Protein 5WQP (pdb70)

Radius of gyration: 23.68 Å; Cα contacts (8 Å, |Δi|>4): 1076; chains: 2; bounding box: 51×55×72 Å

Organism: Pseudomonas aeruginosa (strain ATCC 15692 / DSM 22644 / CIP 104116 / JCM 14847 / LMG 12228 / 1C / PRS 101 / PAO1) (NCBI:txid208964)

Foldseek 3Di:
DQEEAEQAAQLFFLNVLLQVLSVVVPYQYEREHQCNVPRVSLVVVCVVRPRSYHYFHADLLDLCRLVSVCVVCPLAAHQEYEYEDADQFDPVLDPVDDDDVSLCRHLVGLAVSLVSNCVSRVVRHAQQGEYEYEAALLLAPVVVPCVVRVSSNVSRVNNLVVLVVVVVVDPAQRYEYEYEHLAQEPTPVSHDVGPDYSNQSSNLVVVLNVVRGNVSYYFYAYSVRHGRHD/DAAEAEQAAQLDFLNVLLQVLSVVVVHQYEREHQCNVPRVSLVVVCVVNPRSYHYHHADLLDPCRLVRVCVVCPLQAHQEAEYEFADLFDPQLDPVDDDDVSLCCHLCRLAVSLVVNCVSRVVRYQQLGEYEYEAALLCAPVVVPCPRRVSRNVSRVNNVVVLVVVVVVDPAARYEYEYEHLDDCADPDPVCGGVAHSNLSSNLVVVLRVVRRNVRYYFYAYSVRDGDHD

GO terms:
  GO:0004090 carbonyl reductase (NADPH) activity (F, IDA)

Structure (mmCIF, N/CA/C/O backbone):
data_5WQP
#
_entry.id   5WQP
#
_cell.length_a   65.562
_cell.length_b   74.901
_cell.length_c   90.991
_cell.angle_alpha   90.00
_cell.angle_beta   90.00
_cell.angle_gamma   90.00
#
_symmetry.space_group_name_H-M   'P 21 21 21'
#
loop_
_entity.id
_entity.type
_entity.pdbx_description
1 polymer 'Probable dehydrogenase'
2 non-polymer 'NADP NICOTINAMIDE-ADENINE-DINUCLEOTIDE PHOSPHATE'
3 non-polymer NICOTINAMIDE
4 non-polymer 'SODIUM ION'
5 non-polymer 'PHOSPHATE ION'
6 water water
#
loop_
_atom_site.group_PDB
_atom_site.id
_atom_site.type_symbol
_atom_site.label_atom_id
_atom_site.label_alt_id
_atom_site.label_comp_id
_atom_site.label_asym_id
_atom_site.label_entity_id
_atom_site.label_seq_id
_atom_site.pdbx_PDB_ins_code
_atom_site.Cartn_x
_atom_site.Cartn_y
_atom_site.Cartn_z
_atom_site.occupancy
_atom_site.B_iso_or_equiv
_atom_site.auth_seq_id
_atom_site.auth_comp_id
_atom_site.auth_asym_id
_atom_site.auth_atom_id
_atom_site.pdbx_PDB_model_num
ATOM 1 N N . SER A 1 5 ? -0.527 1.422 11.098 1.00 31.65 0 SER A N 1
ATOM 2 C CA . SER A 1 5 ? -0.772 -0.095 11.005 1.00 34.97 0 SER A CA 1
ATOM 3 C C . SER A 1 5 ? -2.255 -0.603 10.838 1.00 39.67 0 SER A C 1
ATOM 4 O O . SER A 1 5 ? -2.470 -1.801 10.598 1.00 35.99 0 SER A O 1
ATOM 7 N N . MET A 1 6 ? -3.270 0.245 10.972 1.00 26.80 1 MET A N 1
ATOM 8 C CA . MET A 1 6 ? -4.617 -0.278 10.858 1.00 27.55 1 MET A CA 1
ATOM 9 C C . MET A 1 6 ? -5.080 -0.562 9.414 1.00 36.87 1 MET A C 1
ATOM 10 O O . MET A 1 6 ? -5.743 0.282 8.798 1.00 63.20 1 MET A O 1
ATOM 15 N N . HIS A 1 7 ? -4.723 -1.702 8.825 1.00 29.46 2 HIS A N 1
ATOM 16 C CA . HIS A 1 7 ? -5.074 -1.932 7.423 1.00 33.63 2 HIS A CA 1
ATOM 17 C C . HIS A 1 7 ? -6.062 -3.077 7.568 1.00 30.14 2 HIS A C 1
ATOM 18 O O . HIS A 1 7 ? -7.236 -2.812 7.400 1.00 27.72 2 HIS A O 1
ATOM 25 N N . ASN A 1 8 ? -5.607 -4.307 7.833 1.00 21.57 3 ASN A N 1
ATOM 26 C CA . ASN A 1 8 ? -6.454 -5.489 7.701 1.00 20.16 3 ASN A CA 1
ATOM 27 C C . ASN A 1 8 ? -7.021 -5.893 9.040 1.00 18.56 3 ASN A C 1
ATOM 28 O O . ASN A 1 8 ? -6.288 -6.256 9.936 1.00 18.55 3 ASN A O 1
ATOM 33 N N . VAL A 1 9 ? -8.354 -5.833 9.140 1.00 17.34 4 VAL A N 1
ATOM 34 C CA . VAL A 1 9 ? -9.099 -6.139 10.350 1.00 17.40 4 VAL A CA 1
ATOM 35 C C . VAL A 1 9 ? -9.983 -7.348 10.098 1.00 17.55 4 VAL A C 1
ATOM 36 O O . VAL A 1 9 ? -10.766 -7.341 9.147 1.00 18.10 4 VAL A O 1
ATOM 40 N N . LEU A 1 10 ? -9.816 -8.351 10.935 1.00 15.40 5 LEU A N 1
ATOM 41 C CA . LEU A 1 10 ? -10.574 -9.617 10.840 1.00 16.51 5 LEU A CA 1
ATOM 42 C C . LEU A 1 10 ? -11.476 -9.710 12.004 1.00 14.51 5 LEU A C 1
ATOM 43 O O . LEU A 1 10 ? -11.038 -9.683 13.150 1.00 15.96 5 LEU A O 1
ATOM 48 N N . ILE A 1 11 ? -12.789 -9.781 11.737 1.00 15.45 6 ILE A N 1
ATOM 49 C CA . ILE A 1 11 ? -13.806 -9.941 12.805 1.00 16.60 6 ILE A CA 1
ATOM 50 C C . ILE A 1 11 ? -14.473 -11.281 12.657 1.00 14.31 6 ILE A C 1
ATOM 51 O O . ILE A 1 11 ? -15.072 -11.572 11.612 1.00 15.10 6 ILE A O 1
ATOM 56 N N . VAL A 1 12 ? -14.290 -12.117 13.677 1.00 13.06 7 VAL A N 1
ATOM 57 C CA . VAL A 1 12 ? -14.850 -13.463 13.660 1.00 13.98 7 VAL A CA 1
ATOM 58 C C . VAL A 1 12 ? -16.201 -13.433 14.401 1.00 12.85 7 VAL A C 1
ATOM 59 O O . VAL A 1 12 ? -16.234 -13.287 15.625 1.00 14.07 7 VAL A O 1
ATOM 63 N N . GLY A 1 13 ? -17.252 -13.495 13.589 1.00 14.85 8 GLY A N 1
ATOM 64 C CA . GLY A 1 13 ? -18.637 -13.462 14.107 1.00 13.36 8 GLY A CA 1
ATOM 65 C C . GLY A 1 13 ? -19.187 -12.077 13.850 1.00 14.37 8 GLY A C 1
ATOM 66 O O . GLY A 1 13 ? -19.258 -11.225 14.769 1.00 18.04 8 GLY A O 1
ATOM 67 N N . ALA A 1 14 ? -19.556 -11.823 12.630 1.00 15.00 9 ALA A N 1
ATOM 68 C CA . ALA A 1 14 ? -19.845 -10.438 12.210 1.00 15.64 9 ALA A CA 1
ATOM 69 C C . ALA A 1 14 ? -21.222 -10.232 11.607 1.00 17.98 9 ALA A C 1
ATOM 70 O O . ALA A 1 14 ? -21.477 -9.182 11.015 1.00 18.10 9 ALA A O 1
ATOM 72 N N . SER A 1 15 ? -22.096 -11.231 11.693 1.00 16.63 10 SER A N 1
ATOM 73 C CA . SER A 1 15 ? -23.399 -11.171 11.024 1.00 17.06 10 SER A CA 1
ATOM 74 C C . SER A 1 15 ? -24.404 -10.200 11.669 1.00 17.25 10 SER A C 1
ATOM 75 O O . SER A 1 15 ? -25.336 -9.788 11.011 1.00 20.37 10 SER A O 1
ATOM 78 N N . ARG A 1 16 ? -24.259 -9.931 12.945 1.00 16.59 11 ARG A N 1
ATOM 79 C CA . ARG A 1 16 ? -25.225 -9.174 13.748 1.00 17.18 11 ARG A CA 1
ATOM 80 C C . ARG A 1 16 ? -24.611 -8.682 15.053 1.00 17.84 11 ARG A C 1
ATOM 81 O O . ARG A 1 16 ? -23.492 -9.084 15.435 1.00 16.20 11 ARG A O 1
ATOM 89 N N . GLY A 1 17 ? -25.317 -7.789 15.746 1.00 15.99 12 GLY A N 1
ATOM 90 C CA . GLY A 1 17 ? -24.879 -7.412 17.047 1.00 14.40 12 GLY A CA 1
ATOM 91 C C . GLY A 1 17 ? -23.576 -6.671 17.097 1.00 14.10 12 GLY A C 1
ATOM 92 O O . GLY A 1 17 ? -23.298 -5.924 16.196 1.00 16.87 12 GLY A O 1
ATOM 93 N N . ILE A 1 18 ? -22.831 -6.887 18.179 1.00 14.65 13 ILE A N 1
ATOM 94 C CA . ILE A 1 18 ? -21.575 -6.143 18.376 1.00 14.28 13 ILE A CA 1
ATOM 95 C C . ILE A 1 18 ? -20.625 -6.416 17.204 1.00 14.97 13 ILE A C 1
ATOM 96 O O . ILE A 1 18 ? -19.929 -5.512 16.724 1.00 14.42 13 ILE A O 1
ATOM 101 N N . GLY A 1 19 ? -20.607 -7.663 16.716 1.00 14.80 14 GLY A N 1
ATOM 102 C CA . GLY A 1 19 ? -19.676 -8.006 15.652 1.00 15.72 14 GLY A CA 1
ATOM 103 C C . GLY A 1 19 ? -19.935 -7.237 14.360 1.00 16.20 14 GLY A C 1
ATOM 104 O O . GLY A 1 19 ? -18.985 -6.749 13.705 1.00 15.87 14 GLY A O 1
ATOM 105 N N . LEU A 1 20 ? -21.217 -7.099 13.996 1.00 14.85 15 LEU A N 1
ATOM 106 C CA . LEU A 1 20 ? -21.583 -6.315 12.881 1.00 15.91 15 LEU A CA 1
ATOM 107 C C . LEU A 1 20 ? -21.244 -4.855 13.149 1.00 16.11 15 LEU A C 1
ATOM 108 O O . LEU A 1 20 ? -20.744 -4.188 12.242 1.00 15.79 15 LEU A O 1
ATOM 113 N N . GLY A 1 21 ? -21.512 -4.375 14.368 1.00 16.06 16 GLY A N 1
ATOM 114 C CA . GLY A 1 21 ? -21.138 -2.988 14.733 1.00 16.63 16 GLY A CA 1
ATOM 115 C C . GLY A 1 21 ? -19.643 -2.702 14.585 1.00 17.02 16 GLY A C 1
ATOM 116 O O . GLY A 1 21 ? -19.258 -1.625 14.170 1.00 17.63 16 GLY A O 1
ATOM 117 N N . LEU A 1 22 ? -18.821 -3.666 14.984 1.00 14.92 17 LEU A N 1
ATOM 118 C CA . LEU A 1 22 ? -17.347 -3.586 14.813 1.00 15.05 17 LEU A CA 1
ATOM 119 C C . LEU A 1 22 ? -16.942 -3.496 13.386 1.00 17.29 17 LEU A C 1
ATOM 120 O O . LEU A 1 22 ? -16.075 -2.653 13.026 1.00 17.49 17 LEU A O 1
ATOM 125 N N . ALA A 1 23 ? -17.550 -4.322 12.521 1.00 16.24 18 ALA A N 1
ATOM 126 C CA . ALA A 1 23 ? -17.246 -4.270 11.104 1.00 16.61 18 ALA A CA 1
ATOM 127 C C . ALA A 1 23 ? -17.570 -2.875 10.553 1.00 18.30 18 ALA A C 1
ATOM 128 O O . ALA A 1 23 ? -16.736 -2.252 9.892 1.00 18.20 18 ALA A O 1
ATOM 130 N N . ASP A 1 24 ? -18.732 -2.349 10.942 1.00 17.31 19 ASP A N 1
ATOM 131 C CA . ASP A 1 24 ? -19.199 -1.036 10.501 1.00 18.80 19 ASP A CA 1
ATOM 132 C C . ASP A 1 24 ? -18.211 0.024 10.966 1.00 19.12 19 ASP A C 1
ATOM 133 O O . ASP A 1 24 ? -17.750 0.849 10.177 1.00 22.21 19 ASP A O 1
ATOM 138 N N . ALA A 1 25 ? -17.875 -0.021 12.237 1.00 18.50 20 ALA A N 1
ATOM 139 C CA . ALA A 1 25 ? -17.014 1.029 12.840 1.00 20.86 20 ALA A CA 1
ATOM 140 C C . ALA A 1 25 ? -15.615 1.003 12.276 1.00 23.86 20 ALA A C 1
ATOM 141 O O . ALA A 1 25 ? -15.033 2.077 12.030 1.00 22.91 20 ALA A O 1
ATOM 143 N N . PHE A 1 26 ? -15.068 -0.194 12.037 1.00 19.26 21 PHE A N 1
ATOM 144 C CA . PHE A 1 26 ? -13.726 -0.252 11.394 1.00 19.83 21 PHE A CA 1
ATOM 145 C C . PHE A 1 26 ? -13.787 0.229 9.964 1.00 21.92 21 PHE A C 1
ATOM 146 O O . PHE A 1 26 ? -12.859 0.895 9.504 1.00 21.66 21 PHE A O 1
ATOM 154 N N . LEU A 1 27 ? -14.869 -0.086 9.239 1.00 21.74 22 LEU A N 1
ATOM 155 C CA . LEU A 1 27 ? -15.009 0.419 7.868 1.00 20.37 22 LEU A CA 1
ATOM 156 C C . LEU A 1 27 ? -15.039 1.930 7.908 1.00 22.64 22 LEU A C 1
ATOM 157 O O . LEU A 1 27 ? -14.409 2.549 7.084 1.00 25.26 22 LEU A O 1
ATOM 162 N N . GLN A 1 28 ? -15.725 2.510 8.878 1.00 26.38 23 GLN A N 1
ATOM 163 C CA . GLN A 1 28 ? -15.862 3.988 8.907 1.00 28.71 23 GLN A CA 1
ATOM 164 C C . GLN A 1 28 ? -14.502 4.637 9.157 1.00 27.65 23 GLN A C 1
ATOM 165 O O . GLN A 1 28 ? -14.344 5.807 8.883 1.00 26.35 23 GLN A O 1
ATOM 171 N N . ARG A 1 29 ? -13.556 3.908 9.731 1.00 24.35 24 ARG A N 1
ATOM 172 C CA . ARG A 1 29 ? -12.218 4.403 9.930 1.00 25.66 24 ARG A CA 1
ATOM 173 C C . ARG A 1 29 ? -11.299 4.151 8.803 1.00 25.74 24 ARG A C 1
ATOM 174 O O . ARG A 1 29 ? -10.103 4.430 8.942 1.00 24.54 24 ARG A O 1
ATOM 182 N N . GLY A 1 30 ? -11.779 3.566 7.718 1.00 24.68 25 GLY A N 1
ATOM 183 C CA . GLY A 1 30 ? -10.957 3.298 6.557 1.00 27.11 25 GLY A CA 1
ATOM 184 C C . GLY A 1 30 ? -10.245 1.952 6.477 1.00 24.96 25 GLY A C 1
ATOM 185 O O . GLY A 1 30 ? -9.460 1.728 5.550 1.00 24.63 25 GLY A O 1
ATOM 186 N N . ALA A 1 31 ? -10.575 1.027 7.377 1.00 25.64 26 ALA A N 1
ATOM 187 C CA . ALA A 1 31 ? -9.957 -0.276 7.355 1.00 23.68 26 ALA A CA 1
ATOM 188 C C . ALA A 1 31 ? -10.477 -1.143 6.245 1.00 22.37 26 ALA A C 1
ATOM 189 O O . ALA A 1 31 ? -11.584 -0.927 5.739 1.00 21.99 26 ALA A O 1
ATOM 191 N N . GLN A 1 32 ? -9.664 -2.160 5.908 1.00 22.98 27 GLN A N 1
ATOM 192 C CA . GLN A 1 32 ? -10.043 -3.274 5.049 1.00 23.13 27 GLN A CA 1
ATOM 193 C C . GLN A 1 32 ? -10.553 -4.327 5.988 1.00 21.44 27 GLN A C 1
ATOM 194 O O . GLN A 1 32 ? -9.801 -4.804 6.851 1.00 20.06 27 GLN A O 1
ATOM 200 N N . VAL A 1 33 ? -11.846 -4.652 5.872 1.00 19.75 28 VAL A N 1
ATOM 201 C CA . VAL A 1 33 ? -12.472 -5.530 6.868 1.00 19.25 28 VAL A CA 1
ATOM 202 C C . VAL A 1 33 ? -12.828 -6.886 6.292 1.00 20.42 28 VAL A C 1
ATOM 203 O O . VAL A 1 33 ? -13.418 -6.949 5.246 1.00 19.03 28 VAL A O 1
ATOM 207 N N . PHE A 1 34 ? -12.358 -7.946 6.974 1.00 17.59 29 PHE A N 1
ATOM 208 C CA . PHE A 1 34 ? -12.717 -9.332 6.654 1.00 18.41 29 PHE A CA 1
ATOM 209 C C . PHE A 1 34 ? -13.685 -9.761 7.693 1.00 16.47 29 PHE A C 1
ATOM 210 O O . PHE A 1 34 ? -13.328 -9.899 8.873 1.00 16.87 29 PHE A O 1
ATOM 218 N N . ALA A 1 35 ? -14.933 -9.974 7.276 1.00 16.20 30 ALA A N 1
ATOM 219 C CA . ALA A 1 35 ? -16.008 -10.160 8.212 1.00 16.24 30 ALA A CA 1
ATOM 220 C C . ALA A 1 35 ? -16.448 -11.608 8.129 1.00 16.65 30 ALA A C 1
ATOM 221 O O . ALA A 1 35 ? -17.065 -11.993 7.119 1.00 20.01 30 ALA A O 1
ATOM 223 N N . VAL A 1 36 ? -16.137 -12.410 9.149 1.00 14.87 31 VAL A N 1
ATOM 224 C CA . VAL A 1 36 ? -16.400 -13.822 9.080 1.00 16.39 31 VAL A CA 1
ATOM 225 C C . VAL A 1 36 ? -17.766 -14.045 9.691 1.00 14.92 31 VAL A C 1
ATOM 226 O O . VAL A 1 36 ? -18.041 -13.590 10.824 1.00 15.49 31 VAL A O 1
ATOM 230 N N . ALA A 1 37 ? -18.633 -14.757 8.984 1.00 16.90 32 ALA A N 1
ATOM 231 C CA . ALA A 1 37 ? -19.913 -15.165 9.550 1.00 17.11 32 ALA A CA 1
ATOM 232 C C . ALA A 1 37 ? -20.238 -16.598 9.088 1.00 17.74 32 ALA A C 1
ATOM 233 O O . ALA A 1 37 ? -19.777 -17.037 8.019 1.00 18.09 32 ALA A O 1
ATOM 235 N N . ARG A 1 38 ? -21.043 -17.279 9.880 1.00 18.97 33 ARG A N 1
ATOM 236 C CA . ARG A 1 38 ? -21.496 -18.657 9.485 1.00 20.37 33 ARG A CA 1
ATOM 237 C C . ARG A 1 38 ? -22.254 -18.700 8.182 1.00 21.62 33 ARG A C 1
ATOM 238 O O . ARG A 1 38 ? -22.048 -19.579 7.346 1.00 21.38 33 ARG A O 1
ATOM 246 N N . ARG A 1 39 ? -23.125 -17.719 8.000 1.00 21.82 34 ARG A N 1
ATOM 247 C CA . ARG A 1 39 ? -23.999 -17.577 6.862 1.00 26.65 34 ARG A CA 1
ATOM 248 C C . ARG A 1 39 ? -24.062 -16.099 6.410 1.00 27.04 34 ARG A C 1
ATOM 249 O O . ARG A 1 39 ? -25.064 -15.416 6.622 1.00 24.16 34 ARG A O 1
ATOM 257 N N . PRO A 1 40 ? -22.989 -15.622 5.761 1.00 26.51 35 PRO A N 1
ATOM 258 C CA . PRO A 1 40 ? -22.929 -14.199 5.442 1.00 29.26 35 PRO A CA 1
ATOM 259 C C . PRO A 1 40 ? -24.076 -13.727 4.583 1.00 31.80 35 PRO A C 1
ATOM 260 O O . PRO A 1 40 ? -24.546 -12.586 4.729 1.00 32.75 35 PRO A O 1
ATOM 264 N N . GLN A 1 41 ? -24.513 -14.588 3.664 1.00 29.06 36 GLN A N 1
ATOM 265 C CA . GLN A 1 41 ? -25.518 -14.223 2.691 1.00 33.56 36 GLN A CA 1
ATOM 266 C C . GLN A 1 41 ? -26.846 -13.972 3.394 1.00 31.57 36 GLN A C 1
ATOM 267 O O . GLN A 1 41 ? -27.689 -13.217 2.894 1.00 35.58 36 GLN A O 1
ATOM 273 N N . GLY A 1 42 ? -27.026 -14.569 4.579 1.00 29.47 37 GLY A N 1
ATOM 274 C CA . GLY A 1 42 ? -28.244 -14.398 5.333 1.00 32.10 37 GLY A CA 1
ATOM 275 C C . GLY A 1 42 ? -28.224 -13.265 6.306 1.00 31.74 37 GLY A C 1
ATOM 276 O O . GLY A 1 42 ? -29.138 -13.183 7.105 1.00 35.71 37 GLY A O 1
ATOM 277 N N . SER A 1 43 ? -27.178 -12.415 6.274 1.00 30.55 38 SER A N 1
ATOM 278 C CA . SER A 1 43 ? -27.085 -11.256 7.173 1.00 26.41 38 SER A CA 1
ATOM 279 C C . SER A 1 43 ? -27.459 -9.971 6.410 1.00 25.76 38 SER A C 1
ATOM 280 O O . SER A 1 43 ? -26.647 -9.478 5.617 1.00 25.41 38 SER A O 1
ATOM 283 N N . PRO A 1 44 ? -28.646 -9.396 6.683 1.00 26.85 39 PRO A N 1
ATOM 284 C CA . PRO A 1 44 ? -28.918 -8.189 5.949 1.00 28.30 39 PRO A CA 1
ATOM 285 C C . PRO A 1 44 ? -27.953 -7.064 6.316 1.00 24.35 39 PRO A C 1
ATOM 286 O O . PRO A 1 44 ? -27.690 -6.226 5.468 1.00 25.74 39 PRO A O 1
ATOM 290 N N . GLY A 1 45 ? -27.449 -7.068 7.551 1.00 23.67 40 GLY A N 1
ATOM 291 C CA . GLY A 1 45 ? -26.492 -6.064 8.019 1.00 24.05 40 GLY A CA 1
ATOM 292 C C . GLY A 1 45 ? -25.207 -6.108 7.256 1.00 23.84 40 GLY A C 1
ATOM 293 O O . GLY A 1 45 ? -24.714 -5.075 6.810 1.00 23.95 40 GLY A O 1
ATOM 294 N N . LEU A 1 46 ? -24.674 -7.304 7.051 1.00 22.51 41 LEU A N 1
ATOM 295 C CA . LEU A 1 46 ? -23.438 -7.431 6.264 1.00 23.48 41 LEU A CA 1
ATOM 296 C C . LEU A 1 46 ? -23.683 -7.125 4.843 1.00 24.71 41 LEU A C 1
ATOM 297 O O . LEU A 1 46 ? -22.842 -6.476 4.196 1.00 25.16 41 LEU A O 1
ATOM 302 N N . GLN A 1 47 ? -24.852 -7.518 4.287 1.00 27.08 42 GLN A N 1
ATOM 303 C CA . GLN A 1 47 ? -25.154 -7.139 2.930 1.00 28.61 42 GLN A CA 1
ATOM 304 C C . GLN A 1 47 ? -25.256 -5.629 2.750 1.00 27.84 42 GLN A C 1
ATOM 305 O O . GLN A 1 47 ? -24.800 -5.085 1.753 1.00 31.16 42 GLN A O 1
ATOM 311 N N . ALA A 1 48 ? -25.819 -4.941 3.731 1.00 27.48 43 ALA A N 1
ATOM 312 C CA . ALA A 1 48 ? -25.856 -3.476 3.690 1.00 30.37 43 ALA A CA 1
ATOM 313 C C . ALA A 1 48 ? -24.440 -2.822 3.779 1.00 29.65 43 ALA A C 1
ATOM 314 O O . ALA A 1 48 ? -24.162 -1.843 3.088 1.00 29.94 43 ALA A O 1
ATOM 316 N N . LEU A 1 49 ? -23.560 -3.395 4.589 1.00 26.03 44 LEU A N 1
ATOM 317 C CA . LEU A 1 49 ? -22.161 -2.925 4.640 1.00 29.06 44 LEU A CA 1
ATOM 318 C C . LEU A 1 49 ? -21.425 -3.188 3.323 1.00 30.30 44 LEU A C 1
ATOM 319 O O . LEU A 1 49 ? -20.654 -2.346 2.872 1.00 32.12 44 LEU A O 1
ATOM 324 N N . ALA A 1 50 ? -21.662 -4.338 2.700 1.00 32.43 45 ALA A N 1
ATOM 325 C CA . ALA A 1 50 ? -21.053 -4.631 1.399 1.00 34.09 45 ALA A CA 1
ATOM 326 C C . ALA A 1 50 ? -21.521 -3.649 0.361 1.00 39.75 45 ALA A C 1
ATOM 327 O O . ALA A 1 50 ? -20.723 -3.204 -0.498 1.00 38.29 45 ALA A O 1
ATOM 329 N N . GLU A 1 51 ? -22.807 -3.284 0.416 1.00 38.48 46 GLU A N 1
ATOM 330 C CA . GLU A 1 51 ? -23.337 -2.290 -0.525 1.00 47.42 46 GLU A CA 1
ATOM 331 C C . GLU A 1 51 ? -22.646 -0.923 -0.333 1.00 42.94 46 GLU A C 1
ATOM 332 O O . GLU A 1 51 ? -22.393 -0.187 -1.292 1.00 46.52 46 GLU A O 1
ATOM 338 N N . ARG A 1 52 ? -22.393 -0.562 0.903 1.00 37.80 47 ARG A N 1
ATOM 339 C CA . ARG A 1 52 ? -21.852 0.732 1.196 1.00 35.27 47 ARG A CA 1
ATOM 340 C C . ARG A 1 52 ? -20.360 0.798 0.913 1.00 36.36 47 ARG A C 1
ATOM 341 O O . ARG A 1 52 ? -19.902 1.756 0.316 1.00 39.06 47 ARG A O 1
ATOM 349 N N . ALA A 1 53 ? -19.623 -0.219 1.339 1.00 30.90 48 ALA A N 1
ATOM 350 C CA . ALA A 1 53 ? -18.148 -0.183 1.354 1.00 31.65 48 ALA A CA 1
ATOM 351 C C . ALA A 1 53 ? -17.505 -0.873 0.166 1.00 36.99 48 ALA A C 1
ATOM 352 O O . ALA A 1 53 ? -16.283 -0.736 -0.059 1.00 42.23 48 ALA A O 1
ATOM 354 N N . GLY A 1 54 ? -18.289 -1.627 -0.601 1.00 36.27 49 GLY A N 1
ATOM 355 C CA . GLY A 1 54 ? -17.776 -2.387 -1.738 1.00 36.00 49 GLY A CA 1
ATOM 356 C C . GLY A 1 54 ? -16.673 -3.338 -1.304 1.00 35.53 49 GLY A C 1
ATOM 357 O O . GLY A 1 54 ? -16.730 -3.965 -0.238 1.00 31.98 49 GLY A O 1
ATOM 358 N N . GLU A 1 55 ? -15.611 -3.364 -2.084 1.00 37.21 50 GLU A N 1
ATOM 359 C CA . GLU A 1 55 ? -14.551 -4.351 -1.855 1.00 46.24 50 GLU A CA 1
ATOM 360 C C . GLU A 1 55 ? -13.769 -4.165 -0.558 1.00 40.13 50 GLU A C 1
ATOM 361 O O . GLU A 1 55 ? -13.124 -5.105 -0.123 1.00 43.08 50 GLU A O 1
ATOM 367 N N . ARG A 1 56 ? -13.856 -3.010 0.100 1.00 33.57 51 ARG A N 1
ATOM 368 C CA . ARG A 1 56 ? -13.268 -2.873 1.423 1.00 35.72 51 ARG A CA 1
ATOM 369 C C . ARG A 1 56 ? -13.892 -3.739 2.506 1.00 28.26 51 ARG A C 1
ATOM 370 O O . ARG A 1 56 ? -13.318 -3.881 3.547 1.00 26.76 51 ARG A O 1
ATOM 378 N N . LEU A 1 57 ? -15.087 -4.302 2.270 1.00 26.64 52 LEU A N 1
ATOM 379 C CA . LEU A 1 57 ? -15.695 -5.278 3.182 1.00 25.18 52 LEU A CA 1
ATOM 380 C C . LEU A 1 57 ? -15.724 -6.573 2.434 1.00 27.91 52 LEU A C 1
ATOM 381 O O . LEU A 1 57 ? -16.356 -6.658 1.371 1.00 27.29 52 LEU A O 1
ATOM 386 N N . GLN A 1 58 ? -15.000 -7.554 2.951 1.00 25.80 53 GLN A N 1
ATOM 387 C CA . GLN A 1 58 ? -14.995 -8.901 2.384 1.00 25.07 53 GLN A CA 1
ATOM 388 C C . GLN A 1 58 ? -15.676 -9.810 3.382 1.00 24.63 53 GLN A C 1
ATOM 389 O O . GLN A 1 58 ? -15.182 -10.018 4.502 1.00 24.83 53 GLN A O 1
ATOM 395 N N . ALA A 1 59 ? -16.824 -10.367 2.981 1.00 23.43 54 ALA A N 1
ATOM 396 C CA . ALA A 1 59 ? -17.549 -11.338 3.817 1.00 24.41 54 ALA A CA 1
ATOM 397 C C . ALA A 1 59 ? -16.886 -12.703 3.576 1.00 27.87 54 ALA A C 1
ATOM 398 O O . ALA A 1 59 ? -16.620 -13.083 2.451 1.00 31.45 54 ALA A O 1
ATOM 400 N N . VAL A 1 60 ? -16.668 -13.444 4.631 1.00 25.53 55 VAL A N 1
ATOM 401 C CA . VAL A 1 60 ? -15.944 -14.731 4.588 1.00 26.07 55 VAL A CA 1
ATOM 402 C C . VAL A 1 60 ? -16.879 -15.710 5.300 1.00 24.33 55 VAL A C 1
ATOM 403 O O . VAL A 1 60 ? -17.345 -15.371 6.377 1.00 18.70 55 VAL A O 1
ATOM 407 N N . THR A 1 61 ? -17.157 -16.889 4.745 1.00 21.90 56 THR A N 1
ATOM 408 C CA . THR A 1 61 ? -17.986 -17.856 5.440 1.00 22.00 56 THR A CA 1
ATOM 409 C C . THR A 1 61 ? -17.054 -18.638 6.392 1.00 21.22 56 THR A C 1
ATOM 410 O O . THR A 1 61 ? -16.025 -19.166 5.959 1.00 23.77 56 THR A O 1
ATOM 414 N N . GLY A 1 62 ? -17.423 -18.733 7.651 1.00 17.66 57 GLY A N 1
ATOM 415 C CA . GLY A 1 62 ? -16.650 -19.478 8.599 1.00 19.31 57 GLY A CA 1
ATOM 416 C C . GLY A 1 62 ? -17.304 -19.621 9.934 1.00 17.90 57 GLY A C 1
ATOM 417 O O . GLY A 1 62 ? -18.183 -18.856 10.300 1.00 18.49 57 GLY A O 1
ATOM 418 N N . ASP A 1 63 ? -16.823 -20.613 10.696 1.00 16.69 58 ASP A N 1
ATOM 419 C CA . ASP A 1 63 ? -17.480 -21.007 11.916 1.00 14.94 58 ASP A CA 1
ATOM 420 C C . ASP A 1 63 ? -16.419 -21.278 12.949 1.00 13.31 58 ASP A C 1
ATOM 421 O O . ASP A 1 63 ? -15.552 -22.120 12.714 1.00 14.34 58 ASP A O 1
ATOM 426 N N . LEU A 1 64 ? -16.496 -20.588 14.097 1.00 12.87 59 LEU A N 1
ATOM 427 C CA . LEU A 1 64 ? -15.528 -20.636 15.106 1.00 14.22 59 LEU A CA 1
ATOM 428 C C . LEU A 1 64 ? -15.320 -22.071 15.658 1.00 13.79 59 LEU A C 1
ATOM 429 O O . LEU A 1 64 ? -14.215 -22.438 16.082 1.00 14.33 59 LEU A O 1
ATOM 434 N N . ASN A 1 65 ? -16.383 -22.875 15.633 1.00 14.52 60 ASN A N 1
ATOM 435 C CA . ASN A 1 65 ? -16.311 -24.238 16.148 1.00 14.87 60 ASN A CA 1
ATOM 436 C C . ASN A 1 65 ? -15.808 -25.240 15.097 1.00 16.23 60 ASN A C 1
ATOM 437 O O . ASN A 1 65 ? -15.612 -26.453 15.417 1.00 17.14 60 ASN A O 1
ATOM 442 N N . GLN A 1 66 ? -15.527 -24.783 13.905 1.00 13.19 61 GLN A N 1
ATOM 443 C CA . GLN A 1 66 ? -15.053 -25.686 12.829 1.00 14.42 61 GLN A CA 1
ATOM 444 C C . GLN A 1 66 ? -13.559 -25.649 12.857 1.00 17.25 61 GLN A C 1
ATOM 445 O O . GLN A 1 66 ? -12.999 -24.544 12.881 1.00 16.28 61 GLN A O 1
ATOM 451 N N . HIS A 1 67 ? -12.891 -26.810 12.858 1.00 16.43 62 HIS A N 1
ATOM 452 C CA . HIS A 1 67 ? -11.419 -26.798 12.961 1.00 19.09 62 HIS A CA 1
ATOM 453 C C . HIS A 1 67 ? -10.747 -26.333 11.685 1.00 20.00 62 HIS A C 1
ATOM 454 O O . HIS A 1 67 ? -9.551 -26.066 11.719 1.00 21.85 62 HIS A O 1
ATOM 461 N N . ASP A 1 68 ? -11.495 -26.226 10.567 1.00 17.81 63 ASP A N 1
ATOM 462 C CA . ASP A 1 68 ? -10.987 -25.618 9.337 1.0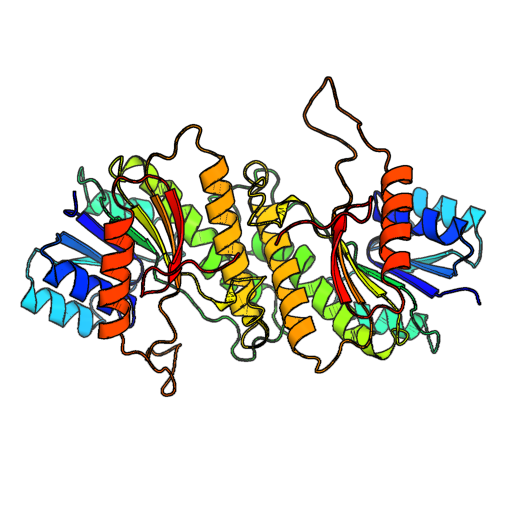0 19.33 63 ASP A CA 1
ATOM 463 C C . ASP A 1 68 ? -11.171 -24.106 9.221 1.00 16.43 63 ASP A C 1
ATOM 464 O O . ASP A 1 68 ? -10.858 -23.523 8.196 1.00 18.09 63 ASP A O 1
ATOM 469 N N . CYS A 1 69 ? -11.638 -23.449 10.289 1.00 16.70 64 CYS A N 1
ATOM 470 C CA . CYS A 1 69 ? -11.921 -22.027 10.231 1.00 17.90 64 CYS A CA 1
ATOM 471 C C . CYS A 1 69 ? -10.651 -21.217 9.886 1.00 17.39 64 CYS A C 1
ATOM 472 O O . CYS A 1 69 ? -10.658 -20.402 8.973 1.00 20.20 64 CYS A O 1
ATOM 475 N N . ALA A 1 70 ? -9.562 -21.490 10.595 1.00 17.38 65 ALA A N 1
ATOM 476 C CA . ALA A 1 70 ? -8.287 -20.728 10.326 1.00 22.47 65 ALA A CA 1
ATOM 477 C C . ALA A 1 70 ? -7.760 -20.960 8.943 1.00 22.13 65 ALA A C 1
ATOM 478 O O . ALA A 1 70 ? -7.299 -20.021 8.274 1.00 18.78 65 ALA A O 1
ATOM 480 N N . GLU A 1 71 ? -7.862 -22.186 8.448 1.00 20.53 66 GLU A N 1
ATOM 481 C CA . GLU A 1 71 ? -7.428 -22.506 7.081 1.00 24.62 66 GLU A CA 1
ATOM 482 C C . GLU A 1 71 ? -8.249 -21.767 6.002 1.00 22.08 66 GLU A C 1
ATOM 483 O O . GLU A 1 71 ? -7.724 -21.246 5.031 1.00 22.32 66 GLU A O 1
ATOM 489 N N . ARG A 1 72 ? -9.567 -21.731 6.161 1.00 23.46 67 ARG A N 1
ATOM 490 C CA . ARG A 1 72 ? -10.440 -20.982 5.273 1.00 24.43 67 ARG A CA 1
ATOM 491 C C . ARG A 1 72 ? -10.120 -19.509 5.270 1.00 25.28 67 ARG A C 1
ATOM 492 O O . ARG A 1 72 ? -10.095 -18.870 4.205 1.00 26.41 67 ARG A O 1
ATOM 500 N N . ILE A 1 73 ? -9.904 -18.962 6.465 1.00 20.36 68 ILE A N 1
ATOM 501 C CA . ILE A 1 73 ? -9.587 -17.570 6.562 1.00 21.69 68 ILE A CA 1
ATOM 502 C C . ILE A 1 73 ? -8.254 -17.339 5.870 1.00 21.14 68 ILE A C 1
ATOM 503 O O . ILE A 1 73 ? -8.085 -16.386 5.093 1.00 21.38 68 ILE A O 1
ATOM 508 N N . GLY A 1 74 ? -7.268 -18.166 6.155 1.00 22.43 69 GLY A N 1
ATOM 509 C CA . GLY A 1 74 ? -5.960 -17.979 5.487 1.00 25.92 69 GLY A CA 1
ATOM 510 C C . GLY A 1 74 ? -5.986 -18.120 3.997 1.00 27.32 69 GLY A C 1
ATOM 511 O O . GLY A 1 74 ? -5.310 -17.378 3.293 1.00 25.59 69 GLY A O 1
ATOM 512 N N . GLU A 1 75 ? -6.763 -19.061 3.481 1.00 29.70 70 GLU A N 1
ATOM 513 C CA . GLU A 1 75 ? -6.874 -19.251 2.024 1.00 33.10 70 GLU A CA 1
ATOM 514 C C . GLU A 1 75 ? -7.435 -17.996 1.397 1.00 28.73 70 GLU A C 1
ATOM 515 O O . GLU A 1 75 ? -6.968 -17.525 0.339 1.00 31.53 70 GLU A O 1
ATOM 521 N N . MET A 1 76 ? -8.401 -17.424 2.079 1.00 28.81 71 MET A N 1
ATOM 522 C CA . MET A 1 76 ? -8.972 -16.197 1.651 1.00 28.95 71 MET A CA 1
ATOM 523 C C . MET A 1 76 ? -7.996 -14.992 1.746 1.00 29.64 71 MET A C 1
ATOM 524 O O . MET A 1 76 ? -7.941 -14.172 0.837 1.00 31.90 71 MET A O 1
ATOM 529 N N . LEU A 1 77 ? -7.248 -14.848 2.829 1.00 27.88 72 LEU A N 1
ATOM 530 C CA . LEU A 1 77 ? -6.295 -13.730 2.960 1.00 25.00 72 LEU A CA 1
ATOM 531 C C . LEU A 1 77 ? -5.146 -13.828 2.003 1.00 28.09 72 LEU A C 1
ATOM 532 O O . LEU A 1 77 ? -4.599 -12.806 1.557 1.00 29.93 72 LEU A O 1
ATOM 537 N N . GLY A 1 78 ? -4.721 -15.030 1.672 1.00 28.59 73 GLY A N 1
ATOM 538 C CA . GLY A 1 78 ? -3.599 -15.210 0.743 1.00 29.91 73 GLY A CA 1
ATOM 539 C C . GLY A 1 78 ? -2.350 -14.871 1.498 1.00 30.54 73 GLY A C 1
ATOM 540 O O . GLY A 1 78 ? -2.064 -15.462 2.525 1.00 31.22 73 GLY A O 1
ATOM 541 N N . GLU A 1 79 ? -1.623 -13.861 1.056 1.00 30.35 74 GLU A N 1
ATOM 542 C CA . GLU A 1 79 ? -0.419 -13.459 1.789 1.00 35.13 74 GLU A CA 1
ATOM 543 C C . GLU A 1 79 ? -0.673 -12.293 2.736 1.00 30.10 74 GLU A C 1
ATOM 544 O O . GLU A 1 79 ? 0.255 -11.843 3.410 1.00 32.40 74 GLU A O 1
ATOM 550 N N . ARG A 1 80 ? -1.913 -11.811 2.806 1.00 26.02 75 ARG A N 1
ATOM 551 C CA . ARG A 1 80 ? -2.206 -10.619 3.590 1.00 26.76 75 ARG A CA 1
ATOM 552 C C . ARG A 1 80 ? -2.094 -10.871 5.073 1.00 25.49 75 ARG A C 1
ATOM 553 O O . ARG A 1 80 ? -2.513 -11.915 5.570 1.00 29.23 75 ARG A O 1
ATOM 561 N N . ARG A 1 81 ? -1.475 -9.931 5.755 1.00 20.18 76 ARG A N 1
ATOM 562 C CA . ARG A 1 81 ? -1.331 -10.039 7.198 1.00 21.62 76 ARG A CA 1
ATOM 563 C C . ARG A 1 81 ? -2.552 -9.475 7.884 1.00 22.61 76 ARG A C 1
ATOM 564 O O . ARG A 1 81 ? -3.265 -8.671 7.344 1.00 24.66 76 ARG A O 1
ATOM 572 N N . ILE A 1 82 ? -2.794 -9.951 9.084 1.00 20.33 77 ILE A N 1
ATOM 573 C CA . ILE A 1 82 ? -3.907 -9.465 9.929 1.00 18.41 77 ILE A CA 1
ATOM 574 C C . ILE A 1 82 ? -3.357 -8.428 10.906 1.00 18.20 77 ILE A C 1
ATOM 575 O O . ILE A 1 82 ? -2.537 -8.739 11.773 1.00 17.45 77 ILE A O 1
ATOM 580 N N . ASP A 1 83 ? -3.807 -7.196 10.787 1.00 15.49 78 ASP A N 1
ATOM 581 C CA . ASP A 1 83 ? -3.381 -6.168 11.744 1.00 15.51 78 ASP A CA 1
ATOM 582 C C . ASP A 1 83 ? -4.155 -6.231 13.075 1.00 16.35 78 ASP A C 1
ATOM 583 O O . ASP A 1 83 ? -3.616 -5.891 14.135 1.00 13.80 78 ASP A O 1
ATOM 588 N N . ARG A 1 84 ? -5.470 -6.517 12.984 1.00 15.39 79 ARG A N 1
ATOM 589 C CA . ARG A 1 84 ? -6.345 -6.558 14.146 1.00 14.38 79 ARG A CA 1
ATOM 590 C C . ARG A 1 84 ? -7.214 -7.782 14.004 1.00 14.94 79 ARG A C 1
ATOM 591 O O . ARG A 1 84 ? -7.873 -7.958 12.995 1.00 15.21 79 ARG A O 1
ATOM 599 N N . LEU A 1 85 ? -7.103 -8.677 14.954 1.00 13.31 80 LEU A N 1
ATOM 600 C CA . LEU A 1 85 ? -7.879 -9.932 14.936 1.00 15.00 80 LEU A CA 1
ATOM 601 C C . LEU A 1 85 ? -8.828 -9.866 16.107 1.00 14.60 80 LEU A C 1
ATOM 602 O O . LEU A 1 85 ? -8.366 -9.767 17.251 1.00 15.66 80 LEU A O 1
ATOM 607 N N . ILE A 1 86 ? -10.143 -9.854 15.856 1.00 13.88 81 ILE A N 1
ATOM 608 C CA . ILE A 1 86 ? -11.097 -9.775 16.913 1.00 12.00 81 ILE A CA 1
ATOM 609 C C . ILE A 1 86 ? -12.002 -10.987 16.881 1.00 12.26 81 ILE A C 1
ATOM 610 O O . ILE A 1 86 ? -12.689 -11.187 15.885 1.00 14.46 81 ILE A O 1
ATOM 615 N N . VAL A 1 87 ? -12.007 -11.776 17.961 1.00 12.12 82 VAL A N 1
ATOM 616 C CA . VAL A 1 87 ? -12.944 -12.876 18.122 1.00 11.40 82 VAL A CA 1
ATOM 617 C C . VAL A 1 87 ? -14.197 -12.394 18.889 1.00 11.99 82 VAL A C 1
ATOM 618 O O . VAL A 1 87 ? -14.084 -11.968 20.048 1.00 13.72 82 VAL A O 1
ATOM 622 N N . ASN A 1 88 ? -15.330 -12.367 18.212 1.00 13.10 83 ASN A N 1
ATOM 623 C CA . ASN A 1 88 ? -16.542 -11.784 18.761 1.00 12.46 83 ASN A CA 1
ATOM 624 C C . ASN A 1 88 ? -17.612 -12.786 18.968 1.00 15.62 83 ASN A C 1
ATOM 625 O O . ASN A 1 88 ? -18.373 -12.646 19.896 1.00 17.93 83 ASN A O 1
ATOM 630 N N . ALA A 1 89 ? -17.690 -13.821 18.131 1.00 13.64 84 ALA A N 1
ATOM 631 C CA . ALA A 1 89 ? -18.731 -14.813 18.236 1.00 14.47 84 ALA A CA 1
ATOM 632 C C . ALA A 1 89 ? -18.812 -15.452 19.612 1.00 15.41 84 ALA A C 1
ATOM 633 O O . ALA A 1 89 ? -17.822 -15.677 20.216 1.00 13.52 84 ALA A O 1
ATOM 635 N N . GLY A 1 90 ? -20.019 -15.639 20.123 1.00 13.52 85 GLY A N 1
ATOM 636 C CA . GLY A 1 90 ? -20.178 -16.280 21.413 1.00 15.37 85 GLY A CA 1
ATOM 637 C C . GLY A 1 90 ? -21.564 -16.816 21.605 1.00 13.74 85 GLY A C 1
ATOM 638 O O . GLY A 1 90 ? -22.498 -16.543 20.786 1.00 15.26 85 GLY A O 1
ATOM 639 N N . ILE A 1 91 ? -21.728 -17.583 22.697 1.00 11.99 86 ILE A N 1
ATOM 640 C CA . ILE A 1 91 ? -23.065 -18.008 23.129 1.00 13.86 86 ILE A CA 1
ATOM 641 C C . ILE A 1 91 ? -23.300 -17.640 24.588 1.00 13.83 86 ILE A C 1
ATOM 642 O O . ILE A 1 91 ? -22.406 -17.185 25.280 1.00 13.30 86 ILE A O 1
ATOM 647 N N . TYR A 1 92 ? -24.534 -17.833 25.080 1.00 13.46 87 TYR A N 1
ATOM 648 C CA . TYR A 1 92 ? -24.846 -17.512 26.463 1.00 13.35 87 TYR A CA 1
ATOM 649 C C . TYR A 1 92 ? -24.677 -18.754 27.374 1.00 15.16 87 TYR A C 1
ATOM 650 O O . TYR A 1 92 ? -24.369 -18.612 28.553 1.00 13.90 87 TYR A O 1
ATOM 659 N N . GLY A 1 93 ? -24.931 -19.958 26.828 1.00 14.71 88 GLY A N 1
ATOM 660 C CA . GLY A 1 93 ? -25.114 -21.141 27.662 1.00 14.05 88 GLY A CA 1
ATOM 661 C C . GLY A 1 93 ? -26.583 -21.281 28.017 1.00 15.04 88 GLY A C 1
ATOM 662 O O . GLY A 1 93 ? -27.447 -20.520 27.577 1.00 15.19 88 GLY A O 1
ATOM 663 N N . PRO A 1 94 ? -26.923 -22.261 28.848 1.00 13.62 89 PRO A N 1
ATOM 664 C CA . PRO A 1 94 ? -28.299 -22.520 29.188 1.00 14.02 89 PRO A CA 1
ATOM 665 C C . PRO A 1 94 ? -29.006 -21.289 29.733 1.00 13.76 89 PRO A C 1
ATOM 666 O O . PRO A 1 94 ? -28.464 -20.536 30.533 1.00 14.37 89 PRO A O 1
ATOM 670 N N . GLN A 1 95 ? -30.232 -21.070 29.283 1.00 16.82 90 GLN A N 1
ATOM 671 C CA . GLN A 1 95 ? -30.948 -19.864 29.627 1.00 16.25 90 GLN A CA 1
ATOM 672 C C . GLN A 1 95 ? -31.111 -19.663 31.137 1.00 17.21 90 GLN A C 1
ATOM 673 O O . GLN A 1 95 ? -31.027 -18.526 31.604 1.00 18.30 90 GLN A O 1
ATOM 679 N N . GLN A 1 96 ? -31.294 -20.759 31.910 1.00 18.14 91 GLN A N 1
ATOM 680 C CA . GLN A 1 96 ? -31.458 -20.560 33.350 1.00 17.88 91 GLN A CA 1
ATOM 681 C C . GLN A 1 96 ? -30.163 -20.389 34.116 1.00 14.59 91 GLN A C 1
ATOM 682 O O . GLN A 1 96 ? -30.213 -20.126 35.311 1.00 15.98 91 GLN A O 1
ATOM 688 N N . GLN A 1 97 ? -29.036 -20.612 33.459 1.00 14.08 92 GLN A N 1
ATOM 689 C CA . GLN A 1 97 ? -27.707 -20.300 34.022 1.00 12.30 92 GLN A CA 1
ATOM 690 C C . GLN A 1 97 ? -27.532 -21.011 35.330 1.00 13.16 92 GLN A C 1
ATOM 691 O O . GLN A 1 97 ? -27.008 -20.451 36.292 1.00 13.24 92 GLN A O 1
ATOM 697 N N . ASP A 1 98 ? -27.916 -22.276 35.352 1.00 14.05 93 ASP A N 1
ATOM 698 C CA . ASP A 1 98 ? -28.035 -23.071 36.588 1.00 13.93 93 ASP A CA 1
ATOM 699 C C . ASP A 1 98 ? -26.995 -24.190 36.625 1.00 13.50 93 ASP A C 1
ATOM 700 O O . ASP A 1 98 ? -27.083 -25.196 35.899 1.00 12.14 93 ASP A O 1
ATOM 705 N N . VAL A 1 99 ? -25.985 -24.002 37.492 1.00 13.19 94 VAL A N 1
ATOM 706 C CA . VAL A 1 99 ? -24.935 -24.949 37.632 1.00 15.75 94 VAL A CA 1
ATOM 707 C C . VAL A 1 99 ? -25.435 -26.334 38.087 1.00 16.49 94 VAL A C 1
ATOM 708 O O . VAL A 1 99 ? -24.787 -27.393 37.793 1.00 17.20 94 VAL A O 1
ATOM 712 N N . ALA A 1 100 ? -26.622 -26.428 38.732 1.00 15.16 95 ALA A N 1
ATOM 713 C CA . ALA A 1 100 ? -27.138 -27.645 39.181 1.00 18.20 95 ALA A CA 1
ATOM 714 C C . ALA A 1 100 ? -27.771 -28.462 38.059 1.00 17.58 95 ALA A C 1
ATOM 715 O O . ALA A 1 100 ? -28.065 -29.625 38.275 1.00 20.04 95 ALA A O 1
ATOM 717 N N . GLU A 1 101 ? -28.037 -27.856 36.905 1.00 15.17 96 GLU A N 1
ATOM 718 C CA . GLU A 1 101 ? -28.758 -28.510 35.852 1.00 17.38 96 GLU A CA 1
ATOM 719 C C . GLU A 1 101 ? -28.013 -28.685 34.515 1.00 17.59 96 GLU A C 1
ATOM 720 O O . GLU A 1 101 ? -28.466 -29.450 33.662 1.00 22.41 96 GLU A O 1
ATOM 726 N N . ILE A 1 102 ? -26.955 -27.935 34.269 1.00 15.23 97 ILE A N 1
ATOM 727 C CA . ILE A 1 102 ? -26.217 -28.034 33.017 1.00 14.41 97 ILE A CA 1
ATOM 728 C C . ILE A 1 102 ? -25.662 -29.445 32.803 1.00 15.65 97 ILE A C 1
ATOM 729 O O . ILE A 1 102 ? -25.066 -30.019 33.728 1.00 16.39 97 ILE A O 1
ATOM 734 N N . ASP A 1 103 ? -25.845 -29.995 31.612 1.00 14.71 98 ASP A N 1
ATOM 735 C CA . ASP A 1 103 ? -25.369 -31.328 31.281 1.00 15.11 98 ASP A CA 1
ATOM 736 C C . ASP A 1 103 ? -24.077 -31.348 30.513 1.00 12.51 98 ASP A C 1
ATOM 737 O O . ASP A 1 103 ? -23.508 -30.324 30.240 1.00 13.63 98 ASP A O 1
ATOM 742 N N . ALA A 1 104 ? -23.602 -32.560 30.186 1.00 13.30 99 ALA A N 1
ATOM 743 C CA . ALA A 1 104 ? -22.243 -32.677 29.603 1.00 14.21 99 ALA A CA 1
ATOM 744 C C . ALA A 1 104 ? -22.186 -32.010 28.214 1.00 14.35 99 ALA A C 1
ATOM 745 O O . ALA A 1 104 ? -21.242 -31.322 27.868 1.00 16.12 99 ALA A O 1
ATOM 747 N N . GLU A 1 105 ? -23.214 -32.240 27.411 1.00 15.21 100 GLU A N 1
ATOM 748 C CA . GLU A 1 105 ? -23.198 -31.628 26.072 1.00 18.67 100 GLU A CA 1
ATOM 749 C C . GLU A 1 105 ? -23.224 -30.116 26.122 1.00 14.24 100 GLU A C 1
ATOM 750 O O . GLU A 1 105 ? -22.496 -29.454 25.359 1.00 14.54 100 GLU A O 1
ATOM 756 N N . GLN A 1 106 ? -24.039 -29.569 27.023 1.00 13.23 101 GLN A N 1
ATOM 757 C CA . GLN A 1 106 ? -24.092 -28.141 27.218 1.00 12.73 101 GLN A CA 1
ATOM 758 C C . GLN A 1 106 ? -22.791 -27.567 27.726 1.00 12.00 101 GLN A C 1
ATOM 759 O O . GLN A 1 106 ? -22.373 -26.497 27.320 1.00 11.25 101 GLN A O 1
ATOM 765 N N . THR A 1 107 ? -22.144 -28.301 28.628 1.00 10.92 102 THR A N 1
ATOM 766 C CA . THR A 1 107 ? -20.884 -27.887 29.178 1.00 10.31 102 THR A CA 1
ATOM 767 C C . THR A 1 107 ? -19.812 -27.830 28.101 1.00 12.10 102 THR A C 1
ATOM 768 O O . THR A 1 107 ? -19.090 -26.840 27.969 1.00 11.48 102 THR A O 1
ATOM 772 N N . ALA A 1 108 ? -19.755 -28.851 27.270 1.00 11.52 103 ALA A N 1
ATOM 773 C CA . ALA A 1 108 ? -18.779 -28.855 26.183 1.00 11.70 103 ALA A CA 1
ATOM 774 C C . ALA A 1 108 ? -19.027 -27.713 25.199 1.00 12.38 103 ALA A C 1
ATOM 775 O O . ALA A 1 108 ? -18.130 -26.996 24.859 1.00 11.82 103 ALA A O 1
ATOM 777 N N . GLN A 1 109 ? -20.290 -27.472 24.859 1.00 12.59 104 GLN A N 1
ATOM 778 C CA . GLN A 1 109 ? -20.609 -26.384 23.958 1.00 12.99 104 GLN A CA 1
ATOM 779 C C . GLN A 1 109 ? -20.204 -25.006 24.513 1.00 12.21 104 GLN A C 1
ATOM 780 O O . GLN A 1 109 ? -19.617 -24.173 23.809 1.00 12.42 104 GLN A O 1
ATOM 786 N N . LEU A 1 110 ? -20.521 -24.805 25.772 1.00 12.90 105 LEU A N 1
ATOM 787 C CA . LEU A 1 110 ? -20.265 -23.538 26.420 1.00 11.99 105 LEU A CA 1
ATOM 788 C C . LEU A 1 110 ? -18.765 -23.246 26.504 1.00 11.39 105 LEU A C 1
ATOM 789 O O . LEU A 1 110 ? -18.323 -22.159 26.094 1.00 10.76 105 LEU A O 1
ATOM 794 N N . PHE A 1 111 ? -17.954 -24.198 26.966 1.00 10.80 106 PHE A N 1
ATOM 795 C CA . PHE A 1 111 ? -16.512 -23.930 27.155 1.00 9.49 106 PHE A CA 1
ATOM 796 C C . PHE A 1 111 ? -15.737 -24.056 25.860 1.00 11.52 106 PHE A C 1
ATOM 797 O O . PHE A 1 111 ? -14.801 -23.246 25.658 1.00 10.91 106 PHE A O 1
ATOM 805 N N . LEU A 1 112 ? -16.166 -24.949 24.940 1.00 11.72 107 LEU A N 1
ATOM 806 C CA . LEU A 1 112 ? -15.537 -24.886 23.591 1.00 11.59 107 LEU A CA 1
ATOM 807 C C . LEU A 1 112 ? -15.825 -23.554 22.853 1.00 11.45 107 LEU A C 1
ATOM 808 O O . LEU A 1 112 ? -14.930 -22.908 22.328 1.00 10.79 107 LEU A O 1
ATOM 813 N N . THR A 1 113 ? -17.091 -23.148 22.830 1.00 11.01 108 THR A N 1
ATOM 814 C CA . THR A 1 113 ? -17.432 -21.954 22.067 1.00 11.18 108 THR A CA 1
ATOM 815 C C . THR A 1 113 ? -16.855 -20.687 22.661 1.00 12.21 108 THR A C 1
ATOM 816 O O . THR A 1 113 ? -16.271 -19.862 21.911 1.00 11.67 108 THR A O 1
ATOM 820 N N . ASN A 1 114 ? -16.989 -20.512 23.975 1.00 10.20 109 ASN A N 1
ATOM 821 C CA . ASN A 1 114 ? -16.650 -19.255 24.624 1.00 10.21 109 ASN A CA 1
ATOM 822 C C . ASN A 1 114 ? -15.184 -19.125 25.103 1.00 10.72 109 ASN A C 1
ATOM 823 O O . ASN A 1 114 ? -14.741 -18.019 25.468 1.00 12.35 109 ASN A O 1
ATOM 828 N N . ALA A 1 115 ? -14.483 -20.245 25.162 1.00 12.33 110 ALA A N 1
ATOM 829 C CA . ALA A 1 115 ? -13.134 -20.215 25.772 1.00 13.03 110 ALA A CA 1
ATOM 830 C C . ALA A 1 115 ? -12.091 -20.904 24.903 1.00 11.57 110 ALA A C 1
ATOM 831 O O . ALA A 1 115 ? -11.110 -20.249 24.496 1.00 13.55 110 ALA A O 1
ATOM 833 N N . ILE A 1 116 ? -12.289 -22.172 24.565 1.00 10.26 111 ILE A N 1
ATOM 834 C CA . ILE A 1 116 ? -11.263 -22.963 23.869 1.00 10.77 111 ILE A CA 1
ATOM 835 C C . ILE A 1 116 ? -11.136 -22.603 22.400 1.00 11.52 111 ILE A C 1
ATOM 836 O O . ILE A 1 116 ? -10.016 -22.364 21.892 1.00 11.51 111 ILE A O 1
ATOM 841 N N . ALA A 1 117 ? -12.240 -22.573 21.688 1.00 10.52 112 ALA A N 1
ATOM 842 C CA . ALA A 1 117 ? -12.206 -22.256 20.250 1.00 11.94 112 ALA A CA 1
ATOM 843 C C . ALA A 1 117 ? -11.602 -20.913 19.907 1.00 13.05 112 ALA A C 1
ATOM 844 O O . ALA A 1 117 ? -10.836 -20.870 18.982 1.00 11.57 112 ALA A O 1
ATOM 846 N N . PRO A 1 118 ? -11.890 -19.836 20.690 1.00 10.73 113 PRO A N 1
ATOM 847 C CA . PRO A 1 118 ? -11.205 -18.587 20.447 1.00 12.21 113 PRO A CA 1
ATOM 848 C C . PRO A 1 118 ? -9.719 -18.722 20.490 1.00 11.37 113 PRO A C 1
ATOM 849 O O . PRO A 1 118 ? -9.046 -18.206 19.593 1.00 11.80 113 PRO A O 1
ATOM 853 N N . LEU A 1 119 ? -9.187 -19.474 21.451 1.00 9.99 114 LEU A N 1
ATOM 854 C CA . LEU A 1 119 ? -7.739 -19.634 21.514 1.00 11.74 114 LEU A CA 1
ATOM 855 C C . LEU A 1 119 ? -7.211 -20.496 20.379 1.00 12.79 114 LEU A C 1
ATOM 856 O O . LEU A 1 119 ? -6.133 -20.233 19.800 1.00 12.46 114 LEU A O 1
ATOM 861 N N . ARG A 1 120 ? -7.948 -21.528 20.027 1.00 10.93 115 ARG A N 1
ATOM 862 C CA . ARG A 1 120 ? -7.514 -22.419 18.966 1.00 12.42 115 ARG A CA 1
ATOM 863 C C . ARG A 1 120 ? -7.387 -21.608 17.673 1.00 10.76 115 ARG A C 1
ATOM 864 O O . ARG A 1 120 ? -6.393 -21.711 16.946 1.00 11.78 115 ARG A O 1
ATOM 872 N N . LEU A 1 121 ? -8.409 -20.798 17.390 1.00 11.28 116 LEU A N 1
ATOM 873 C CA . LEU A 1 121 ? -8.374 -19.989 16.167 1.00 11.49 116 LEU A CA 1
ATOM 874 C C . LEU A 1 121 ? -7.280 -18.959 16.157 1.00 11.56 116 LEU A C 1
ATOM 875 O O . LEU A 1 121 ? -6.543 -18.774 15.179 1.00 11.87 116 LEU A O 1
ATOM 880 N N . ALA A 1 122 ? -7.193 -18.209 17.253 1.00 11.23 117 ALA A N 1
ATOM 881 C CA . ALA A 1 122 ? -6.197 -17.129 17.343 1.00 11.20 117 ALA A CA 1
ATOM 882 C C . ALA A 1 122 ? -4.785 -17.703 17.225 1.00 12.37 117 ALA A C 1
ATOM 883 O O . ALA A 1 122 ? -3.950 -17.169 16.521 1.00 13.55 117 ALA A O 1
ATOM 885 N N . ARG A 1 123 ? -4.544 -18.817 17.911 1.00 11.64 118 ARG A N 1
ATOM 886 C CA . ARG A 1 123 ? -3.258 -19.467 17.780 1.00 13.40 118 ARG A CA 1
ATOM 887 C C . ARG A 1 123 ? -2.945 -19.928 16.381 1.00 12.49 118 ARG A C 1
ATOM 888 O O . ARG A 1 123 ? -1.811 -19.779 15.892 1.00 13.56 118 ARG A O 1
ATOM 896 N N . ALA A 1 124 ? -3.929 -20.492 15.703 1.00 11.80 119 ALA A N 1
ATOM 897 C CA . ALA A 1 124 ? -3.728 -20.946 14.348 1.00 13.54 119 ALA A CA 1
ATOM 898 C C . ALA A 1 124 ? -3.443 -19.774 13.357 1.00 14.32 119 ALA A C 1
ATOM 899 O O . ALA A 1 124 ? -2.666 -19.938 12.417 1.00 14.41 119 ALA A O 1
ATOM 901 N N . LEU A 1 125 ? -3.995 -18.605 13.631 1.00 14.13 120 LEU A N 1
ATOM 902 C CA . LEU A 1 125 ? -3.764 -17.423 12.816 1.00 14.28 120 LEU A CA 1
ATOM 903 C C . LEU A 1 125 ? -2.607 -16.541 13.266 1.00 15.28 120 LEU A C 1
ATOM 904 O O . LEU A 1 125 ? -2.268 -15.603 12.562 1.00 18.07 120 LEU A O 1
ATOM 909 N N . SER A 1 126 ? -1.999 -16.852 14.404 1.00 15.45 121 SER A N 1
ATOM 910 C CA . SER A 1 126 ? -1.083 -15.930 15.067 1.00 16.84 121 SER A CA 1
ATOM 911 C C . SER A 1 126 ? 0.133 -15.600 14.188 1.00 16.64 121 SER A C 1
ATOM 912 O O . SER A 1 126 ? 0.582 -14.454 14.209 1.00 17.28 121 SER A O 1
ATOM 915 N N . GLY A 1 127 ? 0.637 -16.542 13.404 1.00 17.45 122 GLY A N 1
ATOM 916 C CA . GLY A 1 127 ? 1.804 -16.267 12.558 1.00 19.56 122 GLY A CA 1
ATOM 917 C C . GLY A 1 127 ? 1.504 -15.265 11.451 1.00 19.93 122 GLY A C 1
ATOM 918 O O . GLY A 1 127 ? 2.447 -14.689 10.849 1.00 24.98 122 GLY A O 1
ATOM 919 N N . ARG A 1 128 ? 0.220 -15.087 11.130 1.00 19.65 123 ARG A N 1
ATOM 920 C CA . ARG A 1 128 ? -0.225 -14.124 10.096 1.00 23.75 123 ARG A CA 1
ATOM 921 C C . ARG A 1 128 ? -0.538 -12.754 10.683 1.00 20.53 123 ARG A C 1
ATOM 922 O O . ARG A 1 128 ? -0.790 -11.801 9.949 1.00 20.28 123 ARG A O 1
ATOM 930 N N . VAL A 1 129 ? -0.550 -12.648 12.001 1.00 17.37 124 VAL A N 1
ATOM 931 C CA . VAL A 1 129 ? -0.810 -11.349 12.679 1.00 16.65 124 VAL A CA 1
ATOM 932 C C . VAL A 1 129 ? 0.461 -10.476 12.580 1.00 17.34 124 VAL A C 1
ATOM 933 O O . VAL A 1 129 ? 1.581 -10.935 12.847 1.00 18.91 124 VAL A O 1
ATOM 937 N N . SER A 1 130 ? 0.286 -9.230 12.127 1.00 17.68 125 SER A N 1
ATOM 938 C CA . SER A 1 130 ? 1.355 -8.264 12.112 1.00 18.21 125 SER A CA 1
ATOM 939 C C . SER A 1 130 ? 2.027 -8.126 13.455 1.00 18.54 125 SER A C 1
ATOM 940 O O . SER A 1 130 ? 1.363 -8.050 14.464 1.00 17.23 125 SER A O 1
ATOM 943 N N . ARG A 1 131 ? 3.370 -8.079 13.434 1.00 19.94 126 ARG A N 1
ATOM 944 C CA . ARG A 1 131 ? 4.093 -7.815 14.679 1.00 19.86 126 ARG A CA 1
ATOM 945 C C . ARG A 1 131 ? 3.704 -6.376 15.063 1.00 19.50 126 ARG A C 1
ATOM 946 O O . ARG A 1 131 ? 3.714 -5.491 14.212 1.00 19.82 126 ARG A O 1
ATOM 954 N N . GLY A 1 132 ? 3.346 -6.175 16.317 1.00 16.40 127 GLY A N 1
ATOM 955 C CA . GLY A 1 132 ? 2.772 -4.922 16.747 1.00 17.41 127 GLY A CA 1
ATOM 956 C C . GLY A 1 132 ? 1.270 -4.748 16.495 1.00 17.43 127 GLY A C 1
ATOM 957 O O . GLY A 1 132 ? 0.695 -3.665 16.754 1.00 15.67 127 GLY A O 1
ATOM 958 N N . GLY A 1 133 ? 0.626 -5.800 16.021 1.00 18.04 128 GLY A N 1
ATOM 959 C CA . GLY A 1 133 ? -0.827 -5.801 15.909 1.00 14.83 128 GLY A CA 1
ATOM 960 C C . GLY A 1 133 ? -1.538 -6.050 17.224 1.00 14.75 128 GLY A C 1
ATOM 961 O O . GLY A 1 133 ? -1.005 -5.922 18.318 1.00 15.31 128 GLY A O 1
ATOM 962 N N . VAL A 1 134 ? -2.820 -6.398 17.115 1.00 12.50 129 VAL A N 1
ATOM 963 C CA . VAL A 1 134 ? -3.687 -6.601 18.257 1.00 13.25 129 VAL A CA 1
ATOM 964 C C . VAL A 1 134 ? -4.557 -7.814 18.001 1.00 12.88 129 VAL A C 1
ATOM 965 O O . VAL A 1 134 ? -5.197 -7.906 16.964 1.00 13.14 129 VAL A O 1
ATOM 969 N N . VAL A 1 135 ? -4.560 -8.741 18.957 1.00 12.11 130 VAL A N 1
ATOM 970 C CA . VAL A 1 135 ? -5.469 -9.836 18.992 1.00 13.15 130 VAL A CA 1
ATOM 971 C C . VAL A 1 135 ? -6.381 -9.626 20.201 1.00 11.65 130 VAL A C 1
ATOM 972 O O . VAL A 1 135 ? -5.911 -9.527 21.374 1.00 12.34 130 VAL A O 1
ATOM 976 N N . ALA A 1 136 ? -7.673 -9.496 19.938 1.00 11.55 131 ALA A N 1
ATOM 977 C CA . ALA A 1 136 ? -8.656 -9.124 20.961 1.00 11.79 131 ALA A CA 1
ATOM 978 C C . ALA A 1 136 ? -9.749 -10.143 20.998 1.00 13.00 131 ALA A C 1
ATOM 979 O O . ALA A 1 136 ? -10.176 -10.656 19.949 1.00 14.15 131 ALA A O 1
ATOM 981 N N . PHE A 1 137 ? -10.121 -10.508 22.226 1.00 12.41 132 PHE A N 1
ATOM 982 C CA . PHE A 1 137 ? -11.196 -11.492 22.460 1.00 11.54 132 PHE A CA 1
ATOM 983 C C . PHE A 1 137 ? -12.302 -10.746 23.193 1.00 14.06 132 PHE A C 1
ATOM 984 O O . PHE A 1 137 ? -12.049 -10.017 24.162 1.00 13.93 132 PHE A O 1
ATOM 992 N N . MET A 1 138 ? -13.509 -10.834 22.685 1.00 10.56 133 MET A N 1
ATOM 993 C CA . MET A 1 138 ? -14.627 -10.256 23.392 1.00 11.59 133 MET A CA 1
ATOM 994 C C . MET A 1 138 ? -14.841 -11.070 24.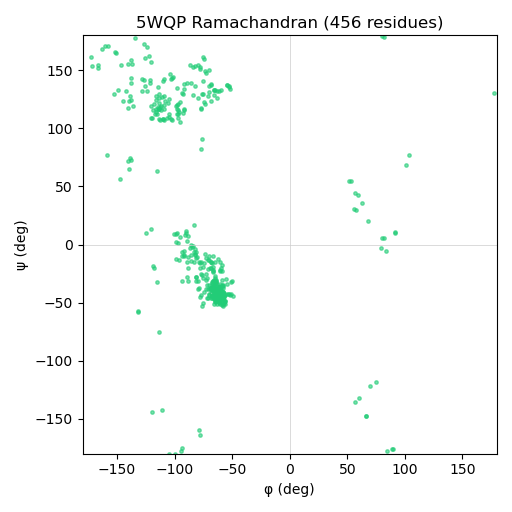649 1.00 10.05 133 MET A C 1
ATOM 995 O O . MET A 1 138 ? -15.024 -12.287 24.601 1.00 12.52 133 MET A O 1
ATOM 1000 N N . SER A 1 139 ? -14.799 -10.379 25.775 1.00 11.20 134 SER A N 1
ATOM 1001 C CA . SER A 1 139 ? -14.976 -11.029 27.065 1.00 11.75 134 SER A CA 1
ATOM 1002 C C . SER A 1 139 ? -16.188 -10.406 27.703 1.00 14.27 134 SER A C 1
ATOM 1003 O O . SER A 1 139 ? -17.125 -10.023 27.014 1.00 16.07 134 SER A O 1
ATOM 1006 N N . SER A 1 140 ? -16.176 -10.231 29.001 1.00 9.95 135 SER A N 1
ATOM 1007 C CA . SER A 1 140 ? -17.271 -9.653 29.750 1.00 12.17 135 SER A CA 1
ATOM 1008 C C . SER A 1 140 ? -16.833 -9.283 31.152 1.00 12.00 135 SER A C 1
ATOM 1009 O O . SER A 1 140 ? -15.984 -9.937 31.741 1.00 11.90 135 SER A O 1
ATOM 1012 N N . GLN A 1 141 ? -17.491 -8.289 31.704 1.00 12.71 136 GLN A N 1
ATOM 1013 C CA . GLN A 1 141 ? -17.338 -7.934 33.098 1.00 13.10 136 GLN A CA 1
ATOM 1014 C C . GLN A 1 141 ? -17.758 -9.115 33.988 1.00 12.54 136 GLN A C 1
ATOM 1015 O O . GLN A 1 141 ? -17.282 -9.154 35.107 1.00 11.45 136 GLN A O 1
ATOM 1021 N N . MET A 1 142 ? -18.575 -10.030 33.469 1.00 11.17 137 MET A N 1
ATOM 1022 C CA . MET A 1 142 ? -18.970 -11.248 34.212 1.00 12.07 137 MET A CA 1
ATOM 1023 C C . MET A 1 142 ? -17.818 -12.205 34.413 1.00 10.09 137 MET A C 1
ATOM 1024 O O . MET A 1 142 ? -17.919 -13.103 35.229 1.00 12.40 137 MET A O 1
ATOM 1029 N N . ALA A 1 143 ? -16.713 -12.028 33.675 1.00 10.83 138 ALA A N 1
ATOM 1030 C CA . ALA A 1 143 ? -15.511 -12.817 33.857 1.00 12.39 138 ALA A CA 1
ATOM 1031 C C . ALA A 1 143 ? -14.685 -12.389 35.046 1.00 10.74 138 ALA A C 1
ATOM 1032 O O . ALA A 1 143 ? -13.760 -13.079 35.451 1.00 12.07 138 ALA A O 1
ATOM 1034 N N . SER A 1 144 ? -14.939 -11.186 35.571 1.00 9.93 139 SER A N 1
ATOM 1035 C CA . SER A 1 144 ? -14.125 -10.655 36.648 1.00 11.50 139 SER A CA 1
ATOM 1036 C C . SER A 1 144 ? -14.437 -11.348 37.976 1.00 10.01 139 SER A C 1
ATOM 1037 O O . SER A 1 144 ? -15.560 -11.276 38.475 1.00 11.44 139 SER A O 1
ATOM 1040 N N . LEU A 1 145 ? -13.424 -11.932 38.588 1.00 11.01 140 LEU A N 1
ATOM 1041 C CA . LEU A 1 145 ? -13.592 -12.463 39.957 1.00 11.04 140 LEU A CA 1
ATOM 1042 C C . LEU A 1 145 ? -13.834 -11.340 40.935 1.00 11.22 140 LEU A C 1
ATOM 1043 O O . LEU A 1 145 ? -14.757 -11.404 41.806 1.00 13.85 140 LEU A O 1
ATOM 1048 N N . ALA A 1 146 ? -13.036 -10.284 40.849 1.00 11.85 141 ALA A N 1
ATOM 1049 C CA . ALA A 1 146 ? -13.181 -9.191 41.803 1.00 13.15 141 ALA A CA 1
ATOM 1050 C C . ALA A 1 146 ? -14.530 -8.489 41.779 1.00 13.70 141 ALA A C 1
ATOM 1051 O O . ALA A 1 146 ? -15.060 -8.130 42.837 1.00 13.73 141 ALA A O 1
ATOM 1053 N N . LEU A 1 147 ? -15.095 -8.266 40.592 1.00 13.10 142 LEU A N 1
ATOM 1054 C CA . LEU A 1 147 ? -16.399 -7.557 40.487 1.00 13.65 142 LEU A CA 1
ATOM 1055 C C . LEU A 1 147 ? -17.522 -8.398 41.073 1.00 14.40 142 LEU A C 1
ATOM 1056 O O . LEU A 1 147 ? -18.458 -7.826 41.658 1.00 15.58 142 LEU A O 1
ATOM 1061 N N . GLY A 1 148 ? -17.418 -9.699 40.916 1.00 12.80 143 GLY A N 1
ATOM 1062 C CA . GLY A 1 148 ? -18.387 -10.577 41.522 1.00 13.99 143 GLY A CA 1
ATOM 1063 C C . GLY A 1 148 ? -19.779 -10.473 40.910 1.00 15.49 143 GLY A C 1
ATOM 1064 O O . GLY A 1 148 ? -20.755 -10.999 41.504 1.00 19.09 143 GLY A O 1
ATOM 1065 N N . LEU A 1 149 ? -19.891 -9.955 39.705 1.00 12.91 144 LEU A N 1
ATOM 1066 C CA . LEU A 1 149 ? -21.150 -9.764 39.048 1.00 12.28 144 LEU A CA 1
ATOM 1067 C C . LEU A 1 149 ? -21.641 -11.074 38.392 1.00 14.00 144 LEU A C 1
ATOM 1068 O O . LEU A 1 149 ? -22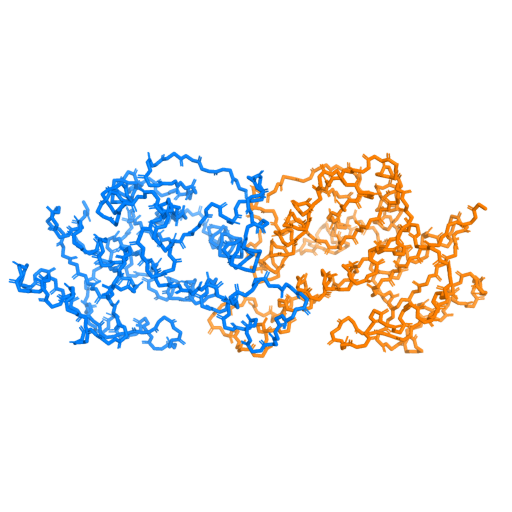.791 -11.161 37.946 1.00 15.13 144 LEU A O 1
ATOM 1073 N N . SER A 1 150 ? -20.764 -12.092 38.306 1.00 14.44 145 SER A N 1
ATOM 1074 C CA . SER A 1 150 ? -21.091 -13.364 37.660 1.00 13.97 145 SER A CA 1
ATOM 1075 C C . SER A 1 150 ? -22.311 -14.093 38.305 1.00 12.45 145 SER A C 1
ATOM 1076 O O . SER A 1 150 ? -22.939 -14.911 37.657 1.00 12.38 145 SER A O 1
ATOM 1079 N N . ALA A 1 151 ? -22.720 -13.735 39.556 1.00 13.72 146 ALA A N 1
ATOM 1080 C CA . ALA A 1 151 ? -23.983 -14.225 40.086 1.00 14.05 146 ALA A CA 1
ATOM 1081 C C . ALA A 1 151 ? -25.155 -14.004 39.145 1.00 15.07 146 ALA A C 1
ATOM 1082 O O . ALA A 1 151 ? -26.114 -14.764 39.129 1.00 15.59 146 ALA A O 1
ATOM 1084 N N . THR A 1 152 ? -25.093 -12.905 38.372 1.00 13.10 147 THR A N 1
ATOM 1085 C CA . THR A 1 152 ? -26.129 -12.576 37.418 1.00 12.89 147 THR A CA 1
ATOM 1086 C C . THR A 1 152 ? -26.328 -13.639 36.322 1.00 14.06 147 THR A C 1
ATOM 1087 O O . THR A 1 152 ? -27.453 -13.868 35.892 1.00 14.18 147 THR A O 1
ATOM 1091 N N . MET A 1 153 ? -25.237 -14.282 35.933 1.00 13.63 148 MET A N 1
ATOM 1092 C CA . MET A 1 153 ? -25.246 -15.251 34.858 1.00 14.15 148 MET A CA 1
ATOM 1093 C C . MET A 1 153 ? -24.027 -16.178 35.010 1.00 13.00 148 MET A C 1
ATOM 1094 O O . MET A 1 153 ? -23.032 -16.009 34.304 1.00 12.45 148 MET A O 1
ATOM 1099 N N . PRO A 1 154 ? -24.114 -17.137 35.964 1.00 12.79 149 PRO A N 1
ATOM 1100 C CA . PRO A 1 154 ? -22.910 -17.786 36.409 1.00 11.06 149 PRO A CA 1
ATOM 1101 C C . PRO A 1 154 ? -22.198 -18.628 35.371 1.00 10.81 149 PRO A C 1
ATOM 1102 O O . PRO A 1 154 ? -20.988 -18.736 35.383 1.00 9.56 149 PRO A O 1
ATOM 1106 N N . LEU A 1 155 ? -22.943 -19.307 34.527 1.00 9.72 150 LEU A N 1
ATOM 1107 C CA . LEU A 1 155 ? -22.343 -20.202 33.561 1.00 10.06 150 LEU A CA 1
ATOM 1108 C C . LEU A 1 155 ? -21.611 -19.425 32.443 1.00 8.75 150 LEU A C 1
ATOM 1109 O O . LEU A 1 155 ? -20.427 -19.664 32.123 1.00 9.77 150 LEU A O 1
ATOM 1114 N N . TYR A 1 156 ? -22.301 -18.393 31.925 1.00 9.82 151 TYR A N 1
ATOM 1115 C CA . TYR A 1 156 ? -21.688 -17.483 30.982 1.00 10.86 151 TYR A CA 1
ATOM 1116 C C . TYR A 1 156 ? -20.424 -16.873 31.598 1.00 9.60 151 TYR A C 1
ATOM 1117 O O . TYR A 1 156 ? -19.390 -16.822 30.991 1.00 10.51 151 TYR A O 1
ATOM 1126 N N . GLY A 1 157 ? -20.543 -16.377 32.822 1.00 11.35 152 GLY A N 1
ATOM 1127 C CA . GLY A 1 157 ? -19.400 -15.742 33.516 1.00 11.58 152 GLY A CA 1
ATOM 1128 C C . GLY A 1 157 ? -18.230 -16.678 33.637 1.00 9.00 152 GLY A C 1
ATOM 1129 O O . GLY A 1 157 ? -17.106 -16.266 33.400 1.00 8.60 152 GLY A O 1
ATOM 1130 N N . ALA A 1 158 ? -18.478 -17.921 34.050 1.00 9.70 153 ALA A N 1
ATOM 1131 C CA . ALA A 1 158 ? -17.414 -18.893 34.199 1.00 10.10 153 ALA A CA 1
ATOM 1132 C C . ALA A 1 158 ? -16.726 -19.162 32.851 1.00 9.78 153 ALA A C 1
ATOM 1133 O O . ALA A 1 158 ? -15.516 -19.389 32.800 1.00 9.41 153 ALA A O 1
ATOM 1135 N N . SER A 1 159 ? -17.510 -19.174 31.766 1.00 9.59 154 SER A N 1
ATOM 1136 C CA . SER A 1 159 ? -16.980 -19.453 30.443 1.00 11.98 154 SER A CA 1
ATOM 1137 C C . SER A 1 159 ? -16.024 -18.317 30.030 1.00 10.29 154 SER A C 1
ATOM 1138 O O . SER A 1 159 ? -14.984 -18.564 29.474 1.00 9.89 154 SER A O 1
ATOM 1141 N N . LYS A 1 160 ? -16.356 -17.073 30.423 1.00 9.87 155 LYS A N 1
ATOM 1142 C CA . LYS A 1 160 ? -15.529 -15.981 30.101 1.00 9.45 155 LYS A CA 1
ATOM 1143 C C . LYS A 1 160 ? -14.342 -15.848 31.073 1.00 10.14 155 LYS A C 1
ATOM 1144 O O . LYS A 1 160 ? -13.274 -15.333 30.659 1.00 9.34 155 LYS A O 1
ATOM 1150 N N . ALA A 1 161 ? -14.488 -16.306 32.314 1.00 8.22 156 ALA A N 1
ATOM 1151 C CA . ALA A 1 161 ? -13.315 -16.399 33.213 1.00 10.22 156 ALA A CA 1
ATOM 1152 C C . ALA A 1 161 ? -12.334 -17.380 32.599 1.00 9.12 156 ALA A C 1
ATOM 1153 O O . ALA A 1 161 ? -11.086 -17.148 32.653 1.00 9.60 156 ALA A O 1
ATOM 1155 N N . ALA A 1 162 ? -12.823 -18.496 32.066 1.00 7.99 157 ALA A N 1
ATOM 1156 C CA . ALA A 1 162 ? -11.940 -19.466 31.400 1.00 7.49 157 ALA A CA 1
ATOM 1157 C C . ALA A 1 162 ? -11.237 -18.899 30.191 1.00 8.51 157 ALA 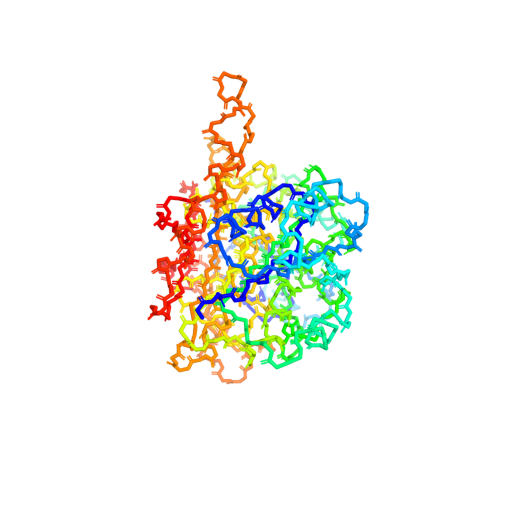A C 1
ATOM 1158 O O . ALA A 1 162 ? -10.043 -19.150 29.995 1.00 9.73 157 ALA A O 1
ATOM 1160 N N . LEU A 1 163 ? -11.956 -18.100 29.401 1.00 9.07 158 LEU A N 1
ATOM 1161 C CA . LEU A 1 163 ? -11.361 -17.397 28.293 1.00 8.36 158 LEU A CA 1
ATOM 1162 C C . LEU A 1 163 ? -10.215 -16.503 28.796 1.00 9.57 158 LEU A C 1
ATOM 1163 O O . LEU A 1 163 ? -9.089 -16.523 28.245 1.00 10.44 158 LEU A O 1
ATOM 1168 N N . ASN A 1 164 ? -10.508 -15.660 29.790 1.00 8.78 159 ASN A N 1
ATOM 1169 C CA . ASN A 1 164 ? -9.495 -14.764 30.291 1.00 8.09 159 ASN A CA 1
ATOM 1170 C C . ASN A 1 164 ? -8.240 -15.528 30.752 1.00 9.36 159 ASN A C 1
ATOM 1171 O O . ASN A 1 164 ? -7.087 -15.121 30.514 1.00 8.93 159 ASN A O 1
ATOM 1176 N N . SER A 1 165 ? -8.476 -16.640 31.461 1.00 9.28 160 SER A N 1
ATOM 1177 C CA . SER A 1 165 ? -7.387 -17.462 31.935 1.00 8.89 160 SER A CA 1
ATOM 1178 C C . SER A 1 165 ? -6.534 -17.988 30.767 1.00 8.45 160 SER A C 1
ATOM 1179 O O . SER A 1 165 ? -5.308 -17.918 30.817 1.00 8.38 160 SER A O 1
ATOM 1182 N N . LEU A 1 166 ? -7.207 -18.524 29.730 1.00 9.31 161 LEU A N 1
ATOM 1183 C CA . LEU A 1 166 ? -6.464 -19.076 28.583 1.00 8.10 161 LEU A CA 1
ATOM 1184 C C . LEU A 1 166 ? -5.674 -18.001 27.845 1.00 9.85 161 LEU A C 1
ATOM 1185 O O . LEU A 1 166 ? -4.546 -18.275 27.358 1.00 10.58 161 LEU A O 1
ATOM 1190 N N . VAL A 1 167 ? -6.195 -16.781 27.806 1.00 8.10 162 VAL A N 1
ATOM 1191 C CA . VAL A 1 167 ? -5.458 -15.675 27.148 1.00 8.80 162 VAL A CA 1
ATOM 1192 C C . VAL A 1 167 ? -4.241 -15.292 27.964 1.00 8.31 162 VAL A C 1
ATOM 1193 O O . VAL A 1 167 ? -3.143 -15.152 27.423 1.00 8.76 162 VAL A O 1
ATOM 1197 N N . ARG A 1 168 ? -4.390 -15.206 29.295 1.00 8.87 163 ARG A N 1
ATOM 1198 C CA . ARG A 1 168 ? -3.237 -15.009 30.159 1.00 10.46 163 ARG A CA 1
ATOM 1199 C C . ARG A 1 168 ? -2.208 -16.142 30.048 1.00 10.32 163 ARG A C 1
ATOM 1200 O O . ARG A 1 168 ? -1.004 -15.900 30.051 1.00 10.35 163 ARG A O 1
ATOM 1208 N N . SER A 1 169 ? -2.655 -17.369 29.927 1.00 9.25 164 SER A N 1
ATOM 1209 C CA . SER A 1 169 ? -1.725 -18.473 29.761 1.00 11.39 164 SER A CA 1
ATOM 1210 C C . SER A 1 169 ? -1.002 -18.406 28.415 1.00 13.02 164 SER A C 1
ATOM 1211 O O . SER A 1 169 ? 0.150 -18.713 28.348 1.00 12.38 164 SER A O 1
ATOM 1214 N N . TRP A 1 170 ? -1.698 -17.968 27.391 1.00 10.60 165 TRP A N 1
ATOM 1215 C CA . TRP A 1 170 ? -1.022 -17.803 26.067 1.00 11.14 165 TRP A CA 1
ATOM 1216 C C . TRP A 1 170 ? 0.057 -16.712 26.155 1.00 9.97 165 TRP A C 1
ATOM 1217 O O . TRP A 1 170 ? 1.186 -16.900 25.711 1.00 12.41 165 TRP A O 1
ATOM 1228 N N . GLU A 1 171 ? -0.290 -15.601 26.825 1.00 9.08 166 GLU A N 1
ATOM 1229 C CA . GLU A 1 171 ? 0.690 -14.562 27.086 1.00 9.97 166 GLU A CA 1
ATOM 1230 C C . GLU A 1 171 ? 2.008 -15.087 27.695 1.00 9.85 166 GLU A C 1
ATOM 1231 O O . GLU A 1 171 ? 3.133 -14.760 27.289 1.00 10.46 166 GLU A O 1
ATOM 1237 N N . GLY A 1 172 ? 1.803 -15.982 28.685 1.00 10.02 167 GLY A N 1
ATOM 1238 C CA . GLY A 1 172 ? 2.881 -16.681 29.367 1.00 11.62 167 GLY A CA 1
ATOM 1239 C C . GLY A 1 172 ? 3.778 -17.565 28.533 1.00 13.26 167 GLY A C 1
ATOM 1240 O O . GLY A 1 172 ? 4.835 -17.963 29.009 1.00 14.97 167 GLY A O 1
ATOM 1241 N N . GLU A 1 173 ? 3.371 -17.895 27.311 1.00 13.33 168 GLU A N 1
ATOM 1242 C CA . GLU A 1 173 ? 4.187 -18.675 26.442 1.00 15.52 168 GLU A CA 1
ATOM 1243 C C . GLU A 1 173 ? 5.227 -17.857 25.696 1.00 16.39 168 GLU A C 1
ATOM 1244 O O . GLU A 1 173 ? 6.162 -18.446 25.160 1.00 18.16 168 GLU A O 1
ATOM 1250 N N . PHE A 1 174 ? 5.094 -16.539 25.673 1.00 14.91 169 PHE A N 1
ATOM 1251 C CA . PHE A 1 174 ? 5.988 -15.719 24.893 1.00 15.77 169 PHE A CA 1
ATOM 1252 C C . PHE A 1 174 ? 7.117 -15.109 25.736 1.00 15.70 169 PHE A C 1
ATOM 1253 O O . PHE A 1 174 ? 6.831 -14.492 26.773 1.00 20.14 169 PHE A O 1
ATOM 1261 N N . GLU A 1 175 ? 8.304 -15.174 25.223 1.00 17.06 170 GLU A N 1
ATOM 1262 C CA . GLU A 1 175 ? 9.464 -14.477 25.787 1.00 20.32 170 GLU A CA 1
ATOM 1263 C C . GLU A 1 175 ? 9.317 -12.974 25.564 1.00 22.81 170 GLU A C 1
ATOM 1264 O O . GLU A 1 175 ? 9.711 -12.177 26.436 1.00 22.37 170 GLU A O 1
ATOM 1270 N N . GLU A 1 176 ? 8.715 -12.577 24.424 1.00 20.53 171 GLU A N 1
ATOM 1271 C CA . GLU A 1 176 ? 8.384 -11.172 24.207 1.00 20.10 171 GLU A CA 1
ATOM 1272 C C . GLU A 1 176 ? 7.054 -11.200 23.423 1.00 19.38 171 GLU A C 1
ATOM 1273 O O . GLU A 1 176 ? 6.983 -11.918 22.414 1.00 16.61 171 GLU A O 1
ATOM 1279 N N . LEU A 1 177 ? 6.008 -10.558 23.907 1.00 17.05 172 LEU A N 1
ATOM 1280 C CA . LEU A 1 177 ? 4.719 -10.573 23.213 1.00 15.86 172 LEU A CA 1
ATOM 1281 C C . LEU A 1 177 ? 4.816 -9.898 21.819 1.00 16.83 172 LEU A C 1
ATOM 1282 O O . LEU A 1 177 ? 5.339 -8.792 21.713 1.00 16.50 172 LEU A O 1
ATOM 1287 N N . PRO A 1 178 ? 4.398 -10.600 20.749 1.00 15.32 173 PRO A N 1
ATOM 1288 C CA . PRO A 1 178 ? 4.591 -10.022 19.418 1.00 18.00 173 PRO A CA 1
ATOM 1289 C C . PRO A 1 178 ? 3.421 -9.140 18.983 1.00 16.34 173 PRO A C 1
ATOM 1290 O O . PRO A 1 178 ? 3.534 -8.501 17.970 1.00 18.55 173 PRO A O 1
ATOM 1294 N N . PHE A 1 179 ? 2.332 -9.176 19.716 1.00 14.39 174 PHE A N 1
ATOM 1295 C CA . PHE A 1 179 ? 1.119 -8.382 19.476 1.00 14.65 174 PHE A CA 1
ATOM 1296 C C . PHE A 1 179 ? 0.453 -8.153 20.799 1.00 14.91 174 PHE A C 1
ATOM 1297 O O . PHE A 1 179 ? 0.757 -8.851 21.763 1.00 14.89 174 PHE A O 1
ATOM 1305 N N . SER A 1 180 ? -0.484 -7.215 20.872 1.00 13.37 175 SER A N 1
ATOM 1306 C CA . SER A 1 180 ? -1.267 -7.070 22.106 1.00 12.84 175 SER A CA 1
ATOM 1307 C C . SER A 1 180 ? -2.351 -8.142 22.202 1.00 12.25 175 SER A C 1
ATOM 1308 O O . SER A 1 180 ? -2.815 -8.649 21.203 1.00 12.64 175 SER A O 1
ATOM 1311 N N . LEU A 1 181 ? -2.704 -8.494 23.435 1.00 11.69 176 LEU A N 1
ATOM 1312 C CA . LEU A 1 181 ? -3.760 -9.474 23.734 1.00 11.11 176 LEU A CA 1
ATOM 1313 C C . LEU A 1 181 ? -4.790 -8.755 24.569 1.00 12.81 176 LEU A C 1
ATOM 1314 O O . LEU A 1 181 ? -4.515 -8.348 25.712 1.00 14.68 176 LEU A O 1
ATOM 1319 N N . LEU A 1 182 ? -5.942 -8.487 23.993 1.00 11.74 177 LEU A N 1
ATOM 1320 C CA . LEU A 1 182 ? -6.974 -7.731 24.712 1.00 11.08 177 LEU A CA 1
ATOM 1321 C C . LEU A 1 182 ? -8.153 -8.623 25.061 1.00 12.11 177 LEU A C 1
ATOM 1322 O O . LEU A 1 182 ? -8.559 -9.496 24.294 1.00 13.88 177 LEU A O 1
ATOM 1327 N N . LEU A 1 183 ? -8.682 -8.400 26.256 1.00 13.01 178 LEU A N 1
ATOM 1328 C CA . LEU A 1 183 ? -9.910 -8.978 26.678 1.00 11.35 178 LEU A CA 1
ATOM 1329 C C . LEU A 1 183 ? -10.865 -7.818 26.852 1.00 11.68 178 LEU A C 1
ATOM 1330 O O . LEU A 1 183 ? -10.621 -6.920 27.715 1.00 12.03 178 LEU A O 1
ATOM 1335 N N . LEU A 1 184 ? -11.943 -7.814 26.077 1.00 11.84 179 LEU A N 1
ATOM 1336 C CA . LEU A 1 184 ? -12.772 -6.601 25.962 1.00 11.06 179 LEU A CA 1
ATOM 1337 C C . LEU A 1 184 ? -14.129 -6.804 26.549 1.00 11.61 179 LEU A C 1
ATOM 1338 O O . LEU A 1 184 ? -14.805 -7.705 26.145 1.00 13.03 179 LEU A O 1
ATOM 1343 N N . HIS A 1 185 ? -14.564 -5.898 27.423 1.00 10.47 180 HIS A N 1
ATOM 1344 C CA . HIS A 1 185 ? -15.934 -5.847 27.887 1.00 12.20 180 HIS A CA 1
ATOM 1345 C C . HIS A 1 185 ? -16.670 -4.776 27.082 1.00 12.66 180 HIS A C 1
ATOM 1346 O O . HIS A 1 185 ? -16.302 -3.619 27.153 1.00 12.87 180 HIS A O 1
ATOM 1353 N N . PRO A 1 186 ? -17.706 -5.163 26.364 1.00 12.71 181 PRO A N 1
ATOM 1354 C CA . PRO A 1 186 ? -18.333 -4.223 25.462 1.00 12.54 181 PRO A CA 1
ATOM 1355 C C . PRO A 1 186 ? -19.359 -3.319 26.135 1.00 15.60 181 PRO A C 1
ATOM 1356 O O . PRO A 1 186 ? -19.939 -2.487 25.466 1.00 14.33 181 PRO A O 1
ATOM 1360 N N . GLY A 1 187 ? -19.586 -3.501 27.443 1.00 14.86 182 GLY A N 1
ATOM 1361 C CA . GLY A 1 187 ? -20.732 -2.931 28.117 1.00 14.50 182 GLY A CA 1
ATOM 1362 C C . GLY A 1 187 ? -21.891 -3.866 27.919 1.00 14.13 182 GLY A C 1
ATOM 1363 O O . GLY A 1 187 ? -21.763 -4.975 27.378 1.00 15.67 182 GLY A O 1
ATOM 1364 N N . TRP A 1 188 ? -23.021 -3.448 28.442 1.00 15.63 183 TRP A N 1
ATOM 1365 C CA . TRP A 1 188 ? -24.289 -4.181 28.286 1.00 17.05 183 TRP A CA 1
ATOM 1366 C C . TRP A 1 188 ? -25.013 -3.510 27.137 1.00 14.68 183 TRP A C 1
ATOM 1367 O O . TRP A 1 188 ? -25.428 -2.359 27.247 1.00 16.16 183 TRP A O 1
ATOM 1378 N N . VAL A 1 189 ? -25.126 -4.273 26.040 1.00 13.92 184 VAL A N 1
ATOM 1379 C CA . VAL A 1 189 ? -25.456 -3.789 24.696 1.00 14.63 184 VAL A CA 1
ATOM 1380 C C . VAL A 1 189 ? -26.725 -4.443 24.106 1.00 16.92 184 VAL A C 1
ATOM 1381 O O . VAL A 1 189 ? -26.954 -5.650 24.249 1.00 17.39 184 VAL A O 1
ATOM 1385 N N . ARG A 1 190 ? -27.513 -3.636 23.405 1.00 16.51 185 ARG A N 1
ATOM 1386 C CA . ARG A 1 190 ? -28.801 -4.059 22.849 1.00 18.68 185 ARG A CA 1
ATOM 1387 C C . ARG A 1 190 ? -28.563 -4.937 21.601 1.00 21.11 185 ARG A C 1
ATOM 1388 O O . ARG A 1 190 ? -28.400 -4.465 20.480 1.00 21.32 185 ARG A O 1
ATOM 1396 N N . THR A 1 191 ? -28.487 -6.212 21.881 1.00 17.11 186 THR A N 1
ATOM 1397 C CA . THR A 1 191 ? -28.279 -7.294 20.922 1.00 18.51 186 THR A CA 1
ATOM 1398 C C . THR A 1 191 ? -29.266 -8.370 21.276 1.00 17.60 186 THR A C 1
ATOM 1399 O O . THR A 1 191 ? -29.972 -8.224 22.304 1.00 19.99 186 THR A O 1
ATOM 1403 N N . GLU A 1 192 ? -29.321 -9.473 20.511 1.00 17.48 187 GLU A N 1
ATOM 1404 C CA . GLU A 1 192 ? -30.299 -10.531 20.834 1.00 20.66 187 GLU A CA 1
ATOM 1405 C C . GLU A 1 192 ? -30.027 -11.042 22.252 1.00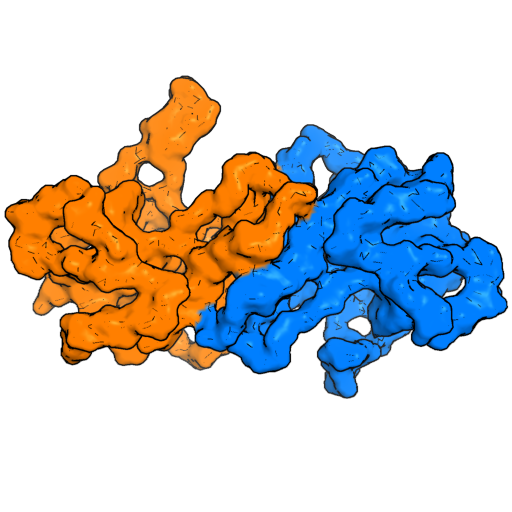 21.29 187 GLU A C 1
ATOM 1406 O O 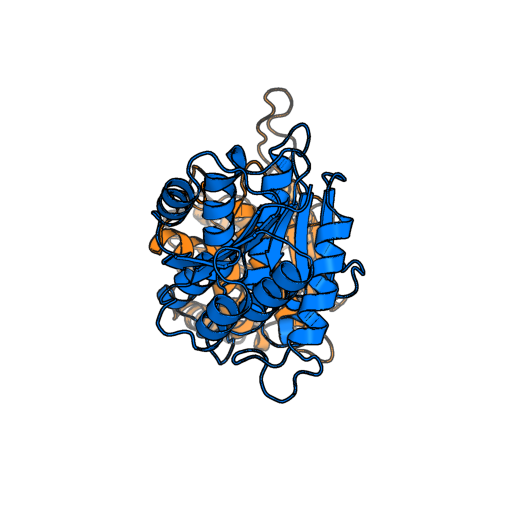. GLU A 1 192 ? -30.975 -11.216 23.040 1.00 22.23 187 GLU A O 1
ATOM 1412 N N . MET A 1 193 ? -28.740 -11.240 22.580 1.00 18.05 188 MET A N 1
ATOM 1413 C CA . MET A 1 193 ? -28.358 -11.700 23.903 1.00 16.62 188 MET A CA 1
ATOM 1414 C C . MET A 1 193 ? -28.562 -10.620 24.966 1.00 20.75 188 MET A C 1
ATOM 1415 O O . MET A 1 193 ? -29.129 -10.912 25.987 1.00 22.66 188 MET A O 1
ATOM 1420 N N . GLY A 1 194 ? -28.128 -9.379 24.688 1.00 19.69 189 GLY A N 1
ATOM 1421 C CA . GLY A 1 194 ? -28.193 -8.324 25.690 1.00 17.36 189 GLY A CA 1
ATOM 1422 C C . GLY A 1 194 ? -29.596 -7.889 26.081 1.00 16.46 189 GLY A C 1
ATOM 1423 O O . GLY A 1 194 ? -29.820 -7.548 27.226 1.00 18.74 189 GLY A O 1
ATOM 1424 N N . GLY A 1 195 ? -30.523 -7.963 25.138 1.00 16.79 190 GLY A N 1
ATOM 1425 C CA . GLY A 1 195 ? -31.967 -7.751 25.370 1.00 19.10 190 GLY A CA 1
ATOM 1426 C C . GLY A 1 195 ? -32.322 -6.257 25.397 1.00 19.85 190 GLY A C 1
ATOM 1427 O O . GLY A 1 195 ? -31.430 -5.403 25.286 1.00 20.60 190 GLY A O 1
ATOM 1428 N N . ASP A 1 196 ? -33.598 -5.952 25.574 1.00 20.98 191 ASP A N 1
ATOM 1429 C CA . ASP A 1 196 ? -34.074 -4.592 25.504 1.00 21.95 191 ASP A CA 1
ATOM 1430 C C . ASP A 1 196 ? -33.672 -3.625 26.621 1.00 21.56 191 ASP A C 1
ATOM 1431 O O . ASP A 1 196 ? -33.813 -2.451 26.427 1.00 21.50 191 ASP A O 1
ATOM 1436 N N . SER A 1 197 ? -33.275 -4.158 27.782 1.00 19.93 192 SER A N 1
ATOM 1437 C CA . SER A 1 197 ? -32.870 -3.342 28.913 1.00 22.20 192 SER A CA 1
ATOM 1438 C C . SER A 1 197 ? -31.444 -2.876 28.811 1.00 18.58 192 SER A C 1
ATOM 1439 O O . SER A 1 197 ? -31.020 -2.064 29.622 1.00 22.48 192 SER A O 1
ATOM 1442 N N . ALA A 1 198 ? -30.684 -3.369 27.854 1.00 16.07 193 ALA A N 1
ATOM 1443 C CA . ALA A 1 198 ? -29.280 -3.025 27.765 1.00 16.02 193 ALA A CA 1
ATOM 1444 C C . ALA A 1 198 ? -29.173 -1.480 27.499 1.00 17.25 193 ALA A C 1
ATOM 1445 O O . ALA A 1 198 ? -29.934 -0.900 26.686 1.00 18.18 193 ALA A O 1
ATOM 1447 N N . PRO A 1 199 ? -28.301 -0.812 28.268 1.00 19.22 194 PRO A N 1
ATOM 1448 C CA . PRO A 1 199 ? -28.220 0.636 28.149 1.00 21.03 194 PRO A CA 1
ATOM 1449 C C . PRO A 1 199 ? -27.455 1.125 26.937 1.00 20.07 194 PRO A C 1
ATOM 1450 O O . PRO A 1 199 ? -27.654 2.249 26.572 1.00 22.35 194 PRO A O 1
ATOM 1454 N N . LEU A 1 200 ? -26.591 0.323 26.316 1.00 21.27 195 LEU A N 1
ATOM 1455 C CA . LEU A 1 200 ? -25.767 0.857 25.203 1.00 18.62 195 LEU A CA 1
ATOM 1456 C C . LEU A 1 200 ? -26.316 0.364 23.900 1.00 18.90 195 LEU A C 1
ATOM 1457 O O . LEU A 1 200 ? -26.772 -0.781 23.754 1.00 19.38 195 LEU A O 1
ATOM 1462 N N . SER A 1 201 ? -26.195 1.204 22.902 1.00 17.51 196 SER A N 1
ATOM 1463 C CA . SER A 1 201 ? -26.400 0.779 21.523 1.00 17.88 196 SER A CA 1
ATOM 1464 C C . SER A 1 201 ? -25.150 0.078 21.013 1.00 16.15 196 SER A C 1
ATOM 1465 O O . SER A 1 201 ? -24.021 0.295 21.496 1.00 17.48 196 SER A O 1
ATOM 1468 N N . VAL A 1 202 ? -25.348 -0.783 20.031 1.00 16.72 197 VAL A N 1
ATOM 1469 C CA . VAL A 1 202 ? -24.207 -1.367 19.316 1.00 15.53 197 VAL A CA 1
ATOM 1470 C C . VAL A 1 202 ? -23.277 -0.267 18.806 1.00 15.17 197 VAL A C 1
ATOM 1471 O O . VAL A 1 202 ? -22.085 -0.405 18.917 1.00 16.42 197 VAL A O 1
ATOM 1475 N N . GLU A 1 203 ? -23.822 0.812 18.255 1.00 17.73 198 GLU A N 1
ATOM 1476 C CA . GLU A 1 203 ? -22.998 1.849 17.702 1.00 19.44 198 GLU A CA 1
ATOM 1477 C C . GLU A 1 203 ? -22.092 2.471 18.760 1.00 19.43 198 GLU A C 1
ATOM 1478 O O . GLU A 1 203 ? -20.892 2.672 18.487 1.00 18.66 198 GLU A O 1
ATOM 1484 N N . GLU A 1 204 ? -22.646 2.729 19.974 1.00 21.00 199 GLU A N 1
ATOM 1485 C CA . GLU A 1 204 ? -21.825 3.310 21.051 1.00 19.63 199 GLU A CA 1
ATOM 1486 C C . GLU A 1 204 ? -20.716 2.352 21.520 1.00 17.74 199 GLU A C 1
ATOM 1487 O O . GLU A 1 204 ? -19.518 2.722 21.711 1.00 17.12 199 GLU A O 1
ATOM 1493 N N . SER A 1 205 ? -21.126 1.101 21.716 1.00 15.07 200 SER A N 1
ATOM 1494 C CA . SER A 1 205 ? -20.229 0.083 22.150 1.00 15.77 200 SER A CA 1
ATOM 1495 C C . SER A 1 205 ? -19.064 -0.096 21.150 1.00 15.04 200 SER A C 1
ATOM 1496 O O . SER A 1 205 ? -17.874 -0.050 21.513 1.00 14.12 200 SER A O 1
ATOM 1499 N N . ALA A 1 206 ? -19.433 -0.270 19.887 1.00 14.62 201 ALA A N 1
ATOM 1500 C CA . ALA A 1 206 ? -18.405 -0.545 18.848 1.00 17.02 201 ALA A CA 1
ATOM 1501 C C . ALA A 1 206 ? -17.456 0.646 18.678 1.00 15.37 201 ALA A C 1
ATOM 1502 O O . ALA A 1 206 ? -16.239 0.441 18.523 1.00 17.93 201 ALA A O 1
ATOM 1504 N N . ALA A 1 207 ? -17.967 1.871 18.752 1.00 17.37 202 ALA A N 1
ATOM 1505 C CA . ALA A 1 207 ? -17.104 3.050 18.617 1.00 18.56 202 ALA A CA 1
ATOM 1506 C C . ALA A 1 207 ? -16.014 3.026 19.667 1.00 16.69 202 ALA A C 1
ATOM 1507 O O . ALA A 1 207 ? -14.815 3.284 19.409 1.00 16.91 202 ALA A O 1
ATOM 1509 N N . GLY A 1 208 ? -16.445 2.729 20.887 1.00 16.20 203 GLY A N 1
ATOM 1510 C CA . GLY A 1 208 ? -15.507 2.682 22.009 1.00 17.22 203 GLY A CA 1
ATOM 1511 C C . GLY A 1 208 ? -14.534 1.546 21.910 1.00 14.72 203 GLY A C 1
ATOM 1512 O O . GLY A 1 208 ? -13.329 1.702 22.208 1.00 15.46 203 GLY A O 1
ATOM 1513 N N . LEU A 1 209 ? -15.033 0.374 21.507 1.00 14.00 204 LEU A N 1
ATOM 1514 C CA . LEU A 1 209 ? -14.185 -0.807 21.363 1.00 12.77 204 LEU A CA 1
ATOM 1515 C C . LEU A 1 209 ? -13.102 -0.574 20.277 1.00 14.11 204 LEU A C 1
ATOM 1516 O O . LEU A 1 209 ? -11.932 -0.951 20.485 1.00 16.63 204 LEU A O 1
ATOM 1521 N N . VAL A 1 210 ? -13.486 0.060 19.168 1.00 15.49 205 VAL A N 1
ATOM 1522 C CA . VAL A 1 210 ? -12.494 0.397 18.143 1.00 16.97 205 VAL A CA 1
ATOM 1523 C C . VAL A 1 210 ? -11.356 1.257 18.739 1.00 15.54 205 VAL A C 1
ATOM 1524 O O . VAL A 1 210 ? -10.185 0.953 18.538 1.00 14.73 205 VAL A O 1
ATOM 1528 N N . ALA A 1 211 ? -11.710 2.239 19.544 1.00 15.89 206 ALA A N 1
ATOM 1529 C CA . ALA A 1 211 ? -10.699 3.103 20.159 1.00 15.07 206 ALA A CA 1
ATOM 1530 C C . ALA A 1 211 ? -9.822 2.331 21.109 1.00 14.06 206 ALA A C 1
ATOM 1531 O O . ALA A 1 211 ? -8.617 2.579 21.178 1.00 15.61 206 ALA A O 1
ATOM 1533 N N . ALA A 1 212 ? -10.416 1.439 21.876 1.00 13.42 207 ALA A N 1
ATOM 1534 C CA . ALA A 1 212 ? -9.604 0.599 22.809 1.00 12.25 207 ALA A CA 1
ATOM 1535 C C . ALA A 1 212 ? -8.642 -0.287 22.052 1.00 14.53 207 ALA A C 1
ATOM 1536 O O . ALA A 1 212 ? -7.451 -0.395 22.452 1.00 14.95 207 ALA A O 1
ATOM 1538 N N . VAL A 1 213 ? -9.124 -0.945 20.990 1.00 11.77 208 VAL A N 1
ATOM 1539 C CA . VAL A 1 213 ? -8.256 -1.734 20.157 1.00 14.25 208 VAL A CA 1
ATOM 1540 C C . VAL A 1 213 ? -7.079 -0.899 19.611 1.00 14.85 208 VAL A C 1
ATOM 1541 O O . VAL A 1 213 ? -5.905 -1.302 19.743 1.00 15.76 208 VAL A O 1
ATOM 1545 N N . GLU A 1 214 ? -7.386 0.282 19.053 1.00 14.28 209 GLU A N 1
ATOM 1546 C CA . GLU A 1 214 ? -6.376 1.118 18.442 1.00 15.30 209 GLU A CA 1
ATOM 1547 C C . GLU A 1 214 ? -5.369 1.632 19.477 1.00 17.95 209 GLU A C 1
ATOM 1548 O O . GLU A 1 214 ? -4.159 1.770 19.165 1.00 16.92 209 GLU A O 1
ATOM 1554 N N . ASP A 1 215 ? -5.827 1.848 20.709 1.00 16.98 210 ASP A N 1
ATOM 1555 C CA . ASP A 1 215 ? -4.955 2.298 21.792 1.00 15.42 210 ASP A CA 1
ATOM 1556 C C . ASP A 1 215 ? -3.889 1.257 22.204 1.00 15.69 210 ASP A C 1
ATOM 1557 O O . ASP A 1 215 ? -2.880 1.616 22.779 1.00 16.08 210 ASP A O 1
ATOM 1562 N N . ALA A 1 216 ? -4.145 -0.028 21.910 1.00 16.17 211 ALA A N 1
ATOM 1563 C CA . ALA A 1 216 ? -3.191 -1.097 22.221 1.00 14.41 211 ALA A CA 1
ATOM 1564 C C . ALA A 1 216 ? -2.212 -1.438 21.115 1.00 15.97 211 ALA A C 1
ATOM 1565 O O . ALA A 1 216 ? -1.298 -2.265 21.298 1.00 16.91 211 ALA A O 1
ATOM 1567 N N . ALA A 1 217 ? -2.440 -0.883 19.933 1.00 14.14 212 ALA A N 1
ATOM 1568 C CA . ALA A 1 217 ? -1.603 -1.212 18.774 1.00 14.20 212 ALA A CA 1
ATOM 1569 C C . ALA A 1 217 ? -0.207 -0.730 18.959 1.00 16.95 212 ALA A C 1
ATOM 1570 O O . ALA A 1 217 ? -0.003 0.413 19.367 1.00 17.42 212 ALA A O 1
ATOM 1572 N N . GLY A 1 218 ? 0.764 -1.616 18.756 1.00 16.39 213 GLY A N 1
ATOM 1573 C CA . GLY A 1 218 ? 2.164 -1.335 18.958 1.00 18.94 213 GLY A CA 1
ATOM 1574 C C . GLY A 1 218 ? 2.683 -1.368 20.368 1.00 19.85 213 GLY A C 1
ATOM 1575 O O . GLY A 1 218 ? 3.909 -1.231 20.552 1.00 22.08 213 GLY A O 1
ATOM 1576 N N . VAL A 1 219 ? 1.834 -1.594 21.355 1.00 17.24 214 VAL A N 1
ATOM 1577 C CA . VAL A 1 219 ? 2.180 -1.608 22.764 1.00 17.89 214 VAL A CA 1
ATOM 1578 C C . VAL A 1 219 ? 2.600 -3.040 23.197 1.00 16.56 214 VAL A C 1
ATOM 1579 O O . VAL A 1 219 ? 3.406 -3.202 24.143 1.00 17.48 214 VAL A O 1
ATOM 1583 N N . ASN A 1 220 ? 2.084 -4.047 22.530 1.00 16.01 215 ASN A N 1
ATOM 1584 C CA . ASN A 1 220 ? 2.363 -5.467 22.882 1.00 16.23 215 ASN A CA 1
ATOM 1585 C C . ASN A 1 220 ? 2.116 -5.777 24.368 1.00 14.77 215 ASN A C 1
ATOM 1586 O O . ASN A 1 220 ? 2.976 -6.285 25.075 1.00 16.16 215 ASN A O 1
ATOM 1591 N N . ALA A 1 221 ? 0.916 -5.466 24.818 1.00 13.44 216 ALA A N 1
ATOM 1592 C CA . ALA A 1 221 ? 0.472 -5.659 26.189 1.00 15.17 216 ALA A CA 1
ATOM 1593 C C . ALA A 1 221 ? -0.736 -6.510 26.292 1.00 13.51 216 ALA A C 1
ATOM 1594 O O . ALA A 1 221 ? -1.454 -6.694 25.291 1.00 13.85 216 ALA A O 1
ATOM 1596 N N . CYS A 1 222 ? -0.990 -7.027 27.461 1.00 12.08 217 CYS A N 1
ATOM 1597 C CA . CYS A 1 222 ? -2.212 -7.832 27.731 1.00 11.45 217 CYS A CA 1
ATOM 1598 C C . CYS A 1 222 ? -3.068 -6.912 28.624 1.00 13.76 217 CYS A C 1
ATOM 1599 O O . CYS A 1 222 ? -2.565 -6.498 29.696 1.00 14.54 217 CYS A O 1
ATOM 1602 N N . ARG A 1 223 ? -4.323 -6.618 28.210 1.00 12.93 218 ARG A N 1
ATOM 1603 C CA . ARG A 1 223 ? -5.202 -5.745 28.949 1.00 11.95 218 ARG A CA 1
ATOM 1604 C C . ARG A 1 223 ? -6.589 -6.267 28.995 1.00 11.35 218 ARG A C 1
ATOM 1605 O O . ARG A 1 223 ? -7.060 -6.783 27.985 1.00 12.74 218 ARG A O 1
ATOM 1613 N N . PHE A 1 224 ? -7.237 -6.147 30.155 1.00 10.96 219 PHE A N 1
ATOM 1614 C CA . PHE A 1 224 ? -8.691 -6.375 30.323 1.00 10.81 219 PHE A CA 1
ATOM 1615 C C . PHE A 1 224 ? -9.304 -5.026 30.502 1.00 10.84 219 PHE A C 1
ATOM 1616 O O . PHE A 1 224 ? -9.065 -4.364 31.535 1.00 10.68 219 PHE A O 1
ATOM 1624 N N . VAL A 1 225 ? -10.041 -4.578 29.494 1.00 10.82 220 VAL A N 1
ATOM 1625 C CA . VAL A 1 225 ? -10.595 -3.231 29.444 1.00 13.11 220 VAL A CA 1
ATOM 1626 C C . VAL A 1 225 ? -12.017 -3.285 28.925 1.00 12.75 220 VAL A C 1
ATOM 1627 O O . VAL A 1 225 ? -12.408 -4.202 28.220 1.00 12.67 220 VAL A O 1
ATOM 1631 N N . ASP A 1 226 ? -12.744 -2.229 29.244 1.00 13.57 221 ASP A N 1
ATOM 1632 C CA . ASP A 1 226 ? -14.092 -2.048 28.732 1.00 13.70 221 ASP A CA 1
ATOM 1633 C C . ASP A 1 226 ? -14.129 -1.173 27.445 1.00 13.14 221 ASP A C 1
ATOM 1634 O O . ASP A 1 226 ? -13.080 -0.709 26.951 1.00 14.95 221 ASP A O 1
ATOM 1639 N N . TYR A 1 227 ? -15.338 -0.938 26.951 1.00 14.54 222 TYR A N 1
ATOM 1640 C CA . TYR A 1 227 ? -15.532 -0.080 25.747 1.00 14.77 222 TYR A CA 1
ATOM 1641 C C . TYR A 1 227 ? -15.097 1.399 25.879 1.00 15.95 222 TYR A C 1
ATOM 1642 O O . TYR A 1 227 ? -15.114 2.140 24.917 1.00 20.47 222 TYR A O 1
ATOM 1651 N N . ARG A 1 228 ? -14.839 1.836 27.113 1.00 15.11 223 ARG A N 1
ATOM 1652 C CA . ARG A 1 228 ? -14.279 3.181 27.385 1.00 16.32 223 ARG A CA 1
ATOM 1653 C C . ARG A 1 228 ? -12.786 3.145 27.597 1.00 14.86 223 ARG A C 1
ATOM 1654 O O . ARG A 1 228 ? -12.188 4.138 27.995 1.00 14.37 223 ARG A O 1
ATOM 1662 N N . ASN A 1 229 ? -12.210 1.975 27.292 1.00 15.40 224 ASN A N 1
ATOM 1663 C CA . ASN A 1 229 ? -10.815 1.619 27.557 1.00 14.13 224 ASN A CA 1
ATOM 1664 C C . ASN A 1 229 ? -10.406 1.757 29.013 1.00 15.24 224 ASN A C 1
ATOM 1665 O O . ASN A 1 229 ? -9.266 2.127 29.316 1.00 18.20 224 ASN A O 1
ATOM 1670 N N . GLN A 1 230 ? -11.345 1.562 29.932 1.00 16.45 225 GLN A N 1
ATOM 1671 C CA . GLN A 1 230 ? -11.042 1.613 31.363 1.00 16.30 225 GLN A CA 1
ATOM 1672 C C . GLN A 1 230 ? -10.708 0.194 31.780 1.00 16.62 225 GLN A C 1
ATOM 1673 O O . GLN A 1 230 ? -11.402 -0.774 31.371 1.00 13.74 225 GLN A O 1
ATOM 1679 N N . PRO A 1 231 ? -9.676 0.017 32.614 1.00 14.22 226 PRO A N 1
ATOM 1680 C CA . PRO A 1 231 ? -9.280 -1.310 33.076 1.00 15.52 226 PRO A CA 1
ATOM 1681 C C . PRO A 1 231 ? -10.306 -1.937 34.015 1.00 14.32 226 PRO A C 1
ATOM 1682 O O . PRO A 1 231 ? -10.983 -1.223 34.776 1.00 16.41 226 PRO A O 1
ATOM 1686 N N . LEU A 1 232 ? -10.556 -3.212 33.803 1.00 11.39 227 LEU A N 1
ATOM 1687 C CA . LEU A 1 232 ? -11.359 -4.035 34.714 1.00 12.16 227 LEU A CA 1
ATOM 1688 C C . LEU A 1 232 ? -10.453 -4.907 35.543 1.00 12.04 227 LEU A C 1
ATOM 1689 O O . LEU A 1 232 ? -9.447 -5.437 35.039 1.00 13.97 227 LEU A O 1
ATOM 1694 N N . PRO A 1 233 ? -10.807 -5.109 36.794 1.00 13.86 228 PRO A N 1
ATOM 1695 C CA . PRO A 1 233 ? -10.002 -6.019 37.626 1.00 12.72 228 PRO A CA 1
ATOM 1696 C C . PRO A 1 233 ? -10.179 -7.438 37.279 1.00 15.35 228 PRO A C 1
ATOM 1697 O O . PRO A 1 233 ? -11.263 -7.858 36.843 1.00 14.19 228 PRO A O 1
ATOM 1701 N N . TRP A 1 234 ? -9.117 -8.224 37.447 1.00 13.53 229 TRP A N 1
ATOM 1702 C CA . TRP A 1 234 ? -9.281 -9.657 37.155 1.00 14.51 229 TRP A CA 1
ATOM 1703 C C . TRP A 1 234 ? -10.374 -10.342 38.030 1.00 11.92 229 TRP A C 1
ATOM 1704 O O . TRP A 1 234 ? -10.941 -11.352 37.507 1.00 13.24 229 TRP A O 1
ATOM 1716 N N . SER B 1 5 ? -18.504 -32.345 70.851 1.00 39.38 0 SER B N 1
ATOM 1717 C CA . SER B 1 5 ? -17.362 -31.495 70.312 1.00 41.36 0 SER B CA 1
ATOM 1718 C C . SER B 1 5 ? -16.513 -32.069 69.131 1.00 43.65 0 SER B C 1
ATOM 1719 O O . SER B 1 5 ? -15.649 -31.369 68.579 1.00 56.82 0 SER B O 1
ATOM 1722 N N . MET B 1 6 ? -16.748 -33.310 68.725 1.00 32.83 1 MET B N 1
ATOM 1723 C CA . MET B 1 6 ? -16.063 -33.880 67.576 1.00 27.39 1 MET B CA 1
ATOM 1724 C C . MET B 1 6 ? -16.750 -33.275 66.358 1.00 24.00 1 MET B C 1
ATOM 1725 O O . MET B 1 6 ? -17.943 -33.415 66.168 1.00 24.72 1 MET B O 1
ATOM 1730 N N . HIS B 1 7 ? -16.018 -32.513 65.584 1.00 19.92 2 HIS B N 1
ATOM 1731 C CA . HIS B 1 7 ? -16.576 -32.067 64.283 1.00 18.14 2 HIS B CA 1
ATOM 1732 C C . HIS B 1 7 ? -16.726 -33.165 63.196 1.00 17.39 2 HIS B C 1
ATOM 1733 O O . HIS B 1 7 ? -15.947 -34.102 63.130 1.00 17.62 2 HIS B O 1
ATOM 1740 N N . ASN B 1 8 ? -17.727 -32.960 62.352 1.00 13.77 3 ASN B N 1
ATOM 1741 C CA . ASN B 1 8 ? -17.936 -33.836 61.192 1.00 13.54 3 ASN B CA 1
ATOM 1742 C C . ASN B 1 8 ? -17.316 -33.142 59.948 1.00 13.99 3 ASN B C 1
ATOM 1743 O O . ASN B 1 8 ? -17.704 -32.032 59.569 1.00 14.18 3 ASN B O 1
ATOM 1748 N N . VAL B 1 9 ? -16.344 -33.844 59.341 1.00 11.61 4 VAL B N 1
ATOM 1749 C CA . VAL B 1 9 ? -15.573 -33.393 58.224 1.00 11.47 4 VAL B CA 1
ATOM 1750 C C . VAL B 1 9 ? -15.819 -34.313 57.035 1.00 13.78 4 VAL B C 1
ATOM 1751 O O . VAL B 1 9 ? -15.638 -35.531 57.141 1.00 13.25 4 VAL B O 1
ATOM 1755 N N . LEU B 1 10 ? -16.306 -33.726 55.957 1.00 12.44 5 LEU B N 1
ATOM 1756 C CA . LEU B 1 10 ? -16.595 -34.476 54.722 1.00 13.12 5 LEU B CA 1
ATOM 1757 C C . LEU B 1 10 ? -15.599 -34.091 53.670 1.00 13.49 5 LEU B C 1
ATOM 1758 O O . LEU B 1 10 ? -15.466 -32.928 53.333 1.00 13.63 5 LEU B O 1
ATOM 1763 N N . ILE B 1 11 ? -14.834 -35.067 53.184 1.00 14.09 6 ILE B N 1
ATOM 1764 C CA . ILE B 1 11 ? -13.834 -34.890 52.173 1.00 12.07 6 ILE B CA 1
ATOM 1765 C C . ILE B 1 11 ? -14.245 -35.683 50.909 1.00 12.97 6 ILE B C 1
ATOM 1766 O O . ILE B 1 11 ? -14.371 -36.897 50.936 1.00 14.29 6 ILE B O 1
ATOM 1771 N N . VAL B 1 12 ? -14.556 -34.970 49.851 1.00 11.74 7 VAL B N 1
ATOM 1772 C CA . VAL B 1 12 ? -14.993 -35.535 48.636 1.00 15.42 7 VAL B CA 1
ATOM 1773 C C . VAL B 1 12 ? -13.791 -35.638 47.701 1.00 15.81 7 VAL B C 1
ATOM 1774 O O . VAL B 1 12 ? -13.327 -34.668 47.175 1.00 16.29 7 VAL B O 1
ATOM 1778 N N . GLY B 1 13 ? -13.347 -36.854 47.489 1.00 14.41 8 GLY B N 1
ATOM 1779 C CA . GLY B 1 13 ? -12.162 -37.171 46.725 1.00 15.09 8 GLY B CA 1
ATOM 1780 C C . GLY B 1 13 ? -10.991 -37.479 47.613 1.00 18.29 8 GLY B C 1
ATOM 1781 O O . GLY B 1 13 ? -10.082 -36.689 47.725 1.00 20.87 8 GLY B O 1
ATOM 1782 N N . ALA B 1 14 ? -11.053 -38.581 48.316 1.00 15.97 9 ALA B N 1
ATOM 1783 C CA . ALA B 1 14 ? -10.144 -38.868 49.392 1.00 16.03 9 ALA B CA 1
ATOM 1784 C C . ALA B 1 14 ? -9.305 -40.120 49.270 1.00 16.97 9 ALA B C 1
ATOM 1785 O O . ALA B 1 14 ? -8.679 -40.559 50.271 1.00 19.23 9 ALA B O 1
ATOM 1787 N N . SER B 1 15 ? -9.236 -40.739 48.067 1.00 19.72 10 SER B N 1
ATOM 1788 C CA . SER B 1 15 ? -8.558 -42.013 47.920 1.00 22.06 10 SER B CA 1
ATOM 1789 C C . SER B 1 15 ? -7.025 -41.880 47.911 1.00 19.95 10 SER B C 1
ATOM 1790 O O . SER B 1 15 ? -6.316 -42.844 48.199 1.00 21.31 10 SER B O 1
ATOM 1793 N N . ARG B 1 16 ? -6.516 -40.721 47.500 1.00 19.65 11 ARG B N 1
ATOM 1794 C CA . ARG B 1 16 ? -5.033 -40.565 47.329 1.00 22.47 11 ARG B CA 1
ATOM 1795 C C . ARG B 1 16 ? -4.644 -39.116 47.399 1.00 22.23 11 ARG B C 1
ATOM 1796 O O . ARG B 1 16 ? -5.516 -38.227 47.400 1.00 20.56 11 ARG B O 1
ATOM 1804 N N . GLY B 1 17 ? -3.348 -38.847 47.451 1.00 20.94 12 GLY B N 1
ATOM 1805 C CA . GLY B 1 17 ? -2.916 -37.477 47.259 1.00 20.84 12 GLY B CA 1
ATOM 1806 C C . GLY B 1 17 ? -3.370 -36.565 48.390 1.00 15.96 12 GLY B C 1
ATOM 1807 O O . GLY B 1 17 ? -3.437 -37.010 49.535 1.00 18.62 12 GLY B O 1
ATOM 1808 N N . ILE B 1 18 ? -3.636 -35.319 48.043 1.00 16.13 13 ILE B N 1
ATOM 1809 C CA . ILE B 1 18 ? -3.946 -34.343 49.054 1.00 15.50 13 ILE B CA 1
ATOM 1810 C C . ILE B 1 18 ? -5.268 -34.692 49.720 1.00 16.44 13 ILE B C 1
ATOM 1811 O O . ILE B 1 18 ? -5.430 -34.479 50.910 1.00 15.82 13 ILE B O 1
ATOM 1816 N N . GLY B 1 19 ? -6.195 -35.300 49.005 1.00 16.13 14 GLY B N 1
ATOM 1817 C CA . GLY B 1 19 ? -7.480 -35.674 49.596 1.00 16.46 14 GLY B CA 1
ATOM 1818 C C . GLY B 1 19 ? -7.302 -36.682 50.764 1.00 17.27 14 GLY B C 1
ATOM 1819 O O . GLY B 1 19 ? -7.885 -36.518 51.851 1.00 15.90 14 GLY B O 1
ATOM 1820 N N . LEU B 1 20 ? -6.478 -37.681 50.520 1.00 14.63 15 LEU B N 1
ATOM 1821 C CA . LEU B 1 20 ? -6.137 -38.663 51.506 1.00 14.56 15 LEU B CA 1
ATOM 1822 C C . LEU B 1 20 ? -5.380 -37.969 52.641 1.00 16.59 15 LEU B C 1
ATOM 1823 O O . LEU B 1 20 ? -5.627 -38.244 53.788 1.00 15.07 15 LEU B O 1
ATOM 1828 N N . GLY B 1 21 ? -4.438 -37.060 52.299 1.00 16.48 16 GLY B N 1
ATOM 1829 C CA . GLY B 1 21 ? -3.682 -36.356 53.352 1.00 14.65 16 GLY B CA 1
ATOM 1830 C C . GLY B 1 21 ? -4.594 -35.516 54.249 1.00 13.45 16 GLY B C 1
ATOM 1831 O O . GLY B 1 21 ? -4.345 -35.441 55.442 1.00 14.97 16 GLY B O 1
ATOM 1832 N N . LEU B 1 22 ? -5.606 -34.869 53.657 1.00 12.90 17 LEU B N 1
ATOM 1833 C CA . LEU B 1 22 ? -6.606 -34.087 54.426 1.00 12.89 17 LEU B CA 1
ATOM 1834 C C . LEU B 1 22 ? -7.404 -34.984 55.371 1.00 14.35 17 LEU B C 1
ATOM 1835 O O . LEU B 1 22 ? -7.625 -34.613 56.531 1.00 14.23 17 LEU B O 1
ATOM 1840 N N . ALA B 1 23 ? -7.822 -36.170 54.862 1.00 12.28 18 ALA B N 1
ATOM 1841 C CA . ALA B 1 23 ? -8.499 -37.124 55.757 1.00 13.12 18 ALA B CA 1
ATOM 1842 C C . ALA B 1 23 ? -7.635 -37.492 56.954 1.00 16.07 18 ALA B C 1
ATOM 1843 O O . ALA B 1 23 ? -8.068 -37.437 58.104 1.00 15.57 18 ALA B O 1
ATOM 1845 N N . ASP B 1 24 ? -6.369 -37.774 56.684 1.00 13.87 19 ASP B N 1
ATOM 1846 C CA . ASP B 1 24 ? -5.415 -38.158 57.714 1.00 17.22 19 ASP B CA 1
ATOM 1847 C C . ASP B 1 24 ? -5.270 -37.019 58.720 1.00 15.27 19 ASP B C 1
ATOM 1848 O O . ASP B 1 24 ? -5.339 -37.233 59.933 1.00 15.58 19 ASP B O 1
ATOM 1853 N N . ALA B 1 25 ? -5.059 -35.814 58.205 1.00 15.71 20 ALA B N 1
ATOM 1854 C CA . ALA B 1 25 ? -4.800 -34.643 59.067 1.00 14.50 20 ALA B CA 1
ATOM 1855 C C . ALA B 1 25 ? -5.999 -34.317 59.959 1.00 15.49 20 ALA B C 1
ATOM 1856 O O . ALA B 1 25 ? -5.832 -33.999 61.161 1.00 16.80 20 ALA B O 1
ATOM 1858 N N . PHE B 1 26 ? -7.203 -34.428 59.412 1.00 13.17 21 PHE B N 1
ATOM 1859 C CA . PHE B 1 26 ? -8.398 -34.184 60.229 1.00 13.58 21 PHE B CA 1
ATOM 1860 C C . PHE B 1 26 ? -8.586 -35.296 61.280 1.00 13.67 21 PHE B C 1
ATOM 1861 O O . PHE B 1 26 ? -9.002 -35.021 62.398 1.00 17.07 21 PHE B O 1
ATOM 1869 N N . LEU B 1 27 ? -8.292 -36.532 60.904 1.00 15.75 22 LEU B N 1
ATOM 1870 C CA . LEU B 1 27 ? -8.363 -37.635 61.864 1.00 15.97 22 LEU B CA 1
ATOM 1871 C C . LEU B 1 27 ? -7.409 -37.362 63.008 1.00 17.94 22 LEU B C 1
ATOM 1872 O O . LEU B 1 27 ? -7.759 -37.580 64.148 1.00 19.70 22 LEU B O 1
ATOM 1877 N N . GLN B 1 28 ? -6.228 -36.829 62.699 1.00 19.38 23 GLN B N 1
ATOM 1878 C CA . GLN B 1 28 ? -5.234 -36.632 63.757 1.00 21.09 23 GLN B CA 1
ATOM 1879 C C . GLN B 1 28 ? -5.687 -35.544 64.726 1.00 19.70 23 GLN B C 1
ATOM 1880 O O . GLN B 1 28 ? -5.185 -35.480 65.825 1.00 24.28 23 GLN B O 1
ATOM 1886 N N . ARG B 1 29 ? -6.598 -34.696 64.301 1.00 18.89 24 ARG B N 1
ATOM 1887 C CA . ARG B 1 29 ? -7.193 -33.705 65.189 1.00 20.45 24 ARG B CA 1
ATOM 1888 C C . ARG B 1 29 ? -8.335 -34.194 65.990 1.00 24.30 24 ARG B C 1
ATOM 1889 O O . ARG B 1 29 ? -8.842 -33.450 66.778 1.00 32.05 24 ARG B O 1
ATOM 1897 N N . GLY B 1 30 ? -8.752 -35.440 65.809 1.00 21.49 25 GLY B N 1
ATOM 1898 C CA . GLY B 1 30 ? -9.876 -35.982 66.511 1.00 24.77 25 GLY B CA 1
ATOM 1899 C C . GLY B 1 30 ? -11.233 -35.839 65.836 1.00 23.15 25 GLY B C 1
ATOM 1900 O O . GLY B 1 30 ? -12.255 -36.148 66.455 1.00 22.29 25 GLY B O 1
ATOM 1901 N N . ALA B 1 31 ? -11.257 -35.437 64.570 1.00 19.06 26 ALA B N 1
ATOM 1902 C CA . ALA B 1 31 ? -12.499 -35.280 63.874 1.00 16.64 26 ALA B CA 1
ATOM 1903 C C . ALA B 1 31 ? -13.097 -36.615 63.483 1.00 17.19 26 ALA B C 1
ATOM 1904 O O . ALA B 1 31 ? -12.406 -37.608 63.377 1.00 16.54 26 ALA B O 1
ATOM 1906 N N . GLN B 1 32 ? -14.414 -36.569 63.198 1.00 14.32 27 GLN B N 1
ATOM 1907 C CA . GLN B 1 32 ? -15.129 -37.638 62.533 1.00 15.17 27 GLN B CA 1
ATOM 1908 C C . GLN B 1 32 ? -15.080 -37.319 61.061 1.00 13.82 27 GLN B C 1
ATOM 1909 O O . GLN B 1 32 ? -15.573 -36.292 60.639 1.00 13.95 27 GLN B O 1
ATOM 1915 N N . VAL B 1 33 ? -14.432 -38.184 60.284 1.00 13.44 28 VAL B N 1
ATOM 1916 C CA . VAL B 1 33 ? -14.218 -37.978 58.883 1.00 13.28 28 VAL B CA 1
ATOM 1917 C C . VAL B 1 33 ? -15.042 -38.904 57.997 1.00 14.57 28 VAL B C 1
ATOM 1918 O O . VAL B 1 33 ? -15.085 -40.105 58.226 1.00 13.64 28 VAL B O 1
ATOM 1922 N N . PHE B 1 34 ? -15.758 -38.303 57.048 1.00 12.52 29 PHE B N 1
ATOM 1923 C CA . PHE B 1 34 ? -16.426 -39.019 55.978 1.00 12.32 29 PHE B CA 1
ATOM 1924 C C . PHE B 1 34 ? -15.650 -38.832 54.716 1.00 13.06 29 PHE B C 1
ATOM 1925 O O . PHE B 1 34 ? -15.597 -37.714 54.210 1.00 14.31 29 PHE B O 1
ATOM 1933 N N . ALA B 1 35 ? -14.999 -39.875 54.225 1.00 14.69 30 ALA B N 1
ATOM 1934 C CA . ALA B 1 35 ? -14.075 -39.750 53.131 1.00 14.71 30 ALA B CA 1
ATOM 1935 C C . ALA B 1 35 ? -14.668 -40.413 51.872 1.00 17.98 30 ALA B C 1
ATOM 1936 O O . ALA B 1 35 ? -14.787 -41.618 51.805 1.00 19.07 30 ALA B O 1
ATOM 1938 N N . VAL B 1 36 ? -15.076 -39.583 50.905 1.00 14.57 31 VAL B N 1
ATOM 1939 C CA . VAL B 1 36 ? -15.779 -40.057 49.745 1.00 15.77 31 VAL B CA 1
ATOM 1940 C C . VAL B 1 36 ? -14.735 -40.353 48.675 1.00 14.48 31 VAL B C 1
ATOM 1941 O O . VAL B 1 36 ? -13.878 -39.502 48.381 1.00 17.00 31 VAL B O 1
ATOM 1945 N N . ALA B 1 37 ? -14.854 -41.508 48.037 1.00 15.78 32 ALA B N 1
ATOM 1946 C CA . ALA B 1 37 ? -13.998 -41.842 46.920 1.00 18.33 32 ALA B CA 1
ATOM 1947 C C . ALA B 1 37 ? -14.804 -42.685 45.924 1.00 20.44 32 ALA B C 1
ATOM 1948 O O . ALA B 1 37 ? -15.771 -43.381 46.297 1.00 18.94 32 ALA B O 1
ATOM 1950 N N . ARG B 1 38 ? -14.390 -42.634 44.666 1.00 20.84 33 ARG B N 1
ATOM 1951 C CA . ARG B 1 38 ? -15.054 -43.491 43.614 1.00 26.99 33 ARG B CA 1
ATOM 1952 C C . ARG B 1 38 ? -14.998 -44.962 43.917 1.00 26.14 33 ARG B C 1
ATOM 1953 O O . ARG B 1 38 ? -16.024 -45.689 43.760 1.00 26.14 33 ARG B O 1
ATOM 1961 N N . ARG B 1 39 ? -13.827 -45.406 44.402 1.00 26.67 34 ARG B N 1
ATOM 1962 C CA . ARG B 1 39 ? -13.583 -46.822 44.675 1.00 31.51 34 ARG B CA 1
ATOM 1963 C C . ARG B 1 39 ? -12.769 -46.952 45.977 1.00 30.93 34 ARG B C 1
ATOM 1964 O O . ARG B 1 39 ? -11.580 -47.285 45.962 1.00 28.39 34 ARG B O 1
ATOM 1972 N N . PRO B 1 40 ? -13.422 -46.681 47.120 1.00 26.86 35 PRO B N 1
ATOM 1973 C CA . PRO B 1 40 ? -12.673 -46.625 48.372 1.00 26.02 35 PRO B CA 1
ATOM 1974 C C . PRO B 1 40 ? -11.946 -47.940 48.687 1.00 29.64 35 PRO B C 1
ATOM 1975 O O . PRO B 1 40 ? -10.865 -47.906 49.277 1.00 31.17 35 PRO B O 1
ATOM 1979 N N . GLN B 1 41 ? -12.553 -49.066 48.326 1.00 24.48 36 GLN B N 1
ATOM 1980 C CA . GLN B 1 41 ? -12.011 -50.346 48.735 1.00 35.65 36 GLN B CA 1
ATOM 1981 C C . GLN B 1 41 ? -10.719 -50.610 47.968 1.00 35.48 36 GLN B C 1
ATOM 1982 O O . GLN B 1 41 ? -9.878 -51.372 48.429 1.00 47.75 36 GLN B O 1
ATOM 1988 N N . GLY B 1 42 ? -10.528 -49.947 46.832 1.00 41.70 37 GLY B N 1
ATOM 1989 C CA . GLY B 1 42 ? -9.273 -50.057 46.092 1.00 42.60 37 GLY B CA 1
ATOM 1990 C C . GLY B 1 42 ? -8.211 -49.053 46.458 1.00 44.21 37 GLY B C 1
ATOM 1991 O O . GLY B 1 42 ? -7.242 -48.935 45.725 1.00 41.13 37 GLY B O 1
ATOM 1992 N N . SER B 1 43 ? -8.395 -48.309 47.558 1.00 34.35 38 SER B N 1
ATOM 1993 C CA . SER B 1 43 ? -7.370 -47.348 48.039 1.00 29.30 38 SER B CA 1
ATOM 1994 C C . SER B 1 43 ? -6.634 -47.919 49.232 1.00 30.42 38 SER B C 1
ATOM 1995 O O . SER B 1 43 ? -7.198 -47.965 50.329 1.00 26.86 38 SER B O 1
ATOM 1998 N N . PRO B 1 44 ? -5.356 -48.322 49.053 1.00 26.19 39 PRO B N 1
ATOM 1999 C CA . PRO B 1 44 ? -4.723 -48.859 50.244 1.00 30.16 39 PRO B CA 1
ATOM 2000 C C . PRO B 1 44 ? -4.576 -47.795 51.339 1.00 24.49 39 PRO B C 1
ATOM 2001 O O . PRO B 1 44 ? -4.592 -48.159 52.505 1.00 30.18 39 PRO B O 1
ATOM 2005 N N . GLY B 1 45 ? -4.423 -46.536 50.951 1.00 25.10 40 GLY B N 1
ATOM 2006 C CA . GLY B 1 45 ? -4.286 -45.409 51.883 1.00 24.72 40 GLY B CA 1
ATOM 2007 C C . GLY B 1 45 ? -5.504 -45.232 52.742 1.00 22.22 40 GLY B C 1
ATOM 2008 O O . GLY B 1 45 ? -5.397 -45.125 53.964 1.00 23.30 40 GLY B O 1
ATOM 2009 N N . LEU B 1 46 ? -6.677 -45.248 52.101 1.00 23.53 41 LEU B N 1
ATOM 2010 C CA . LEU B 1 46 ? -7.920 -45.152 52.877 1.00 22.93 41 LEU B CA 1
ATOM 2011 C C . LEU B 1 46 ? -8.137 -46.360 53.722 1.00 22.53 41 LEU B C 1
ATOM 2012 O O . LEU B 1 46 ? -8.578 -46.242 54.888 1.00 19.60 41 LEU B O 1
ATOM 2017 N N . GLN B 1 47 ? -7.812 -47.570 53.194 1.00 21.25 42 GLN B N 1
ATOM 2018 C CA . GLN B 1 47 ? -7.928 -48.746 54.012 1.00 22.70 42 GLN B CA 1
ATOM 2019 C C . GLN B 1 47 ? -7.043 -48.703 55.234 1.00 23.73 42 GLN B C 1
ATOM 2020 O O . GLN B 1 47 ? -7.463 -49.131 56.311 1.00 22.65 42 GLN B O 1
ATOM 2026 N N . ALA B 1 48 ? -5.828 -48.167 55.094 1.00 20.19 43 ALA B N 1
ATOM 2027 C CA . ALA B 1 48 ? -4.939 -48.029 56.247 1.00 21.12 43 ALA B CA 1
ATOM 2028 C C . ALA B 1 48 ? -5.475 -46.995 57.271 1.00 19.04 43 ALA B C 1
ATOM 2029 O O . ALA B 1 48 ? -5.367 -47.262 58.476 1.00 22.51 43 ALA B O 1
ATOM 2031 N N . LEU B 1 49 ? -6.080 -45.910 56.835 1.00 19.96 44 LEU B N 1
ATOM 2032 C CA . LEU B 1 49 ? -6.704 -44.939 57.743 1.00 19.87 44 LEU B CA 1
ATOM 2033 C C . LEU B 1 49 ? -7.903 -45.537 58.465 1.00 19.25 44 LEU B C 1
ATOM 2034 O O . LEU B 1 49 ? -8.056 -45.301 59.683 1.00 18.40 44 LEU B O 1
ATOM 2039 N N . ALA B 1 50 ? -8.706 -46.359 57.746 1.00 19.02 45 ALA B N 1
ATOM 2040 C CA . ALA B 1 50 ? -9.846 -47.018 58.388 1.00 22.24 45 ALA B CA 1
ATOM 2041 C C . ALA B 1 50 ? -9.370 -47.947 59.442 1.00 25.19 45 ALA B C 1
ATOM 2042 O O . ALA B 1 50 ? -9.983 -48.048 60.538 1.00 25.32 45 ALA B O 1
ATOM 2044 N N . GLU B 1 51 ? -8.282 -48.693 59.156 1.00 22.43 46 GLU B N 1
ATOM 2045 C CA . GLU B 1 51 ? -7.753 -49.593 60.152 1.00 25.08 46 GLU B CA 1
ATOM 2046 C C . GLU B 1 51 ? -7.249 -48.867 61.400 1.00 23.34 46 GLU B C 1
ATOM 2047 O O . GLU B 1 51 ? -7.365 -49.357 62.505 1.00 26.01 46 GLU B O 1
ATOM 2053 N N . ARG B 1 52 ? -6.627 -47.727 61.210 1.00 21.70 47 ARG B N 1
ATOM 2054 C CA . ARG B 1 52 ? -6.014 -47.015 62.319 1.00 21.47 47 ARG B CA 1
ATOM 2055 C C . ARG B 1 52 ? -7.054 -46.292 63.156 1.00 22.40 47 ARG B C 1
ATOM 2056 O O . ARG B 1 52 ? -6.985 -46.374 64.370 1.00 25.49 47 ARG B O 1
ATOM 2064 N N . ALA B 1 53 ? -8.013 -45.638 62.502 1.00 21.00 48 ALA B N 1
ATOM 2065 C CA . ALA B 1 53 ? -8.966 -44.752 63.186 1.00 21.37 48 ALA B CA 1
ATOM 2066 C C . ALA B 1 53 ? -10.298 -45.407 63.540 1.00 24.57 48 ALA B C 1
ATOM 2067 O O . ALA B 1 53 ? -11.117 -44.821 64.261 1.00 26.21 48 ALA B O 1
ATOM 2069 N N . GLY B 1 54 ? -10.549 -46.566 62.962 1.00 21.13 49 GLY B N 1
ATOM 2070 C CA . GLY B 1 54 ? -11.796 -47.318 63.132 1.00 20.75 49 GLY B CA 1
ATOM 2071 C C . GLY B 1 54 ? -12.958 -46.475 62.660 1.00 21.16 49 GLY B C 1
ATOM 2072 O O . GLY B 1 54 ? -12.862 -45.769 61.602 1.00 19.41 49 GLY B O 1
ATOM 2073 N N . GLU B 1 55 ? -14.003 -46.423 63.501 1.00 18.13 50 GLU B N 1
ATOM 2074 C CA . GLU B 1 55 ? -15.208 -45.704 63.139 1.00 17.55 50 GLU B CA 1
ATOM 2075 C C . GLU B 1 55 ? -15.068 -44.240 62.845 1.00 16.47 50 GLU B C 1
ATOM 2076 O O . GLU B 1 55 ? -15.929 -43.694 62.144 1.00 14.41 50 GLU B O 1
ATOM 2082 N N . ARG B 1 56 ? -14.002 -43.589 63.308 1.00 15.81 51 ARG B N 1
ATOM 2083 C CA . ARG B 1 56 ? -13.828 -42.175 62.994 1.00 16.65 51 ARG B CA 1
ATOM 2084 C C . ARG B 1 56 ? -13.501 -41.878 61.556 1.00 14.38 51 ARG B C 1
ATOM 2085 O O . ARG B 1 56 ? -13.602 -40.759 61.174 1.00 15.15 51 ARG B O 1
ATOM 2093 N N . LEU B 1 57 ? -13.130 -42.890 60.753 1.00 14.74 52 LEU B N 1
ATOM 2094 C CA . LEU B 1 57 ? -12.942 -42.717 59.331 1.00 15.24 52 LEU B CA 1
ATOM 2095 C C . LEU B 1 57 ? -13.988 -43.603 58.688 1.00 15.25 52 LEU B C 1
ATOM 2096 O O . LEU B 1 57 ? -13.920 -44.834 58.813 1.00 15.47 52 LEU B O 1
ATOM 2101 N N . GLN B 1 58 ? -14.937 -42.980 58.010 1.00 13.69 53 GLN B N 1
ATOM 2102 C CA . GLN B 1 58 ? -15.927 -43.724 57.227 1.00 15.61 53 GLN B CA 1
ATOM 2103 C C . GLN B 1 58 ? -15.634 -43.496 55.768 1.00 19.17 53 GLN B C 1
ATOM 2104 O O . GLN B 1 58 ? -15.623 -42.334 55.315 1.00 18.50 53 GLN B O 1
ATOM 2110 N N . ALA B 1 59 ? -15.288 -44.568 55.059 1.00 19.99 54 ALA B N 1
ATOM 2111 C CA . ALA B 1 59 ? -14.868 -44.500 53.653 1.00 23.77 54 ALA B CA 1
ATOM 2112 C C . ALA B 1 59 ? -16.168 -44.790 52.891 1.00 23.24 54 ALA B C 1
ATOM 2113 O O . ALA B 1 59 ? -16.764 -45.835 53.062 1.00 23.94 54 ALA B O 1
ATOM 2115 N N . VAL B 1 60 ? -16.590 -43.885 52.032 1.00 20.06 55 VAL B N 1
ATOM 2116 C CA . VAL B 1 60 ? -17.938 -43.885 51.473 1.00 23.75 55 VAL B CA 1
ATOM 2117 C C . VAL B 1 60 ? -17.757 -43.907 49.950 1.00 21.58 55 VAL B C 1
ATOM 2118 O O . VAL B 1 60 ? -16.920 -43.142 49.463 1.00 19.06 55 VAL B O 1
ATOM 2122 N N . THR B 1 61 ? -18.469 -44.781 49.241 1.00 20.88 56 THR B N 1
ATOM 2123 C CA . THR B 1 61 ? -18.388 -44.817 47.791 1.00 23.10 56 THR B CA 1
ATOM 2124 C C . THR B 1 61 ? -19.224 -43.728 47.191 1.00 20.10 56 THR B C 1
ATOM 2125 O O . THR B 1 61 ? -20.379 -43.613 47.495 1.00 21.89 56 THR B O 1
ATOM 2129 N N . GLY B 1 62 ? -18.630 -42.908 46.334 1.00 22.22 57 GLY B N 1
ATOM 2130 C CA . GLY B 1 62 ? -19.377 -41.809 45.731 1.00 21.90 57 GLY B CA 1
ATOM 2131 C C . GLY B 1 62 ? -18.594 -41.137 44.657 1.00 19.50 57 GLY B C 1
ATOM 2132 O O . GLY B 1 62 ? -17.339 -41.185 44.615 1.00 19.20 57 GLY B O 1
ATOM 2133 N N . ASP B 1 63 ? -19.332 -40.547 43.737 1.00 19.19 58 ASP B N 1
ATOM 2134 C CA . ASP B 1 63 ? -18.736 -39.989 42.569 1.00 19.20 58 ASP B CA 1
ATOM 2135 C C . ASP B 1 63 ? -19.448 -38.694 42.285 1.00 17.10 58 ASP B C 1
ATOM 2136 O O . ASP B 1 63 ? -20.617 -38.683 42.027 1.00 19.62 58 ASP B O 1
ATOM 2141 N N . LEU B 1 64 ? -18.712 -37.616 42.335 1.00 18.45 59 LEU B N 1
ATOM 2142 C CA . LEU B 1 64 ? -19.203 -36.276 42.143 1.00 25.25 59 LEU B CA 1
ATOM 2143 C C . LEU B 1 64 ? -19.930 -36.106 40.829 1.00 18.14 59 LEU B C 1
ATOM 2144 O O . LEU B 1 64 ? -20.829 -35.220 40.692 1.00 15.57 59 LEU B O 1
ATOM 2149 N N . ASN B 1 65 ? -19.550 -36.886 39.816 1.00 16.46 60 ASN B N 1
ATOM 2150 C CA . ASN B 1 65 ? -20.188 -36.779 38.489 1.00 21.05 60 ASN B CA 1
ATOM 2151 C C . ASN B 1 65 ? -21.498 -37.574 38.371 1.00 17.51 60 ASN B C 1
ATOM 2152 O O . ASN B 1 65 ? -22.191 -37.543 37.336 1.00 22.69 60 ASN B O 1
ATOM 2157 N N . GLN B 1 66 ? -21.825 -38.339 39.392 1.00 18.04 61 GLN B N 1
ATOM 2158 C CA . GLN B 1 66 ? -23.079 -39.132 39.382 1.00 22.92 61 GLN B CA 1
ATOM 2159 C C . GLN B 1 66 ? -24.174 -38.281 39.956 1.00 29.98 61 GLN B C 1
ATOM 2160 O O . GLN B 1 66 ? -23.981 -37.545 40.916 1.00 27.31 61 GLN B O 1
ATOM 2166 N N . HIS B 1 67 ? -25.343 -38.365 39.342 1.00 26.62 62 HIS B N 1
ATOM 2167 C CA . HIS B 1 67 ? -26.442 -37.486 39.761 1.00 33.90 62 HIS B CA 1
ATOM 2168 C C . HIS B 1 67 ? -27.101 -37.848 41.095 1.00 28.11 62 HIS B C 1
ATOM 2169 O O . HIS B 1 67 ? -27.870 -37.079 41.596 1.00 36.97 62 HIS B O 1
ATOM 2176 N N . ASP B 1 68 ? -26.753 -38.970 41.665 1.00 26.07 63 ASP B N 1
ATOM 2177 C CA . ASP B 1 68 ? -27.154 -39.336 43.031 1.00 31.16 63 ASP B CA 1
ATOM 2178 C C . ASP B 1 68 ? -26.131 -38.994 44.106 1.00 25.77 63 ASP B C 1
ATOM 2179 O O . ASP B 1 68 ? -26.317 -39.430 45.235 1.00 27.83 63 ASP B O 1
ATOM 2184 N N . CYS B 1 69 ? -25.033 -38.301 43.797 1.00 21.20 64 CYS B N 1
ATOM 2185 C CA . CYS B 1 69 ? -23.951 -38.194 44.772 1.00 23.25 64 CYS B CA 1
ATOM 2186 C C . CYS B 1 69 ? -24.365 -37.509 46.089 1.00 19.78 64 CYS B C 1
ATOM 2187 O O . CYS B 1 69 ? -24.198 -38.033 47.196 1.00 18.59 64 CYS B O 1
ATOM 2190 N N . ALA B 1 70 ? -24.971 -36.358 45.953 1.00 20.55 65 ALA B N 1
ATOM 2191 C CA . ALA B 1 70 ? -25.421 -35.567 47.148 1.00 22.94 65 ALA B CA 1
ATOM 2192 C C . ALA B 1 70 ? -26.466 -36.321 47.939 1.00 20.27 65 ALA B C 1
ATOM 2193 O O . ALA B 1 70 ? -26.463 -36.299 49.178 1.00 19.77 65 ALA B O 1
ATOM 2195 N N . GLU B 1 71 ? -27.363 -37.005 47.232 1.00 22.34 66 GLU B N 1
ATOM 2196 C CA . GLU B 1 71 ? -28.404 -37.777 47.880 1.00 27.15 66 GLU B CA 1
ATOM 2197 C C . GLU B 1 71 ? -27.855 -38.920 48.743 1.00 25.02 66 GLU B C 1
ATOM 2198 O O . GLU B 1 71 ? -28.250 -39.168 49.908 1.00 24.15 66 GLU B O 1
ATOM 2204 N N . ARG B 1 72 ? -26.920 -39.671 48.156 1.00 22.26 67 ARG B N 1
ATOM 2205 C CA . ARG B 1 72 ? -26.272 -40.721 48.866 1.00 25.18 67 ARG B CA 1
ATOM 2206 C C . ARG B 1 72 ? -25.480 -40.220 50.057 1.00 20.65 67 ARG B C 1
ATOM 2207 O O . ARG B 1 72 ? -25.480 -40.879 51.087 1.00 25.82 67 ARG B O 1
ATOM 2215 N N . ILE B 1 73 ? -24.793 -39.106 49.896 1.00 17.59 68 ILE B N 1
ATOM 2216 C CA . ILE B 1 73 ? -24.066 -38.541 50.980 1.00 17.08 68 ILE B CA 1
ATOM 2217 C C . ILE B 1 73 ? -25.047 -38.177 52.111 1.00 20.57 68 ILE B C 1
ATOM 2218 O O . ILE B 1 73 ? -24.800 -38.469 53.296 1.00 18.47 68 ILE B O 1
ATOM 2223 N N . GLY B 1 74 ? -26.124 -37.521 51.768 1.00 20.53 69 GLY B N 1
ATOM 2224 C CA . GLY B 1 74 ? -27.067 -37.149 52.804 1.00 20.53 69 GLY B CA 1
ATOM 2225 C C . GLY B 1 74 ? -27.701 -38.305 53.524 1.00 23.96 69 GLY B C 1
ATOM 2226 O O . GLY B 1 74 ? -27.904 -38.280 54.745 1.00 25.16 69 GLY B O 1
ATOM 2227 N N . GLU B 1 75 ? -28.031 -39.352 52.764 1.00 22.82 70 GLU B N 1
ATOM 2228 C CA . GLU B 1 75 ? -28.644 -40.535 53.344 1.00 27.94 70 GLU B CA 1
ATOM 2229 C C . GLU B 1 75 ? -27.690 -41.163 54.342 1.00 26.31 70 GLU B C 1
ATOM 2230 O O . GLU B 1 75 ? -28.088 -41.607 55.443 1.00 26.60 70 GLU B O 1
ATOM 2236 N N . MET B 1 76 ? -26.435 -41.150 53.983 1.00 24.43 71 MET B N 1
ATOM 2237 C CA . MET B 1 76 ? -25.397 -41.630 54.832 1.00 25.20 71 MET B CA 1
ATOM 2238 C C . MET B 1 76 ? -25.190 -40.748 56.091 1.00 29.70 71 MET B C 1
ATOM 2239 O O . MET B 1 76 ? -25.023 -41.268 57.165 1.00 30.72 71 MET B O 1
ATOM 2244 N N . LEU B 1 77 ? -25.177 -39.420 55.970 1.00 22.66 72 LEU B N 1
ATOM 2245 C CA . LEU B 1 77 ? -24.990 -38.557 57.166 1.00 19.74 72 LEU B CA 1
ATOM 2246 C C . LEU B 1 77 ? -26.182 -38.629 58.131 1.00 20.08 72 LEU B C 1
ATOM 2247 O O . LEU B 1 77 ? -26.011 -38.453 59.316 1.00 22.19 72 LEU B O 1
ATOM 2252 N N . GLY B 1 78 ? -27.385 -38.802 57.595 1.00 20.12 73 GLY B N 1
ATOM 2253 C CA . GLY B 1 78 ? -28.578 -38.782 58.419 1.00 19.86 73 GLY B CA 1
ATOM 2254 C C . GLY B 1 78 ? -28.795 -37.366 58.902 1.00 19.88 73 GLY B C 1
ATOM 2255 O O . GLY B 1 78 ? -28.852 -36.429 58.090 1.00 26.63 73 GLY B O 1
ATOM 2256 N N . GLU B 1 79 ? -28.827 -37.181 60.211 1.00 19.62 74 GLU B N 1
ATOM 2257 C CA . GLU B 1 79 ? -29.001 -35.819 60.724 1.00 22.18 74 GLU B CA 1
ATOM 2258 C C . GLU B 1 79 ? -27.720 -35.182 61.181 1.00 23.24 74 GLU B C 1
ATOM 2259 O O . GLU B 1 79 ? -27.719 -34.102 61.805 1.00 24.70 74 GLU B O 1
ATOM 2265 N N . ARG B 1 80 ? -26.583 -35.813 60.914 1.00 19.40 75 ARG B N 1
ATOM 2266 C CA . ARG B 1 80 ? -25.268 -35.234 61.303 1.00 19.02 75 ARG B CA 1
ATOM 2267 C C . ARG B 1 80 ? -24.980 -34.036 60.423 1.00 19.28 75 ARG B C 1
ATOM 2268 O O . ARG B 1 80 ? -25.073 -34.162 59.234 1.00 20.14 75 ARG B O 1
ATOM 2276 N N . ARG B 1 81 ? -24.656 -32.884 61.008 1.00 14.72 76 ARG B N 1
ATOM 2277 C CA . ARG B 1 81 ? -24.361 -31.708 60.267 1.00 17.12 76 ARG B CA 1
ATOM 2278 C C . ARG B 1 81 ? -22.898 -31.741 59.847 1.00 18.13 76 ARG B C 1
ATOM 2279 O O . ARG B 1 81 ? -22.026 -32.364 60.513 1.00 19.54 76 ARG B O 1
ATOM 2287 N N . ILE B 1 82 ? -22.633 -31.066 58.747 1.00 15.08 77 ILE B N 1
ATOM 2288 C CA . ILE B 1 82 ? -21.268 -31.064 58.196 1.00 13.41 77 ILE B CA 1
ATOM 2289 C C . ILE B 1 82 ? -20.574 -29.810 58.691 1.00 14.11 77 ILE B C 1
ATOM 2290 O O . ILE B 1 82 ? -20.943 -28.696 58.282 1.00 13.13 77 ILE B O 1
ATOM 2295 N N . ASP B 1 83 ? -19.545 -29.966 59.510 1.00 13.66 78 ASP B N 1
ATOM 2296 C CA . ASP B 1 83 ? -18.800 -28.789 59.983 1.00 13.66 78 ASP B CA 1
ATOM 2297 C C . ASP B 1 83 ? -17.831 -28.250 58.962 1.00 12.32 78 ASP B C 1
ATOM 2298 O O . ASP B 1 83 ? -17.630 -26.998 58.865 1.00 11.80 78 ASP B O 1
ATOM 2303 N N . ARG B 1 84 ? -17.185 -29.165 58.204 1.00 11.39 79 ARG B N 1
ATOM 2304 C CA . ARG B 1 84 ? -16.205 -28.766 57.179 1.00 12.59 79 ARG B CA 1
ATOM 2305 C C . ARG B 1 84 ? -16.493 -29.645 55.997 1.00 13.94 79 ARG B C 1
ATOM 2306 O O . ARG B 1 84 ? -16.528 -30.875 56.101 1.00 14.23 79 ARG B O 1
ATOM 2314 N N . LEU B 1 85 ? -16.731 -29.016 54.867 1.00 11.91 80 LEU B N 1
ATOM 2315 C CA . LEU B 1 85 ? -16.969 -29.721 53.609 1.00 12.14 80 LEU B CA 1
ATOM 2316 C C . LEU B 1 85 ? -15.859 -29.359 52.681 1.00 13.77 80 LEU B C 1
ATOM 2317 O O . LEU B 1 85 ? -15.698 -28.196 52.364 1.00 14.60 80 LEU B O 1
ATOM 2322 N N . ILE B 1 86 ? -15.045 -30.333 52.270 1.00 13.00 81 ILE B N 1
ATOM 2323 C CA . ILE B 1 86 ? -13.939 -30.089 51.383 1.00 13.13 81 ILE B CA 1
ATOM 2324 C C . ILE B 1 86 ? -14.120 -30.883 50.102 1.00 15.41 81 ILE B C 1
ATOM 2325 O O . ILE B 1 86 ? -14.215 -32.115 50.176 1.00 15.83 81 ILE B O 1
ATOM 2330 N N . VAL B 1 87 ? -14.283 -30.194 48.970 1.00 12.01 82 VAL B N 1
ATOM 2331 C CA . VAL B 1 87 ? -14.446 -30.840 47.699 1.00 14.21 82 VAL B CA 1
ATOM 2332 C C . VAL B 1 87 ? -13.101 -30.856 46.997 1.00 14.29 82 VAL B C 1
ATOM 2333 O O . VAL B 1 87 ? -12.568 -29.815 46.557 1.00 15.21 82 VAL B O 1
ATOM 2337 N N . ASN B 1 88 ? -12.546 -32.030 46.831 1.00 14.27 83 ASN B N 1
ATOM 2338 C CA . ASN B 1 88 ? -11.221 -32.221 46.238 1.00 15.47 83 ASN B CA 1
ATOM 2339 C C . ASN B 1 88 ? -11.478 -32.969 44.965 1.00 22.18 83 ASN B C 1
ATOM 2340 O O . ASN B 1 88 ? -11.164 -34.121 44.776 1.00 22.49 83 ASN B O 1
ATOM 2345 N N . ALA B 1 89 ? -12.199 -32.267 44.109 1.00 28.32 84 ALA B N 1
ATOM 2346 C C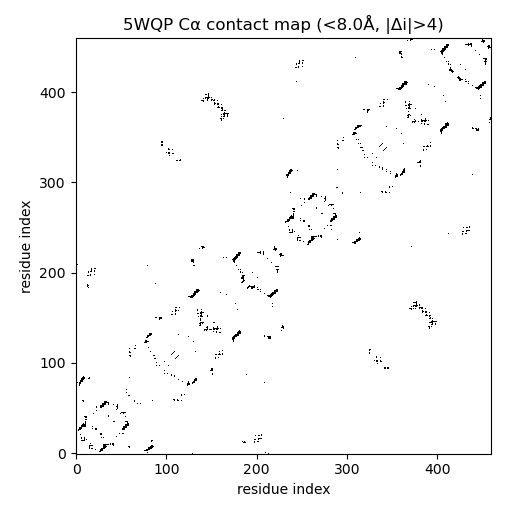A . ALA B 1 89 ? -12.330 -32.626 42.720 1.00 45.72 84 ALA B CA 1
ATOM 2347 C C . ALA B 1 89 ? -11.006 -32.212 42.142 1.00 40.57 84 ALA B C 1
ATOM 2348 O O . ALA B 1 89 ? -10.405 -31.141 42.515 1.00 36.71 84 ALA B O 1
ATOM 2350 N N . GLY B 1 90 ? -10.511 -33.041 41.246 1.00 23.58 85 GLY B N 1
ATOM 2351 C CA . GLY B 1 90 ? -9.676 -32.452 40.304 1.00 21.98 85 GLY B CA 1
ATOM 2352 C C . GLY B 1 90 ? -9.135 -33.505 39.378 1.00 22.89 85 GLY B C 1
ATOM 2353 O O . GLY B 1 90 ? -8.593 -34.489 39.851 1.00 22.31 85 GLY B O 1
ATOM 2354 N N . ILE B 1 91 ? -9.258 -33.217 38.095 1.00 16.03 86 ILE B N 1
ATOM 2355 C CA . ILE B 1 91 ? -8.457 -33.903 37.076 1.00 15.63 86 ILE B CA 1
ATOM 2356 C C . ILE B 1 91 ? -7.612 -32.911 36.305 1.00 14.07 86 ILE B C 1
ATOM 2357 O O . ILE B 1 91 ? -7.872 -31.710 36.307 1.00 14.92 86 ILE B O 1
ATOM 2362 N N . TYR B 1 92 ? -6.525 -33.409 35.700 1.00 13.22 87 TYR B N 1
ATOM 2363 C CA . TYR B 1 92 ? -5.657 -32.497 34.990 1.00 12.92 87 TYR B CA 1
ATOM 2364 C C . TYR B 1 92 ? -6.278 -32.001 33.692 1.00 15.07 87 TYR B C 1
ATOM 2365 O O . TYR B 1 92 ? -5.992 -30.904 33.247 1.00 13.25 87 TYR B O 1
ATOM 2374 N N . GLY B 1 93 ? -7.119 -32.851 33.059 1.00 14.42 88 GLY B N 1
ATOM 2375 C CA . GLY B 1 93 ? -7.504 -32.620 31.649 1.00 15.04 88 GLY B CA 1
ATOM 2376 C C . GLY B 1 93 ? -6.514 -33.297 30.735 1.00 15.12 88 GLY B C 1
ATOM 2377 O O . GLY B 1 93 ? -5.565 -33.969 31.182 1.00 15.31 88 GLY B O 1
ATOM 2378 N N . PRO B 1 94 ? -6.653 -33.131 29.430 1.00 14.97 89 PRO B N 1
ATOM 2379 C CA . PRO B 1 94 ? -5.772 -33.768 28.482 1.00 14.19 89 PRO B CA 1
ATOM 2380 C C . PRO B 1 94 ? -4.299 -33.535 28.775 1.00 14.79 89 PRO B C 1
ATOM 2381 O O . PRO B 1 94 ? -3.910 -32.387 29.075 1.00 15.09 89 PRO B O 1
ATOM 2385 N N . GLN B 1 95 ? -3.489 -34.591 28.729 1.00 14.32 90 GLN B N 1
ATOM 2386 C CA . GLN B 1 95 ? -2.079 -34.422 29.134 1.00 17.23 90 GLN B CA 1
ATOM 2387 C C . GLN B 1 95 ? -1.323 -33.356 28.314 1.00 16.44 90 GLN B C 1
ATOM 2388 O O . GLN B 1 95 ? -0.469 -32.655 28.864 1.00 15.94 90 GLN B O 1
ATOM 2394 N N . GLN B 1 96 ? -1.624 -33.215 27.029 1.00 14.93 91 GLN B N 1
ATOM 2395 C CA . GLN B 1 96 ? -0.934 -32.207 26.221 1.00 15.98 91 GLN B CA 1
ATOM 2396 C C . GLN B 1 96 ? -1.404 -30.788 26.427 1.00 15.47 91 GLN B C 1
ATOM 2397 O O . GLN B 1 96 ? -0.738 -29.823 25.920 1.00 13.42 91 GLN B O 1
ATOM 2403 N N . GLN B 1 97 ? -2.574 -30.614 27.069 1.00 15.84 92 GLN B N 1
ATOM 2404 C CA . GLN B 1 97 ? -3.039 -29.286 27.498 1.00 15.58 92 GLN B CA 1
ATOM 2405 C C . GLN B 1 97 ? -3.161 -28.387 26.275 1.00 14.46 92 GLN B C 1
ATOM 2406 O O . GLN B 1 97 ? -2.732 -27.218 26.273 1.00 15.77 92 GLN B O 1
ATOM 2412 N N . ASP B 1 98 ? -3.708 -28.949 25.205 1.00 16.00 93 ASP B N 1
ATOM 2413 C CA . ASP B 1 98 ? -3.659 -28.317 23.870 1.00 16.42 93 ASP B CA 1
ATOM 2414 C C . ASP B 1 98 ? -5.091 -27.985 23.395 1.00 15.86 93 ASP B C 1
ATOM 2415 O O . ASP B 1 98 ? -5.861 -28.865 23.048 1.00 17.09 93 ASP B O 1
ATOM 2420 N N . VAL B 1 99 ? -5.390 -26.688 23.312 1.00 17.59 94 VAL B N 1
ATOM 2421 C CA . VAL B 1 99 ? -6.669 -26.270 22.783 1.00 16.20 94 VAL B CA 1
ATOM 2422 C C . VAL B 1 99 ? -6.980 -26.714 21.352 1.00 18.60 94 VAL B C 1
ATOM 2423 O O . VAL B 1 99 ? -8.137 -26.796 20.984 1.00 23.37 94 VAL B O 1
ATOM 2427 N N . ALA B 1 100 ? -5.964 -27.027 20.537 1.00 16.70 95 ALA B N 1
ATOM 2428 C CA . ALA B 1 100 ? -6.162 -27.516 19.197 1.00 18.43 95 ALA B CA 1
ATOM 2429 C C . ALA B 1 100 ? -6.622 -28.928 19.128 1.00 20.25 95 ALA B C 1
ATOM 2430 O O . ALA B 1 100 ? -7.077 -29.361 18.088 1.00 24.67 95 ALA B O 1
ATOM 2432 N N . GLU B 1 101 ? -6.487 -29.676 20.211 1.00 20.20 96 GLU B N 1
ATOM 2433 C CA . GLU B 1 101 ? -6.790 -31.094 20.192 1.00 21.61 96 GLU B CA 1
ATOM 2434 C C . GLU B 1 101 ? -7.932 -31.528 21.120 1.00 18.75 96 GLU B C 1
ATOM 2435 O O . GLU B 1 101 ? -8.493 -32.607 20.891 1.00 24.25 96 GLU B O 1
ATOM 2441 N N . ILE B 1 102 ? -8.279 -30.760 22.113 1.00 17.69 97 ILE B N 1
ATOM 2442 C CA . ILE B 1 102 ? -9.277 -31.164 23.065 1.00 16.53 97 ILE B CA 1
ATOM 2443 C C . ILE B 1 102 ? -10.639 -31.277 22.379 1.00 19.48 97 ILE B C 1
ATOM 2444 O O . ILE B 1 102 ? -11.054 -30.390 21.635 1.00 21.05 97 ILE B O 1
ATOM 2449 N N . ASP B 1 103 ? -11.327 -32.387 22.647 1.00 19.19 98 ASP B N 1
ATOM 2450 C CA . ASP B 1 103 ? -12.631 -32.671 22.024 1.00 19.16 98 ASP B CA 1
ATOM 2451 C C . ASP B 1 103 ? -13.743 -32.451 22.995 1.00 17.58 98 ASP B C 1
ATOM 2452 O O . ASP B 1 103 ? -13.521 -32.058 24.135 1.00 14.63 98 ASP B O 1
ATOM 2457 N N . ALA B 1 104 ? -14.969 -32.686 22.519 1.00 19.10 99 ALA B N 1
ATOM 2458 C CA . ALA B 1 104 ? -16.132 -32.356 23.322 1.00 17.20 99 ALA B CA 1
ATOM 2459 C C . ALA B 1 104 ? -16.221 -33.182 24.597 1.00 16.49 99 ALA B C 1
ATOM 2460 O O . ALA B 1 104 ? -16.531 -32.675 25.636 1.00 16.13 99 ALA B O 1
ATOM 2462 N N . GLU B 1 105 ? -15.936 -34.476 24.480 1.00 15.10 100 GLU B N 1
ATOM 2463 C CA . GLU B 1 105 ? -15.987 -35.334 25.652 1.00 17.01 100 GLU B CA 1
ATOM 2464 C C . GLU B 1 105 ? -14.982 -34.909 26.715 1.00 13.36 100 GLU B C 1
ATOM 2465 O O . GLU B 1 105 ? -15.321 -34.845 27.891 1.00 12.90 100 GLU B O 1
ATOM 2471 N N . GLN B 1 106 ? -13.761 -34.602 26.282 1.00 13.92 101 GLN B N 1
ATOM 2472 C CA . GLN B 1 106 ? -12.728 -34.156 27.205 1.00 13.19 101 GLN B CA 1
ATOM 2473 C C . GLN B 1 106 ? -13.067 -32.816 27.838 1.00 12.66 101 GLN B C 1
ATOM 2474 O O . GLN B 1 106 ? -12.822 -32.593 29.019 1.00 10.92 101 GLN B O 1
ATOM 2480 N N . THR B 1 107 ? -13.664 -31.917 27.055 1.00 12.04 102 THR B N 1
ATOM 2481 C CA . THR B 1 107 ? -14.061 -30.630 27.563 1.00 11.30 102 THR B CA 1
ATOM 2482 C C . THR B 1 107 ? -15.153 -30.772 28.630 1.00 11.94 102 THR B C 1
ATOM 2483 O O . THR B 1 107 ? -15.075 -30.176 29.710 1.00 10.96 102 THR B O 1
ATOM 2487 N N . ALA B 1 108 ? -16.138 -31.608 28.354 1.00 12.98 103 ALA B N 1
ATOM 2488 C CA . ALA B 1 108 ? -17.189 -31.849 29.333 1.00 13.11 103 ALA B CA 1
ATOM 2489 C C . ALA B 1 108 ? -16.627 -32.447 30.612 1.00 11.14 103 ALA B C 1
ATOM 2490 O O . ALA B 1 108 ? -16.913 -31.987 31.674 1.00 12.53 103 ALA B O 1
ATOM 2492 N N . GLN B 1 109 ? -15.748 -33.437 30.482 1.00 11.92 104 GLN B N 1
ATOM 2493 C CA . GLN B 1 109 ? -15.189 -34.078 31.649 1.00 13.60 104 GLN B CA 1
ATOM 2494 C C . GLN B 1 109 ? -14.377 -33.094 32.497 1.00 11.44 104 GLN B C 1
ATOM 2495 O O . GLN B 1 109 ? -14.485 -33.084 33.722 1.00 11.27 104 GLN B O 1
ATOM 2501 N N . LEU B 1 110 ? -13.560 -32.272 31.833 1.00 11.51 105 LEU B N 1
ATOM 2502 C CA . LEU B 1 110 ? -12.706 -31.347 32.548 1.00 11.91 105 LEU B CA 1
ATOM 2503 C C . LEU B 1 110 ? -13.525 -30.305 33.305 1.00 11.83 105 LEU B C 1
ATOM 2504 O O . LEU B 1 110 ? -13.312 -30.080 34.512 1.00 10.78 105 LEU B O 1
ATOM 2509 N N . PHE B 1 111 ? -14.496 -29.643 32.646 1.00 11.50 106 PHE B N 1
ATOM 2510 C CA . PHE B 1 111 ? -15.224 -28.564 33.276 1.00 9.26 106 PHE B CA 1
ATOM 2511 C C . PHE B 1 111 ? -16.318 -29.067 34.203 1.00 10.32 106 PHE B C 1
ATOM 2512 O O . PHE B 1 111 ? -16.594 -28.425 35.235 1.00 10.50 106 PHE B O 1
ATOM 2520 N N . LEU B 1 112 ? -16.904 -30.222 33.891 1.00 10.26 107 LEU B N 1
ATOM 2521 C CA . LEU B 1 112 ? -17.805 -30.837 34.901 1.00 10.99 107 LEU B CA 1
ATOM 2522 C C . LEU B 1 112 ? -17.044 -31.269 36.150 1.00 11.49 107 LEU B C 1
ATOM 2523 O O . LEU B 1 112 ? -17.450 -30.955 37.278 1.00 12.78 107 LEU B O 1
ATOM 2528 N N . THR B 1 113 ? -15.971 -32.009 35.993 1.00 11.60 108 THR B N 1
ATOM 2529 C CA . THR B 1 113 ? -15.246 -32.527 37.160 1.00 10.94 108 THR B CA 1
ATOM 2530 C C . THR B 1 113 ? -14.712 -31.395 38.015 1.00 11.59 108 THR B C 1
ATOM 2531 O O . THR B 1 113 ? -14.824 -31.453 39.259 1.00 11.33 108 THR B O 1
ATOM 2535 N N . ASN B 1 114 ? -14.070 -30.418 37.390 1.00 10.82 109 ASN B N 1
ATOM 2536 C CA . ASN B 1 114 ? -13.274 -29.419 38.108 1.00 11.12 109 ASN B CA 1
ATOM 2537 C C . ASN B 1 114 ? -14.045 -28.190 38.569 1.00 10.12 109 ASN B C 1
ATOM 2538 O O . ASN B 1 114 ? -13.586 -27.486 39.441 1.00 10.89 109 ASN B O 1
ATOM 2543 N N . ALA B 1 115 ? -15.205 -27.932 37.942 1.00 10.48 110 ALA B N 1
ATOM 2544 C CA . ALA B 1 115 ? -15.866 -26.647 38.151 1.00 12.09 110 ALA B CA 1
ATOM 2545 C C . ALA B 1 115 ? -17.345 -26.840 38.467 1.00 14.13 110 ALA B C 1
ATOM 2546 O O . ALA B 1 115 ? -17.777 -26.413 39.542 1.00 12.91 110 ALA B O 1
ATOM 2548 N N . ILE B 1 116 ? -18.112 -27.489 37.584 1.00 12.36 111 ILE B N 1
ATOM 2549 C CA . ILE B 1 116 ? -19.564 -27.526 37.721 1.00 11.22 111 ILE B CA 1
ATOM 2550 C C . ILE B 1 116 ? -20.018 -28.504 38.809 1.00 12.84 111 ILE B C 1
ATOM 2551 O O . ILE B 1 116 ? -20.797 -28.139 39.710 1.00 13.24 111 ILE B O 1
ATOM 2556 N N . ALA B 1 117 ? -19.542 -29.750 38.698 1.00 11.73 112 ALA B N 1
ATOM 2557 C CA . ALA B 1 117 ? -19.933 -30.736 39.682 1.00 10.49 112 ALA B CA 1
ATOM 2558 C C . ALA B 1 117 ? -19.599 -30.397 41.134 1.00 11.54 112 ALA B C 1
ATOM 2559 O O . ALA B 1 117 ? -20.429 -30.672 41.996 1.00 10.87 112 ALA B O 1
ATOM 2561 N N . PRO B 1 118 ? -18.427 -29.836 41.410 1.00 11.28 113 PRO B N 1
ATOM 2562 C CA . PRO B 1 118 ? -18.141 -29.369 42.769 1.00 11.10 113 PRO B CA 1
ATOM 2563 C C . PRO B 1 118 ? -19.168 -28.439 43.308 1.00 13.97 113 PRO B C 1
ATOM 2564 O O . PRO B 1 118 ? -19.610 -28.621 44.448 1.00 11.10 113 PRO B O 1
ATOM 2568 N N . LEU B 1 119 ? -19.630 -27.513 42.481 1.00 11.12 114 LEU B N 1
ATOM 2569 C CA . LEU B 1 119 ? -20.628 -26.561 42.951 1.00 12.10 114 LEU B CA 1
ATOM 2570 C C . LEU B 1 119 ? -21.987 -27.251 43.113 1.00 13.14 114 LEU B C 1
ATOM 2571 O O . LEU B 1 119 ? -22.726 -26.973 44.060 1.00 13.06 114 LEU B O 1
ATOM 2576 N N . ARG B 1 120 ? -22.325 -28.152 42.203 1.00 11.68 115 ARG B N 1
ATOM 2577 C CA . ARG B 1 120 ? -23.581 -28.822 42.245 1.00 13.15 115 ARG B CA 1
ATOM 2578 C C . ARG B 1 120 ? -23.669 -29.582 43.577 1.00 13.86 115 ARG B C 1
ATOM 2579 O O . ARG B 1 120 ? -24.723 -29.514 44.281 1.00 12.90 115 ARG B O 1
ATOM 2587 N N . LEU B 1 121 ? -22.609 -30.293 43.900 1.00 12.63 116 LEU B N 1
ATOM 2588 C CA . LEU B 1 121 ? -22.582 -31.058 45.142 1.00 13.17 116 LEU B CA 1
ATOM 2589 C C . LEU B 1 121 ? -22.673 -30.169 46.407 1.00 12.26 116 LEU B C 1
ATOM 2590 O O . LEU B 1 121 ? -23.462 -30.402 47.330 1.00 12.20 116 LEU B O 1
ATOM 2595 N N . ALA B 1 122 ? -21.803 -29.173 46.428 1.00 10.12 117 ALA B N 1
ATOM 2596 C CA .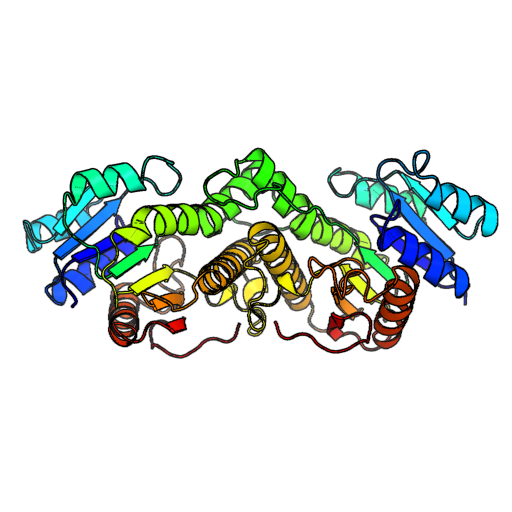 ALA B 1 122 ? -21.794 -28.242 47.621 1.00 10.85 117 ALA B CA 1
ATOM 2597 C C . ALA B 1 122 ? -23.135 -27.567 47.834 1.00 12.93 117 ALA B C 1
ATOM 2598 O O . ALA B 1 122 ? -23.657 -27.490 48.938 1.00 11.21 117 ALA B O 1
ATOM 2600 N N . ARG B 1 123 ? -23.730 -27.106 46.746 1.00 10.95 118 ARG B N 1
ATOM 2601 C CA . ARG B 1 123 ? -25.033 -26.500 46.820 1.00 12.89 118 ARG B CA 1
ATOM 2602 C C . ARG B 1 123 ? -26.104 -27.434 47.315 1.00 14.28 118 ARG B C 1
ATOM 2603 O O . ARG B 1 123 ? -26.978 -27.058 48.138 1.00 12.07 118 ARG B O 1
ATOM 2611 N N . ALA B 1 124 ? -26.086 -28.662 46.827 1.00 12.53 119 ALA B N 1
ATOM 2612 C CA . ALA B 1 124 ? -27.037 -29.644 47.291 1.00 14.66 119 ALA B CA 1
ATOM 2613 C C . ALA B 1 124 ? -26.884 -29.991 48.790 1.00 13.06 119 ALA B C 1
ATOM 2614 O O . ALA B 1 124 ? -27.869 -30.332 49.443 1.00 14.80 119 ALA B O 1
ATOM 2616 N N . LEU B 1 125 ? -25.663 -29.921 49.312 1.00 12.01 120 LEU B N 1
ATOM 2617 C CA . LEU B 1 125 ? -25.382 -30.242 50.704 1.00 13.55 120 LEU B CA 1
ATOM 2618 C C . LEU B 1 125 ? -25.412 -29.023 51.639 1.00 12.85 120 LEU B C 1
ATOM 2619 O O . LEU B 1 125 ? -25.309 -29.203 52.833 1.00 14.59 120 LEU B O 1
ATOM 2624 N N . SER B 1 126 ? -25.550 -27.832 51.078 1.00 13.19 121 SER B N 1
ATOM 2625 C CA . SER B 1 126 ? -25.388 -26.547 51.761 1.00 14.64 121 SER B CA 1
ATOM 2626 C C . SER B 1 126 ? -26.236 -26.468 53.054 1.00 14.51 121 SER B C 1
ATOM 2627 O O . SER B 1 126 ? -25.783 -25.972 54.116 1.00 14.44 121 SER B O 1
ATOM 2630 N N . GLY B 1 127 ? -27.495 -26.935 52.958 1.00 13.31 122 GLY B N 1
ATOM 2631 C CA . GLY B 1 127 ? -28.422 -26.806 54.091 1.00 14.49 122 GLY B CA 1
ATOM 2632 C C . GLY B 1 127 ? -27.981 -27.701 55.276 1.00 15.94 122 GLY B C 1
ATOM 2633 O O . GLY B 1 127 ? -28.502 -27.514 56.395 1.00 18.18 122 GLY B O 1
ATOM 2634 N N . ARG B 1 128 ? -27.075 -28.651 55.036 1.00 13.57 123 ARG B N 1
ATOM 2635 C CA . ARG B 1 128 ? -26.571 -29.556 56.100 1.00 14.59 123 ARG B CA 1
ATOM 2636 C C . ARG B 1 128 ? -25.281 -29.006 56.737 1.00 14.27 123 ARG B C 1
ATOM 2637 O O . ARG B 1 128 ? -24.804 -29.567 57.728 1.00 13.10 123 ARG B O 1
ATOM 2645 N N . VAL B 1 129 ? -24.710 -27.970 56.151 1.00 11.64 124 VAL B N 1
ATOM 2646 C CA . VAL B 1 129 ? -23.481 -27.380 56.663 1.00 13.61 124 VAL B CA 1
ATOM 2647 C C . VAL B 1 129 ? -23.748 -26.541 57.921 1.00 14.55 124 VAL B C 1
ATOM 2648 O O . VAL B 1 129 ? -24.660 -25.729 57.914 1.00 13.90 124 VAL B O 1
ATOM 2652 N N . SER B 1 130 ? -22.991 -26.764 58.979 1.00 13.13 125 SER B N 1
ATOM 2653 C CA . SER B 1 130 ? -23.068 -25.989 60.179 1.00 13.07 125 SER B CA 1
ATOM 2654 C C . SER B 1 130 ? -22.937 -24.499 59.895 1.00 13.08 125 SER B C 1
ATOM 2655 O O . SER B 1 130 ? -22.063 -24.050 59.128 1.00 12.13 125 SER B O 1
ATOM 2658 N N . ARG B 1 131 ? -23.819 -23.726 60.551 1.00 12.83 126 ARG B N 1
ATOM 2659 C CA . ARG B 1 131 ? -23.687 -22.290 60.455 1.00 14.87 126 ARG B CA 1
ATOM 2660 C C . ARG B 1 131 ? -22.378 -21.897 61.118 1.00 12.88 126 ARG B C 1
ATOM 2661 O O . ARG B 1 131 ? -22.030 -22.397 62.194 1.00 15.46 126 ARG B O 1
ATOM 2669 N N . GLY B 1 132 ? -21.604 -21.059 60.450 1.00 13.10 127 GLY B N 1
ATOM 2670 C CA . GLY B 1 132 ? -20.267 -20.775 60.918 1.00 16.17 127 GLY B CA 1
ATOM 2671 C C . GLY B 1 132 ? -19.210 -21.838 60.568 1.00 14.58 127 GLY B C 1
ATOM 2672 O O . GLY B 1 132 ? -18.058 -21.743 60.987 1.00 14.51 127 GLY B O 1
ATOM 2673 N N . GLY B 1 133 ? -19.594 -22.828 59.792 1.00 13.91 128 GLY B N 1
ATOM 2674 C CA . GLY B 1 133 ? -18.651 -23.814 59.262 1.00 13.21 128 GLY B CA 1
ATOM 2675 C C . GLY B 1 133 ? -17.865 -23.304 58.077 1.00 11.39 128 GLY B C 1
ATOM 2676 O O . GLY B 1 133 ? -17.785 -22.115 57.783 1.00 13.18 128 GLY B O 1
ATOM 2677 N N . VAL B 1 134 ? -17.317 -24.265 57.308 1.00 11.70 129 VAL B N 1
ATOM 2678 C CA . VAL B 1 134 ? -16.488 -23.927 56.165 1.00 10.48 129 VAL B CA 1
ATOM 2679 C C . VAL B 1 134 ? -16.776 -24.906 55.034 1.00 10.76 129 VAL B C 1
ATOM 2680 O O . VAL B 1 134 ? -16.758 -26.133 55.234 1.00 11.50 129 VAL B O 1
ATOM 2684 N N . VAL B 1 135 ? -16.983 -24.358 53.836 1.00 10.12 130 VAL B N 1
ATOM 2685 C CA . VAL B 1 135 ? -17.075 -25.131 52.620 1.00 11.04 130 VAL B CA 1
ATOM 2686 C C . VAL B 1 135 ? -15.833 -24.724 51.781 1.00 12.28 130 VAL B C 1
ATOM 2687 O O . VAL B 1 135 ? -15.667 -23.500 51.485 1.00 11.51 130 VAL B O 1
ATOM 2691 N N . ALA B 1 136 ? -14.991 -25.671 51.420 1.00 11.12 131 ALA B N 1
ATOM 2692 C CA . ALA B 1 136 ? -13.734 -25.409 50.744 1.00 9.45 131 ALA B CA 1
ATOM 2693 C C . ALA B 1 136 ? -13.648 -26.223 49.497 1.00 11.46 131 ALA B C 1
ATOM 2694 O O . ALA B 1 136 ? -14.079 -27.381 49.498 1.00 13.48 131 ALA B O 1
ATOM 2696 N N . PHE B 1 137 ? -13.083 -25.631 48.414 1.00 9.77 132 PHE B N 1
ATOM 2697 C CA . PHE B 1 137 ? -12.897 -26.326 47.169 1.00 10.63 132 PHE B CA 1
ATOM 2698 C C . PHE B 1 137 ? -11.399 -26.294 46.851 1.00 12.02 132 PHE B C 1
ATOM 2699 O O . PHE B 1 137 ? -10.748 -25.267 47.022 1.00 12.68 132 PHE B O 1
ATOM 2707 N N . MET B 1 138 ? -10.862 -27.402 46.360 1.00 10.61 133 MET B N 1
ATOM 2708 C CA . MET B 1 138 ? -9.467 -27.415 45.967 1.00 10.19 133 MET B CA 1
ATOM 2709 C C . MET B 1 138 ? -9.376 -26.700 44.637 1.00 12.31 133 MET B C 1
ATOM 2710 O O . MET B 1 138 ? -9.944 -27.151 43.644 1.00 11.79 133 MET B O 1
ATOM 2715 N N . SER B 1 139 ? -8.663 -25.602 44.618 1.00 11.79 134 SER B N 1
ATOM 2716 C CA . SER B 1 139 ? -8.405 -24.836 43.428 1.00 11.72 134 SER B CA 1
ATOM 2717 C C . SER B 1 139 ? -6.920 -24.991 43.089 1.00 10.25 134 SER B C 1
ATOM 2718 O O . SER B 1 139 ? -6.347 -26.062 43.305 1.00 11.29 134 SER B O 1
ATOM 2721 N N . SER B 1 140 ? -6.286 -23.926 42.619 1.00 10.17 135 SER B N 1
ATOM 2722 C CA . SER B 1 140 ? -4.906 -23.919 42.325 1.00 9.67 135 SER B CA 1
ATOM 2723 C C . SER B 1 140 ? -4.376 -22.519 42.125 1.00 9.56 135 SER B C 1
ATOM 2724 O O . SER B 1 140 ? -5.107 -21.601 41.693 1.00 9.73 135 SER B O 1
ATOM 2727 N N . GLN B 1 141 ? -3.098 -22.344 42.357 1.00 10.98 136 GLN B N 1
ATOM 2728 C CA . GLN B 1 141 ? -2.345 -21.173 41.904 1.00 10.89 136 GLN B CA 1
ATOM 2729 C C . GLN B 1 141 ? -2.572 -20.897 40.438 1.00 10.50 136 GLN B C 1
ATOM 2730 O O . GLN B 1 141 ? -2.589 -19.740 40.027 1.00 10.62 136 GLN B O 1
ATOM 2736 N N . MET B 1 142 ? -2.803 -21.988 39.645 1.00 9.63 137 MET B N 1
ATOM 2737 C CA . MET B 1 142 ? -2.993 -21.873 38.222 1.00 10.30 137 MET B CA 1
ATOM 2738 C C . MET B 1 142 ? -4.320 -21.222 37.832 1.00 10.59 137 MET B C 1
ATOM 2739 O O . MET B 1 142 ? -4.473 -20.798 36.659 1.00 11.00 137 MET B O 1
ATOM 2744 N N . ALA B 1 143 ? -5.244 -21.083 38.788 1.00 8.89 138 ALA B N 1
ATOM 2745 C CA . ALA B 1 143 ? -6.480 -20.356 38.574 1.00 9.18 138 ALA B CA 1
ATOM 2746 C C . ALA B 1 143 ? -6.347 -18.861 38.566 1.00 9.98 138 ALA B C 1
ATOM 2747 O O . ALA B 1 143 ? -7.262 -18.148 38.119 1.00 11.62 138 ALA B O 1
ATOM 2749 N N . SER B 1 144 ? -5.252 -18.355 39.142 1.00 10.59 139 SER B N 1
ATOM 2750 C CA . SER B 1 144 ? -5.104 -16.935 39.355 1.00 9.58 139 SER B CA 1
ATOM 2751 C C . SER B 1 144 ? -4.813 -16.187 38.049 1.00 10.47 139 SER B C 1
ATOM 2752 O O . SER B 1 144 ? -3.802 -16.442 37.419 1.00 12.69 139 SER B O 1
ATOM 2755 N N . LEU B 1 145 ? -5.678 -15.246 37.714 1.00 9.75 140 LEU B N 1
ATOM 2756 C CA . LEU B 1 145 ? -5.447 -14.372 36.561 1.00 10.82 140 LEU B CA 1
ATOM 2757 C C . LEU B 1 145 ? -4.280 -13.446 36.840 1.00 11.39 140 LEU B C 1
ATOM 2758 O O . LEU B 1 145 ? -3.441 -13.226 35.981 1.00 12.75 140 LEU B O 1
ATOM 2763 N N . ALA B 1 146 ? -4.258 -12.850 38.010 1.00 11.75 141 ALA B N 1
ATOM 2764 C CA . ALA B 1 146 ? -3.172 -11.916 38.340 1.00 12.44 141 ALA B CA 1
ATOM 2765 C C . ALA B 1 146 ? -1.779 -12.536 38.324 1.00 11.53 141 ALA B C 1
ATOM 2766 O O . ALA B 1 146 ? -0.832 -11.932 37.852 1.00 11.68 141 ALA B O 1
ATOM 2768 N N . LEU B 1 147 ? -1.640 -13.772 38.832 1.00 11.03 142 LEU B N 1
ATOM 2769 C CA . LEU B 1 147 ? -0.362 -14.466 38.798 1.00 11.63 142 LEU B CA 1
ATOM 2770 C C . LEU B 1 147 ? -0.028 -14.851 37.364 1.00 10.59 142 LEU B C 1
ATOM 2771 O O . LEU B 1 147 ? 1.113 -14.754 36.922 1.00 11.53 142 LEU B O 1
ATOM 2776 N N . GLY B 1 148 ? -1.016 -15.343 36.645 1.00 13.78 143 GLY B N 1
ATOM 2777 C CA . GLY B 1 148 ? -0.827 -15.646 35.219 1.00 15.55 143 GLY B CA 1
ATOM 2778 C C . GLY B 1 148 ? 0.209 -16.720 34.895 1.00 14.03 143 GLY B C 1
ATOM 2779 O O . GLY B 1 148 ? 0.978 -16.571 33.970 1.00 16.39 143 GLY B O 1
ATOM 2780 N N . LEU B 1 149 ? 0.309 -17.749 35.738 1.00 11.34 144 LEU B N 1
ATOM 2781 C CA . LEU B 1 149 ? 1.389 -18.706 35.681 1.00 10.85 144 LEU B CA 1
ATOM 2782 C C . LEU B 1 149 ? 0.995 -19.986 34.941 1.00 12.57 144 LEU B C 1
ATOM 2783 O O . LEU B 1 149 ? 1.800 -20.914 34.868 1.00 12.57 144 LEU B O 1
ATOM 2788 N N . SER B 1 150 ? -0.213 -20.035 34.430 1.00 12.78 145 SER B N 1
ATOM 2789 C CA . SER B 1 150 ? -0.750 -21.325 33.887 1.00 14.03 145 SER B CA 1
ATOM 2790 C C . SER B 1 150 ? -0.349 -21.683 32.439 1.00 13.64 145 SER B C 1
ATOM 2791 O O . SER B 1 150 ? -0.904 -22.647 31.896 1.00 14.55 145 SER B O 1
ATOM 2794 N N . ALA B 1 151 ? 0.667 -21.055 31.884 1.00 13.01 146 ALA B N 1
ATOM 2795 C CA . ALA B 1 151 ? 1.139 -21.425 30.528 1.00 13.31 146 ALA B CA 1
ATOM 2796 C C . ALA B 1 151 ? 1.479 -22.865 30.346 1.00 19.67 146 ALA B C 1
ATOM 2797 O O . ALA B 1 151 ? 1.316 -23.337 29.271 1.00 27.25 146 ALA B O 1
ATOM 2799 N N . THR B 1 152 ? 1.991 -23.511 31.339 1.00 18.74 147 THR B N 1
ATOM 2800 C CA . THR B 1 152 ? 2.420 -24.912 31.161 1.00 35.86 147 THR B CA 1
ATOM 2801 C C . THR B 1 152 ? 1.197 -25.824 31.176 1.00 28.46 147 THR B C 1
ATOM 2802 O O . THR B 1 152 ? 1.207 -26.894 30.550 1.00 32.94 147 THR B O 1
ATOM 2806 N N . MET B 1 153 ? 0.121 -25.375 31.825 1.00 20.24 148 MET B N 1
ATOM 2807 C CA . MET B 1 153 ? -1.062 -26.192 31.918 1.00 16.93 148 MET B CA 1
ATOM 2808 C C . MET B 1 153 ? -2.346 -25.385 31.752 1.00 12.07 148 MET B C 1
ATOM 2809 O O . MET B 1 153 ? -3.090 -25.214 32.687 1.00 10.61 148 MET B O 1
ATOM 2814 N N . PRO B 1 154 ? -2.536 -24.816 30.539 1.00 11.97 149 PRO B N 1
ATOM 2815 C CA . PRO B 1 154 ? -3.593 -23.872 30.348 1.00 11.78 149 PRO B CA 1
ATOM 2816 C C . PRO B 1 154 ? -5.003 -24.390 30.570 1.00 11.16 149 PRO B C 1
ATOM 2817 O O . PRO B 1 154 ? -5.829 -23.661 31.073 1.00 10.17 149 PRO B O 1
ATOM 2821 N N . LEU B 1 155 ? -5.261 -25.625 30.193 1.00 11.18 150 LEU B N 1
ATOM 2822 C CA . LEU B 1 155 ? -6.620 -26.134 30.340 1.00 10.87 150 LEU B CA 1
ATOM 2823 C C . LEU B 1 155 ? -6.952 -26.442 31.811 1.00 11.23 150 LEU B C 1
ATOM 2824 O O . LEU B 1 155 ? -8.004 -26.061 32.295 1.00 10.69 150 LEU B O 1
ATOM 2829 N N . TYR B 1 156 ? -5.983 -27.041 32.564 1.00 10.00 151 TYR B N 1
ATOM 2830 C CA . TYR B 1 156 ? -6.148 -27.217 33.947 1.00 9.38 151 TYR B CA 1
ATOM 2831 C C . TYR B 1 156 ? -6.414 -25.844 34.657 1.00 9.68 151 TYR B C 1
ATOM 2832 O O . TYR B 1 156 ? -7.347 -25.673 35.422 1.00 9.53 151 TYR B O 1
ATOM 2841 N N . GLY B 1 157 ? -5.567 -24.869 34.349 1.00 9.54 152 GLY B N 1
ATOM 2842 C CA . GLY B 1 157 ? -5.706 -23.563 34.922 1.00 10.68 152 GLY B CA 1
ATOM 2843 C C . GLY B 1 157 ? -7.070 -22.927 34.635 1.00 9.13 152 GLY B C 1
ATOM 2844 O O . GLY B 1 157 ? -7.675 -22.323 35.527 1.00 8.96 152 GLY B O 1
ATOM 2845 N N . ALA B 1 158 ? -7.519 -23.024 33.389 1.00 8.71 153 ALA B N 1
ATOM 2846 C CA . ALA B 1 158 ? -8.792 -22.446 33.003 1.00 8.31 153 ALA B CA 1
ATOM 2847 C C . ALA B 1 158 ? -9.952 -23.137 33.741 1.00 9.04 153 ALA B C 1
ATOM 2848 O O . ALA B 1 158 ? -10.950 -22.480 34.080 1.00 9.07 153 ALA B O 1
ATOM 2850 N N . SER B 1 159 ? -9.840 -24.431 33.966 1.00 8.99 154 SER B N 1
ATOM 2851 C CA . SER B 1 159 ? -10.879 -25.205 34.655 1.00 9.86 154 SER B CA 1
ATOM 2852 C C . SER B 1 159 ? -10.960 -24.718 36.111 1.00 10.66 154 SER B C 1
ATOM 2853 O O . SER B 1 159 ? -12.042 -24.622 36.687 1.00 10.10 154 SER B O 1
ATOM 2856 N N . LYS B 1 160 ? -9.838 -24.354 36.704 1.00 7.69 155 LYS B N 1
ATOM 2857 C CA . LYS B 1 160 ? -9.840 -23.837 38.039 1.00 10.41 155 LYS B CA 1
ATOM 2858 C C . LYS B 1 160 ? -10.194 -22.385 38.132 1.00 7.82 155 LYS B C 1
ATOM 2859 O O . LYS B 1 160 ? -10.795 -21.964 39.162 1.00 8.53 155 LYS B O 1
ATOM 2865 N N . ALA B 1 161 ? -9.925 -21.574 37.076 1.00 8.65 156 ALA B N 1
ATOM 2866 C CA . ALA B 1 161 ? -10.499 -20.238 37.015 1.00 10.41 156 ALA B CA 1
ATOM 2867 C C . ALA B 1 161 ? -12.022 -20.321 36.966 1.00 10.06 156 ALA B C 1
ATOM 2868 O O . ALA B 1 161 ? -12.717 -19.538 37.615 1.00 10.06 156 ALA B O 1
ATOM 2870 N N . ALA B 1 162 ? -12.538 -21.282 36.220 1.00 8.25 157 ALA B N 1
ATOM 2871 C CA . ALA B 1 162 ? -14.001 -21.504 36.141 1.00 8.42 157 ALA B CA 1
ATOM 2872 C C . ALA B 1 162 ? -14.570 -21.893 37.503 1.00 9.40 157 ALA B C 1
ATOM 2873 O O . ALA B 1 162 ? -15.638 -21.421 37.889 1.00 8.98 157 ALA B O 1
ATOM 2875 N N . LEU B 1 163 ? -13.864 -22.749 38.231 1.00 7.30 158 LEU B N 1
ATOM 2876 C CA . LEU B 1 163 ? -14.261 -23.071 39.580 1.00 9.50 158 LEU B CA 1
ATOM 2877 C C . LEU B 1 163 ? -14.336 -21.819 40.441 1.00 9.29 158 LEU B C 1
ATOM 2878 O O . LEU B 1 163 ? -15.322 -21.581 41.150 1.00 9.40 158 LEU B O 1
ATOM 2883 N N . ASN B 1 164 ? -13.268 -21.027 40.428 1.00 8.40 159 ASN B N 1
ATOM 2884 C CA . ASN B 1 164 ? -13.219 -19.836 41.297 1.00 8.34 159 ASN B CA 1
ATOM 2885 C C . ASN B 1 164 ? -14.409 -18.889 40.920 1.00 9.08 159 ASN B C 1
ATOM 2886 O O . ASN B 1 164 ? -15.048 -18.323 41.823 1.00 9.76 159 ASN B O 1
ATOM 2891 N N . SER B 1 165 ? -14.661 -18.739 39.636 1.00 8.59 160 SER B N 1
ATOM 2892 C CA . SER B 1 165 ? -15.791 -17.969 39.154 1.00 8.80 160 SER B CA 1
ATOM 2893 C C . SER B 1 165 ? -17.111 -18.476 39.720 1.00 11.32 160 SER B C 1
ATOM 2894 O O . SER B 1 165 ? -17.909 -17.696 40.251 1.00 10.43 160 SER B O 1
ATOM 2897 N N . LEU B 1 166 ? -17.342 -19.804 39.592 1.00 10.59 161 LEU B N 1
ATOM 2898 C CA . LEU B 1 166 ? -18.596 -20.349 40.093 1.00 9.33 161 LEU B CA 1
ATOM 2899 C C . LEU B 1 166 ? -18.780 -20.230 41.629 1.00 10.60 161 LEU B C 1
ATOM 2900 O O . LEU B 1 166 ? -19.894 -20.072 42.125 1.00 10.90 161 LEU B O 1
ATOM 2905 N N . VAL B 1 167 ? -17.663 -20.317 42.367 1.00 8.92 162 VAL B N 1
ATOM 2906 C CA . VAL B 1 167 ? -17.713 -20.107 43.824 1.00 12.34 162 VAL B CA 1
ATOM 2907 C C . VAL B 1 167 ? -18.057 -18.662 44.135 1.00 9.26 162 VAL B C 1
ATOM 2908 O O . VAL B 1 167 ? -18.915 -18.382 44.976 1.00 10.50 162 VAL B O 1
ATOM 2912 N N . ARG B 1 168 ? -17.431 -17.714 43.434 1.00 9.56 163 ARG B N 1
ATOM 2913 C CA . ARG B 1 168 ? -17.815 -16.310 43.563 1.00 9.31 163 ARG B CA 1
ATOM 2914 C C . ARG B 1 168 ? -19.261 -16.056 43.170 1.00 9.64 163 ARG B C 1
ATOM 2915 O O . ARG B 1 168 ? -19.946 -15.235 43.817 1.00 10.12 163 ARG B O 1
ATOM 2923 N N . SER B 1 169 ? -19.772 -16.730 42.138 1.00 8.04 164 SER B N 1
ATOM 2924 C CA . SER B 1 169 ? -21.169 -16.583 41.786 1.00 9.07 164 SER B CA 1
ATOM 2925 C C . SER B 1 169 ? -22.113 -17.107 42.878 1.00 11.47 164 SER B C 1
ATOM 2926 O O . SER B 1 169 ? -23.141 -16.462 43.180 1.00 12.16 164 SER B O 1
ATOM 2929 N N . TRP B 1 170 ? -21.729 -18.200 43.509 1.00 9.82 165 TRP B N 1
ATOM 2930 C CA . TRP B 1 170 ? -22.551 -18.725 44.620 1.00 9.41 165 TRP B CA 1
ATOM 2931 C C . TRP B 1 170 ? -22.536 -17.731 45.789 1.00 9.85 165 TRP B C 1
ATOM 2932 O O . TRP B 1 170 ? -23.584 -17.443 46.383 1.00 11.36 165 TRP B O 1
ATOM 2943 N N . GLU B 1 171 ? -21.335 -17.184 46.075 1.00 8.20 166 GLU B N 1
ATOM 2944 C CA . GLU B 1 171 ? -21.240 -16.173 47.148 1.00 9.57 166 GLU B CA 1
ATOM 2945 C C . GLU B 1 171 ? -22.271 -15.043 46.962 1.00 9.86 166 GLU B C 1
ATOM 2946 O O . GLU B 1 171 ? -22.977 -14.632 47.950 1.00 11.87 166 GLU B O 1
ATOM 2952 N N . GLY B 1 172 ? -22.417 -14.606 45.724 1.00 10.02 167 GLY B N 1
ATOM 2953 C CA . GLY B 1 172 ? -23.319 -13.526 45.401 1.00 11.63 167 GLY B CA 1
ATOM 2954 C C . GLY B 1 172 ? -24.806 -13.834 45.513 1.00 12.73 167 GLY B C 1
ATOM 2955 O O . GLY B 1 172 ? -25.619 -12.942 45.486 1.00 15.41 167 GLY B O 1
ATOM 2956 N N . GLU B 1 173 ? -25.162 -15.105 45.691 1.00 11.13 168 GLU B N 1
ATOM 2957 C CA . GLU B 1 173 ? -26.530 -15.485 45.966 1.00 12.02 168 GLU B CA 1
ATOM 2958 C C . GLU B 1 173 ? -26.962 -15.313 47.383 1.00 14.77 168 GLU B C 1
ATOM 2959 O O . GLU B 1 173 ? -28.139 -15.393 47.670 1.00 13.79 168 GLU B O 1
ATOM 2965 N N . PHE B 1 174 ? -26.051 -15.049 48.309 1.00 12.36 169 PHE B N 1
ATOM 2966 C CA . PHE B 1 174 ? -26.356 -14.804 49.691 1.00 12.51 169 PHE B CA 1
ATOM 2967 C C . PHE B 1 174 ? -26.286 -13.313 50.051 1.00 12.79 169 PHE B C 1
ATOM 2968 O O . PHE B 1 174 ? -25.391 -12.607 49.627 1.00 13.49 169 PHE B O 1
ATOM 2976 N N . GLU B 1 175 ? -27.188 -12.857 50.918 1.00 14.43 170 GLU B N 1
ATOM 2977 C CA . GLU B 1 175 ? -27.118 -11.506 51.489 1.00 16.30 170 GLU B CA 1
ATOM 2978 C C . GLU B 1 175 ? -25.962 -11.434 52.484 1.00 16.37 170 GLU B C 1
ATOM 2979 O O . GLU B 1 175 ? -25.290 -10.400 52.617 1.00 17.49 170 GLU B O 1
ATOM 2985 N N . GLU B 1 176 ? -25.725 -12.546 53.195 1.00 15.10 171 GLU B N 1
ATOM 2986 C CA . GLU B 1 176 ? -24.636 -12.654 54.140 1.00 18.11 171 GLU B CA 1
ATOM 2987 C C . GLU B 1 176 ? -24.264 -14.152 54.091 1.00 15.40 171 GLU B C 1
ATOM 2988 O O . GLU B 1 176 ? -25.170 -15.003 54.146 1.00 14.40 171 GLU B O 1
ATOM 2994 N N . LEU B 1 177 ? -22.993 -14.476 53.987 1.00 15.80 172 LEU B N 1
ATOM 2995 C CA . LEU B 1 177 ? -22.577 -15.881 54.016 1.00 12.28 172 LEU B CA 1
ATOM 2996 C C . LEU B 1 177 ? -22.921 -16.614 55.304 1.00 12.80 172 LEU B C 1
ATOM 2997 O O . LEU B 1 177 ? -22.648 -16.125 56.374 1.00 14.50 172 LEU B O 1
ATOM 3002 N N . PRO B 1 178 ? -23.514 -17.815 55.198 1.00 13.01 173 PRO B N 1
ATOM 3003 C CA . PRO B 1 178 ? -23.806 -18.604 56.400 1.00 15.09 173 PRO B CA 1
ATOM 3004 C C . PRO B 1 178 ? -22.644 -19.466 56.876 1.00 12.95 173 PRO B C 1
ATOM 3005 O O . PRO B 1 178 ? -22.709 -19.982 58.000 1.00 13.56 173 PRO B O 1
ATOM 3009 N N . PHE B 1 179 ? -21.653 -19.630 56.010 1.00 12.36 174 PHE B N 1
ATOM 3010 C CA . PHE B 1 179 ? -20.417 -20.402 56.255 1.00 12.45 174 PHE B CA 1
ATOM 3011 C C . PHE B 1 179 ? -19.340 -19.771 55.394 1.00 12.95 174 PHE B C 1
ATOM 3012 O O . PHE B 1 179 ? -19.667 -18.988 54.470 1.00 13.15 174 PHE B O 1
ATOM 3020 N N . SER B 1 180 ? -18.071 -20.093 55.657 1.00 11.65 175 SER B N 1
ATOM 3021 C CA . SER B 1 180 ? -17.038 -19.606 54.773 1.00 11.62 175 SER B CA 1
ATOM 3022 C C . SER B 1 180 ? -16.938 -20.394 53.489 1.00 11.12 175 SER B C 1
ATOM 3023 O O . SER B 1 180 ? -17.317 -21.558 53.433 1.00 11.05 175 SER B O 1
ATOM 3026 N N . LEU B 1 181 ? -16.468 -19.733 52.420 1.00 9.82 176 LEU B N 1
ATOM 3027 C CA . LEU B 1 181 ? -16.275 -20.341 51.105 1.00 10.15 176 LEU B CA 1
ATOM 3028 C C . LEU B 1 181 ? -14.825 -20.214 50.769 1.00 10.85 176 LEU B C 1
ATOM 3029 O O . LEU B 1 181 ? -14.350 -19.081 50.569 1.00 13.15 176 LEU B O 1
ATOM 3034 N N . LEU B 1 182 ? -14.095 -21.321 50.791 1.00 9.99 177 LEU B N 1
ATOM 3035 C CA . LEU B 1 182 ? -12.665 -21.244 50.511 1.00 9.75 177 LEU B CA 1
ATOM 3036 C C . LEU B 1 182 ? -12.292 -21.859 49.166 1.00 11.88 177 LEU B C 1
ATOM 3037 O O . LEU B 1 182 ? -12.848 -22.871 48.776 1.00 11.85 177 LEU B O 1
ATOM 3042 N N . LEU B 1 183 ? -11.337 -21.221 48.510 1.00 9.44 178 LEU B N 1
ATOM 3043 C CA . LEU B 1 183 ? -10.683 -21.788 47.377 1.00 9.40 178 LEU B CA 1
ATOM 3044 C C . LEU B 1 183 ? -9.241 -22.022 47.778 1.00 11.44 178 LEU B C 1
ATOM 3045 O O . LEU B 1 183 ? -8.547 -21.101 48.162 1.00 11.26 178 LEU B O 1
ATOM 3050 N N . LEU B 1 184 ? -8.753 -23.249 47.621 1.00 10.71 179 LEU B N 1
ATOM 3051 C CA . LEU B 1 184 ? -7.472 -23.654 48.260 1.00 10.85 179 LEU B CA 1
ATOM 3052 C C . LEU B 1 184 ? -6.423 -23.939 47.215 1.00 10.89 179 LEU B C 1
ATOM 3053 O O . LEU B 1 184 ? -6.718 -24.593 46.205 1.00 11.71 179 LEU B O 1
ATOM 3058 N N . HIS B 1 185 ? -5.210 -23.440 47.444 1.00 9.44 180 HIS B N 1
ATOM 3059 C CA . HIS B 1 185 ? -4.049 -23.853 46.687 1.00 10.63 180 HIS B CA 1
ATOM 3060 C C . HIS B 1 185 ? -3.224 -24.740 47.573 1.00 10.87 180 HIS B C 1
ATOM 3061 O O . HIS B 1 185 ? -2.740 -24.261 48.587 1.00 11.20 180 HIS B O 1
ATOM 3068 N N . PRO B 1 186 ? -2.969 -25.986 47.149 1.00 10.73 181 PRO B N 1
ATOM 3069 C CA . PRO B 1 186 ? -2.315 -26.907 48.069 1.00 12.29 181 PRO B CA 1
ATOM 3070 C C . PRO B 1 186 ? -0.805 -26.826 48.045 1.00 14.67 181 PRO B C 1
ATOM 3071 O O . PRO B 1 186 ? -0.167 -27.519 48.804 1.00 15.05 181 PRO B O 1
ATOM 3075 N N . GLY B 1 187 ? -0.230 -26.006 47.172 1.00 14.00 182 GLY B N 1
ATOM 3076 C CA . GLY B 1 187 ? 1.197 -26.018 46.915 1.00 18.23 182 GLY B CA 1
ATOM 3077 C C . GLY B 1 187 ? 1.611 -27.123 45.977 1.00 17.71 182 GLY B C 1
ATOM 3078 O O . GLY B 1 187 ? 0.736 -27.898 45.530 1.00 17.56 182 GLY B O 1
ATOM 3079 N N . TRP B 1 188 ? 2.914 -27.197 45.681 1.00 16.89 183 TRP B N 1
ATOM 3080 C CA . TRP B 1 188 ? 3.430 -28.149 44.737 1.00 18.49 183 TRP B CA 1
ATOM 3081 C C . TRP B 1 188 ? 4.202 -29.162 45.553 1.00 21.17 183 TRP B C 1
ATOM 3082 O O . TRP B 1 188 ? 5.309 -28.901 46.051 1.00 20.01 183 TRP B O 1
ATOM 3093 N N . VAL B 1 189 ? 3.652 -30.344 45.699 1.00 26.53 184 VAL B N 1
ATOM 3094 C CA . VAL B 1 189 ? 4.444 -31.436 46.278 1.00 25.54 184 VAL B CA 1
ATOM 3095 C C . VAL B 1 189 ? 5.563 -31.999 45.369 1.00 26.74 184 VAL B C 1
ATOM 3096 O O . VAL B 1 189 ? 6.610 -32.445 45.852 1.00 29.29 184 VAL B O 1
ATOM 3100 N N . ARG B 1 190 ? 5.366 -31.912 44.048 1.00 30.82 185 ARG B N 1
ATOM 3101 C CA . ARG B 1 190 ? 6.410 -32.197 43.059 1.00 36.10 185 ARG B CA 1
ATOM 3102 C C . ARG B 1 190 ? 6.532 -31.033 42.076 1.00 30.95 185 ARG B C 1
ATOM 3103 O O . ARG B 1 190 ? 5.509 -30.447 41.709 1.00 33.13 185 ARG B O 1
ATOM 3111 N N . THR B 1 191 ? 7.748 -30.719 41.665 1.00 32.38 186 THR B N 1
ATOM 3112 C CA . THR B 1 191 ? 7.995 -29.667 40.697 1.00 29.87 186 THR B CA 1
ATOM 3113 C C . THR B 1 191 ? 8.783 -30.241 39.524 1.00 40.76 186 THR B C 1
ATOM 3114 O O . THR B 1 191 ? 9.313 -31.361 39.603 1.00 41.92 186 THR B O 1
ATOM 3118 N N . GLU B 1 192 ? 8.899 -29.431 38.476 1.00 34.54 187 GLU B N 1
ATOM 3119 C CA . GLU B 1 192 ? 9.681 -29.795 37.323 1.00 36.03 187 GLU B CA 1
ATOM 3120 C C . GLU B 1 192 ? 11.097 -29.337 37.459 1.00 40.03 187 GLU B C 1
ATOM 3121 O O . GLU B 1 192 ? 11.792 -29.387 36.462 1.00 42.61 187 GLU B O 1
ATOM 3127 N N . MET B 1 193 ? 11.534 -28.852 38.638 1.00 41.45 188 MET B N 1
ATOM 3128 C CA . MET B 1 193 ? 12.914 -28.442 38.850 1.00 52.17 188 MET B CA 1
ATOM 3129 C C . MET B 1 193 ? 13.522 -29.687 39.515 1.00 58.16 188 MET B C 1
ATOM 3130 O O . MET B 1 193 ? 13.077 -30.194 40.568 1.00 41.54 188 MET B O 1
ATOM 3135 N N . GLY B 1 194 ? 14.546 -30.222 38.867 1.00 58.23 189 GLY B N 1
ATOM 3136 C CA . GLY B 1 194 ? 15.277 -31.375 39.398 1.00 62.89 189 GLY B CA 1
ATOM 3137 C C . GLY B 1 194 ? 16.036 -31.070 40.676 1.00 59.47 189 GLY B C 1
ATOM 3138 O O . GLY B 1 194 ? 16.146 -31.938 41.545 1.00 51.73 189 GLY B O 1
ATOM 3139 N N . GLY B 1 195 ? 16.570 -29.845 40.777 1.00 42.74 190 GLY B N 1
ATOM 3140 C CA . GLY B 1 195 ? 17.326 -29.401 41.964 1.00 42.09 190 GLY B CA 1
ATOM 3141 C C . GLY B 1 195 ? 16.390 -28.919 43.086 1.00 32.17 190 GLY B C 1
ATOM 3142 O O . GLY B 1 195 ? 16.855 -28.559 44.154 1.00 31.26 190 GLY B O 1
ATOM 3143 N N . ASP B 1 196 ? 15.092 -28.893 42.827 1.00 27.31 191 ASP B N 1
ATOM 3144 C CA . ASP B 1 196 ? 14.096 -28.539 43.812 1.00 25.12 191 ASP B CA 1
ATOM 3145 C C . ASP B 1 196 ? 12.770 -29.330 43.562 1.00 23.54 191 ASP B C 1
ATOM 3146 O O . ASP B 1 196 ? 11.687 -28.773 43.451 1.00 22.79 191 ASP B O 1
ATOM 3151 N N . SER B 1 197 ? 12.929 -30.652 43.545 1.00 27.06 192 SER B N 1
ATOM 3152 C CA . SER B 1 197 ? 11.860 -31.549 43.099 1.00 28.62 192 SER B CA 1
ATOM 3153 C C . SER B 1 197 ? 10.751 -31.726 44.087 1.00 28.96 192 SER B C 1
ATOM 3154 O O . SER B 1 197 ? 9.630 -31.959 43.673 1.00 32.61 192 SER B O 1
ATOM 3157 N N . ALA B 1 198 ? 11.044 -31.596 45.390 1.00 28.30 193 ALA B N 1
ATOM 3158 C CA . ALA B 1 198 ? 10.069 -31.904 46.429 1.00 26.79 193 ALA B CA 1
ATOM 3159 C C . ALA B 1 198 ? 10.086 -30.862 47.552 1.00 24.27 193 ALA B C 1
ATOM 3160 O O . ALA B 1 198 ? 10.568 -31.148 48.642 1.00 25.47 193 ALA B O 1
ATOM 3162 N N . PRO B 1 199 ? 9.563 -29.670 47.281 1.00 23.83 194 PRO B N 1
ATOM 3163 C CA . PRO B 1 199 ? 9.670 -28.585 48.267 1.00 24.23 194 PRO B CA 1
ATOM 3164 C C . PRO B 1 199 ? 8.622 -28.648 49.393 1.00 26.75 194 PRO B C 1
ATOM 3165 O O . PRO B 1 199 ? 8.651 -27.792 50.331 1.00 25.01 194 PRO B O 1
ATOM 3169 N N . LEU B 1 200 ? 7.660 -29.567 49.319 1.00 19.45 195 LEU B N 1
ATOM 3170 C CA . LEU B 1 200 ? 6.550 -29.591 50.249 1.00 19.94 195 LEU B CA 1
ATOM 3171 C C . LEU B 1 200 ? 6.078 -31.049 50.349 1.00 22.16 195 LEU B C 1
ATOM 3172 O O . LEU B 1 200 ? 5.827 -31.659 49.298 1.00 22.63 195 LEU B O 1
ATOM 3177 N N . SER B 1 201 ? 5.932 -31.591 51.558 1.00 20.08 196 SER B N 1
ATOM 3178 C CA . SER B 1 201 ? 5.326 -32.922 51.643 1.00 21.16 196 SER B CA 1
ATOM 3179 C C . SER B 1 201 ? 3.808 -32.866 51.600 1.00 20.80 196 SER B C 1
ATOM 3180 O O . SER B 1 201 ? 3.224 -31.886 51.937 1.00 18.60 196 SER B O 1
ATOM 3183 N N . VAL B 1 202 ? 3.176 -33.938 51.140 1.00 19.28 197 VAL B N 1
ATOM 3184 C CA . VAL B 1 202 ? 1.705 -33.970 51.203 1.00 17.76 197 VAL B CA 1
ATOM 3185 C C . VAL B 1 202 ? 1.187 -33.809 52.625 1.00 15.88 197 VAL B C 1
ATOM 3186 O O . VAL B 1 202 ? 0.184 -33.180 52.865 1.00 16.58 197 VAL B O 1
ATOM 3190 N N . GLU B 1 203 ? 1.883 -34.391 53.582 1.00 18.00 198 GLU B N 1
ATOM 3191 C CA . GLU B 1 203 ? 1.483 -34.292 54.976 1.00 18.38 198 GLU B CA 1
ATOM 3192 C C . GLU B 1 203 ? 1.589 -32.864 55.452 1.00 18.10 198 GLU B C 1
ATOM 3193 O O . GLU B 1 203 ? 0.672 -32.416 56.170 1.00 16.63 198 GLU B O 1
ATOM 3199 N N . GLU B 1 204 ? 2.676 -32.131 55.067 1.00 17.00 199 GLU B N 1
ATOM 3200 C CA . GLU B 1 204 ? 2.740 -30.684 55.432 1.00 19.31 199 GLU B CA 1
ATOM 3201 C C . GLU B 1 204 ? 1.705 -29.852 54.695 1.00 15.27 199 GLU B C 1
ATOM 3202 O O . GLU B 1 204 ? 1.124 -28.939 55.256 1.00 16.00 199 GLU B O 1
ATOM 3208 N N . SER B 1 205 ? 1.463 -30.134 53.421 1.00 14.69 200 SER B N 1
ATOM 3209 C CA . SER B 1 205 ? 0.427 -29.443 52.677 1.00 13.93 200 SER B CA 1
ATOM 3210 C C . SER B 1 205 ? -0.942 -29.604 53.371 1.00 13.82 200 SER B C 1
ATOM 3211 O O . SER B 1 205 ? -1.667 -28.641 53.625 1.00 13.38 200 SER B O 1
ATOM 3214 N N . ALA B 1 206 ? -1.282 -30.861 53.691 1.00 15.49 201 ALA B N 1
ATOM 3215 C CA . ALA B 1 206 ? -2.581 -31.132 54.343 1.00 14.00 201 ALA B CA 1
ATOM 3216 C C . ALA B 1 206 ? -2.686 -30.434 55.738 1.00 14.50 201 ALA B C 1
ATOM 3217 O O . ALA B 1 206 ? -3.700 -29.839 56.097 1.00 13.60 201 ALA B O 1
ATOM 3219 N N . ALA B 1 207 ? -1.639 -30.513 56.527 1.00 14.56 202 ALA B N 1
ATOM 3220 C CA . ALA B 1 207 ? -1.611 -29.869 57.836 1.00 16.79 202 ALA B CA 1
ATOM 3221 C C . ALA B 1 207 ? -1.836 -28.382 57.691 1.00 18.78 202 ALA B C 1
ATOM 3222 O O . ALA B 1 207 ? -2.544 -27.778 58.460 1.00 15.31 202 ALA B O 1
ATOM 3224 N N . GLY B 1 208 ? -1.206 -27.781 56.717 1.00 15.39 203 GLY B N 1
ATOM 3225 C CA . GLY B 1 208 ? -1.363 -26.364 56.443 1.00 16.02 203 GLY B CA 1
ATOM 3226 C C . GLY B 1 208 ? -2.764 -25.980 55.997 1.00 13.21 203 GLY B C 1
ATOM 3227 O O . GLY B 1 208 ? -3.335 -24.996 56.466 1.00 15.23 203 GLY B O 1
ATOM 3228 N N . LEU B 1 209 ? -3.293 -26.766 55.073 1.00 12.60 204 LEU B N 1
ATOM 3229 C CA . LEU B 1 209 ? -4.653 -26.529 54.582 1.00 12.87 204 LEU B CA 1
ATOM 3230 C C . LEU B 1 209 ? -5.659 -26.672 55.715 1.00 13.49 204 LEU B C 1
ATOM 3231 O O . LEU B 1 209 ? -6.623 -25.923 55.805 1.00 12.90 204 LEU B O 1
ATOM 3236 N N . VAL B 1 210 ? -5.475 -27.677 56.597 1.00 12.22 205 VAL B N 1
ATOM 3237 C CA . VAL B 1 210 ? -6.341 -27.784 57.759 1.00 12.23 205 VAL B CA 1
ATOM 3238 C C . VAL B 1 210 ? -6.312 -26.526 58.617 1.00 13.72 205 VAL B C 1
ATOM 3239 O O . VAL B 1 210 ? -7.365 -26.012 58.948 1.00 13.30 205 VAL B O 1
ATOM 3243 N N . ALA B 1 211 ? -5.143 -25.958 58.839 1.00 13.64 206 ALA B N 1
ATOM 3244 C CA . ALA B 1 211 ? -5.039 -24.707 59.600 1.00 13.35 206 ALA B CA 1
ATOM 3245 C C . ALA B 1 211 ? -5.763 -23.561 58.884 1.00 13.45 206 ALA B C 1
ATOM 3246 O O . ALA B 1 211 ? -6.438 -22.740 59.541 1.00 15.04 206 ALA B O 1
ATOM 3248 N N . ALA B 1 212 ? -5.591 -23.482 57.584 1.00 12.07 207 ALA B N 1
ATOM 3249 C CA . ALA B 1 212 ? -6.279 -22.439 56.803 1.00 12.79 207 ALA B CA 1
ATOM 3250 C C . ALA B 1 212 ? -7.834 -22.588 56.909 1.00 13.17 207 ALA B C 1
ATOM 3251 O O . ALA B 1 212 ? -8.536 -21.632 57.143 1.00 13.39 207 ALA B O 1
ATOM 3253 N N . VAL B 1 213 ? -8.321 -23.815 56.722 1.00 12.45 208 VAL B N 1
ATOM 3254 C CA . VAL B 1 213 ? -9.726 -24.092 56.875 1.00 12.41 208 VAL B CA 1
ATOM 3255 C C . VAL B 1 213 ? -10.226 -23.714 58.263 1.00 14.53 208 VAL B C 1
ATOM 3256 O O . VAL B 1 213 ? -11.212 -22.986 58.367 1.00 14.73 208 VAL B O 1
ATOM 3260 N N . GLU B 1 214 ? -9.515 -24.140 59.321 1.00 13.79 209 GLU B N 1
ATOM 3261 C CA . GLU B 1 214 ? -9.929 -23.826 60.688 1.00 18.47 209 GLU B CA 1
ATOM 3262 C C . GLU B 1 214 ? -9.889 -22.319 60.970 1.00 15.57 209 GLU B C 1
ATOM 3263 O O . GLU B 1 214 ? -10.751 -21.796 61.661 1.00 14.82 209 GLU B O 1
ATOM 3269 N N . ASP B 1 215 ? -8.953 -21.592 60.350 1.00 13.72 210 ASP B N 1
ATOM 3270 C CA . ASP B 1 215 ? -8.883 -20.139 60.532 1.00 13.77 210 ASP B CA 1
ATOM 3271 C C . ASP B 1 215 ? -10.114 -19.396 59.980 1.00 15.48 210 ASP B C 1
ATOM 3272 O O . ASP B 1 215 ? -10.432 -18.307 60.441 1.00 15.67 210 ASP B O 1
ATOM 3277 N N . ALA B 1 216 ? -10.763 -19.988 58.977 1.00 15.13 211 ALA B N 1
ATOM 3278 C CA . ALA B 1 216 ? -11.977 -19.403 58.386 1.00 14.00 211 ALA B CA 1
ATOM 3279 C C . ALA B 1 216 ? -13.252 -19.776 59.111 1.00 13.73 211 ALA B C 1
ATOM 3280 O O . ALA B 1 216 ? -14.287 -19.224 58.799 1.00 14.03 211 ALA B O 1
ATOM 3282 N N . ALA B 1 217 ? -13.219 -20.694 60.062 1.00 11.75 212 ALA B N 1
ATOM 3283 C CA . ALA B 1 217 ? -14.428 -21.107 60.748 1.00 12.65 212 ALA B CA 1
ATOM 3284 C C . ALA B 1 217 ? -14.882 -19.981 61.621 1.00 14.36 212 ALA B C 1
ATOM 3285 O O . ALA B 1 217 ? -14.095 -19.332 62.337 1.00 17.05 212 ALA B O 1
ATOM 3287 N N . GLY B 1 218 ? -16.176 -19.669 61.501 1.00 17.16 213 GLY B N 1
ATOM 3288 C CA . GLY B 1 218 ? -16.785 -18.615 62.217 1.00 16.73 213 GLY B CA 1
ATOM 3289 C C . GLY B 1 218 ? -16.609 -17.219 61.568 1.00 19.44 213 GLY B C 1
ATOM 3290 O O . GLY B 1 218 ? -17.190 -16.270 62.058 1.00 22.75 213 GLY B O 1
ATOM 3291 N N . VAL B 1 219 ? -15.838 -17.089 60.505 1.00 15.53 214 VAL B N 1
ATOM 3292 C CA . VAL B 1 219 ? -15.573 -15.824 59.840 1.00 16.57 214 VAL B CA 1
ATOM 3293 C C . VAL B 1 219 ? -16.625 -15.533 58.767 1.00 17.09 214 VAL B C 1
ATOM 3294 O O . VAL B 1 219 ? -16.901 -14.361 58.457 1.00 16.40 214 VAL B O 1
ATOM 3298 N N . ASN B 1 220 ? -17.169 -16.586 58.150 1.00 14.99 215 ASN B N 1
ATOM 3299 C CA . ASN B 1 220 ? -18.159 -16.438 57.079 1.00 15.09 215 ASN B CA 1
ATOM 3300 C C . ASN B 1 220 ? -17.684 -15.512 55.926 1.00 15.62 215 ASN B C 1
ATOM 3301 O O . ASN B 1 220 ? -18.317 -14.529 55.551 1.00 17.09 215 ASN B O 1
ATOM 3306 N N . ALA B 1 221 ? -16.516 -15.861 55.386 1.00 14.88 216 ALA B N 1
ATOM 3307 C CA . ALA B 1 221 ? -15.850 -15.094 54.357 1.00 15.83 216 ALA B CA 1
ATOM 3308 C C . ALA B 1 221 ? -15.543 -15.951 53.187 1.00 14.69 216 ALA B C 1
ATOM 3309 O O . ALA B 1 221 ? -15.500 -17.183 53.324 1.00 14.53 216 ALA B O 1
ATOM 3311 N N . CYS B 1 222 ? -15.308 -15.310 52.040 1.00 12.63 217 CYS B N 1
ATOM 3312 C CA . CYS B 1 222 ? -14.827 -16.020 50.852 1.00 12.49 217 CYS B CA 1
ATOM 3313 C C . CYS B 1 222 ? -13.323 -15.658 50.738 1.00 11.69 217 CYS B C 1
ATOM 3314 O O . CYS B 1 222 ? -12.971 -14.461 50.738 1.00 14.96 217 CYS B O 1
ATOM 3317 N N . ARG B 1 223 ? -12.462 -16.678 50.688 1.00 11.52 218 ARG B N 1
ATOM 3318 C CA . ARG B 1 223 ? -10.996 -16.463 50.676 1.00 11.15 218 ARG B CA 1
ATOM 3319 C C . ARG B 1 223 ? -10.421 -17.427 49.661 1.00 10.31 218 ARG B C 1
ATOM 3320 O O . ARG B 1 223 ? -10.827 -18.610 49.549 1.00 12.66 218 ARG B O 1
ATOM 3328 N N . PHE B 1 224 ? -9.413 -16.960 48.964 1.00 9.92 219 PHE B N 1
ATOM 3329 C CA . PHE B 1 224 ? -8.565 -17.809 48.051 1.00 10.59 219 PHE B CA 1
ATOM 3330 C C . PHE B 1 224 ? -7.211 -17.806 48.725 1.00 12.27 219 PHE B C 1
ATOM 3331 O O . PHE B 1 224 ? -6.583 -16.745 48.829 1.00 12.32 219 PHE B O 1
ATOM 3339 N N . VAL B 1 225 ? -6.847 -18.950 49.309 1.00 10.36 220 VAL B N 1
ATOM 3340 C CA . VAL B 1 225 ? -5.692 -19.069 50.141 1.00 11.26 220 VAL B CA 1
ATOM 3341 C C . VAL B 1 225 ? -4.899 -20.335 49.853 1.00 12.87 220 VAL B C 1
ATOM 3342 O O . VAL B 1 225 ? -5.418 -21.315 49.330 1.00 12.56 220 VAL B O 1
ATOM 3346 N N . ASP B 1 226 ? -3.620 -20.254 50.190 1.00 13.81 221 ASP B N 1
ATOM 3347 C CA . ASP B 1 226 ? -2.766 -21.432 50.103 1.00 13.15 221 ASP B CA 1
ATOM 3348 C C . ASP B 1 226 ? -2.688 -22.191 51.465 1.00 13.82 221 ASP B C 1
ATOM 3349 O O . ASP B 1 226 ? -3.296 -21.845 52.478 1.00 14.32 221 ASP B O 1
ATOM 3354 N N . TYR B 1 227 ? -1.846 -23.223 51.470 1.00 14.78 222 TYR B N 1
ATOM 3355 C CA . TYR B 1 227 ? -1.582 -24.069 52.634 1.00 15.52 222 TYR B CA 1
ATOM 3356 C C . TYR B 1 227 ? -0.868 -23.364 53.779 1.00 19.63 222 TYR B C 1
ATOM 3357 O O . TYR B 1 227 ? -0.735 -23.935 54.858 1.00 18.90 222 TYR B O 1
ATOM 3366 N N . ARG B 1 228 ? -0.363 -22.149 53.578 1.00 13.84 223 ARG B N 1
ATOM 3367 C CA . ARG B 1 228 ? 0.131 -21.303 54.676 1.00 15.56 223 ARG B CA 1
ATOM 3368 C C . ARG B 1 228 ? -0.880 -20.263 55.125 1.00 13.34 223 ARG B C 1
ATOM 3369 O O . ARG B 1 228 ? -0.550 -19.406 55.947 1.00 15.10 223 ARG B O 1
ATOM 3377 N N . ASN B 1 229 ? -2.086 -20.392 54.602 1.00 16.30 224 ASN B N 1
ATOM 3378 C CA . ASN B 1 229 ? -3.167 -19.409 54.728 1.00 14.99 224 ASN B CA 1
ATOM 3379 C C . ASN B 1 229 ? -2.801 -18.032 54.208 1.00 12.91 224 ASN B C 1
ATOM 3380 O O . ASN B 1 229 ? -3.282 -17.005 54.729 1.00 17.68 224 ASN B O 1
ATOM 3385 N N . GLN B 1 230 ? -1.923 -17.982 53.217 1.00 11.69 225 GLN B N 1
ATOM 3386 C CA . GLN B 1 230 ? -1.624 -16.703 52.515 1.00 11.46 225 GLN B CA 1
ATOM 3387 C C . GLN B 1 230 ? -2.628 -16.524 51.420 1.00 11.18 225 GLN B C 1
ATOM 3388 O O . GLN B 1 230 ? -2.969 -17.485 50.680 1.00 11.70 225 GLN B O 1
ATOM 3394 N N . PRO B 1 231 ? -3.115 -15.301 51.236 1.00 13.94 226 PRO B N 1
ATOM 3395 C CA . PRO B 1 231 ? -4.040 -14.980 50.143 1.00 14.91 226 PRO B CA 1
ATOM 3396 C C . PRO B 1 231 ? -3.381 -15.054 48.789 1.00 16.16 226 PRO B C 1
ATOM 3397 O O . PRO B 1 231 ? -2.176 -14.742 48.651 1.00 13.81 226 PRO B O 1
ATOM 3401 N N . LEU B 1 232 ? -4.079 -15.627 47.820 1.00 12.78 227 LEU B N 1
ATOM 3402 C CA . LEU B 1 232 ? -3.712 -15.508 46.426 1.00 11.50 227 LEU B CA 1
ATOM 3403 C C . LEU B 1 232 ? -4.612 -14.463 45.751 1.00 10.73 227 LEU B C 1
ATOM 3404 O O . LEU B 1 232 ? -5.835 -14.412 46.017 1.00 11.86 227 LEU B O 1
ATOM 3409 N N . PRO B 1 233 ? -4.028 -13.707 44.814 1.00 12.27 228 PRO B N 1
ATOM 3410 C CA . PRO B 1 233 ? -4.875 -12.762 44.090 1.00 12.31 228 PRO B CA 1
ATOM 3411 C C . PRO B 1 233 ? -5.769 -13.494 43.088 1.00 10.80 228 PRO B C 1
ATOM 3412 O O . PRO B 1 233 ? -5.395 -14.526 42.547 1.00 11.92 228 PRO B O 1
ATOM 3416 N N . TRP B 1 234 ? -6.953 -12.950 42.820 1.00 12.46 229 TRP B N 1
ATOM 3417 C CA . TRP B 1 234 ? -7.795 -13.565 41.839 1.00 11.76 229 TRP B CA 1
ATOM 3418 C C . TRP B 1 234 ? -7.155 -13.632 40.439 1.00 11.53 229 TRP B C 1
ATOM 3419 O O . TRP B 1 234 ? -7.533 -14.609 39.674 1.00 13.17 229 TRP B O 1
#

Sequence (460 aa):
SMHNVLIVGASRGIGLGLADAFLQRGAQVFAVARRPQGSPGLQALAERAGERLQAVTGDLNQHDCAERIGEMLGERRIDRLIVNAGIYGPQQQDVAEIDAEQTAQLFLTNAIAPLRLARALSGRVSRGGVVAFMSSQMASLALGLSATMPLYGASKAALNSLVRSWEGEFEELPFSLLLLHPGWVRTEMGGDSAPLSVEESAAGLVAAVEDAAGVNACRFVDYRNQPLPWSMHNVLIVGASRGIGLGLADAFLQRGAQVFAVARRPQGSPGLQALAERAGERLQAVTGDLNQHDCAERIGEMLGERRIDRLIVNAGIYGPQQQDVAEIDAEQTAQLFLTNAIAPLRLARALSGRVSRGGVVAFMSSQMASLALGLSATMPLYGASKAALNSLVRSWEGEFEELPFSLLLLHPGWVRTEMGGDSAPLSVEESAAGLVAAVEDAAGVNACRFVDYRNQPLPW

Solvent-accessible surface area: 18819 Å² total; per-residue (Å²): 108,47,108,10,0,1,0,3,18,0,39,129,20,27,0,38,8,0,0,38,14,0,2,126,126,49,0,30,0,1,0,1,3,168,144,11,129,38,4,113,21,1,75,61,9,36,158,130,17,38,159,90,9,68,45,10,81,8,40,10,55,92,118,56,0,16,111,127,0,10,126,47,2,40,171,97,105,1,15,3,0,0,4,26,33,46,66,49,22,28,145,159,14,56,5,42,131,5,75,48,136,70,0,5,97,0,1,30,8,2,0,1,0,5,2,21,0,0,70,65,1,23,61,63,0,20,136,17,0,0,0,0,1,11,3,7,46,21,2,2,3,43,75,20,70,2,33,87,43,10,2,16,0,0,0,12,0,0,2,0,5,3,0,44,3,6,42,45,85,65,176,152,27,24,1,0,0,1,0,1,15,13,11,129,5,112,31,140,110,16,28,146,89,4,85,18,29,34,142,88,0,1,59,16,0,2,52,1,0,38,76,0,28,54,76,56,26,26,61,8,6,6,46,140,45,86,104,29,60,53,164,104,77,23,1,1,0,7,22,0,29,183,44,29,0,39,9,0,0,34,12,3,2,130,145,37,8,21,0,5,0,1,4,118,198,9,159,63,6,108,23,1,96,63,10,36,158,134,16,38,146,75,5,70,47,20,68,6,35,9,45,96,148,65,4,22,114,87,0,3,129,54,0,36,174,113,102,0,23,12,0,0,1,25,9,46,53,75,21,24,139,147,12,52,8,42,127,4,74,55,142,64,0,8,106,0,0,24,2,0,0,0,0,1,1,30,4,0,60,63,2,20,58,82,0,21,130,22,1,0,0,0,0,10,0,3,40,19,1,4,3,43,67,17,88,3,23,93,31,9,0,36,0,0,0,2,0,0,2,1,2,3,0,44,0,9,42,45,95,59,173,134,16,27,0,0,0,0,0,0,11,25,10,87,57,195,35,168,109,73,90,73,52,81,73,21,51,44,113,117,0,0,50,16,0,6,59,0,0,42,76,0,32,56,72,51,26,26,65,8,5,6,43,138,46,85,114,21,64,51

Nearest PDB structures (foldseek):
  5wqn-assembly2_C  TM=9.907E-01  e=1.992E-42  Pseudomonas aeruginosa PAO1
  5wqp-assembly1_B  TM=9.659E-01  e=5.796E-43  Pseudomonas aeruginosa PAO1
  5wqo-assembly1_B  TM=9.966E-01  e=1.055E-41  Pseudomonas aeruginosa PAO1
  5wqm-assembly2_D  TM=9.950E-01  e=8.241E-42  Pseudomonas aeruginosa PAO1
  5wqn-assembly2_B  TM=9.960E-01  e=6.722E-41  Pseudomonas aeruginosa PAO1

Secondary structure (DSSP, 8-state):
---EEEEES-SSHHHHHHHHHHHHTT-EEEEEESSGGG-HHHHHHHHHHGGGEEEEE--TTSTTHHHHHHHHHTT--EEEEEE------STT--TTT--HHHHHHHHIIIIIHHHHHHHHHGGGEEEEEEEEEE--GGG-TTT-GGGGSHHHHHHHHHHHHHHHHHHTT-SS-SSEEEEEE--SB-STTT-TT-SB-HHHHHHHHHHHHHHTTTT--EEEEETT-PBPP-/-PPEEEEES-SSHHHHHHHHHHHHTT-EEEEEESSGGG-HHHHHHHHHHGGGEEEEE--TTSTTHHHHHHHHHTT--EEEEEE------STT--TTT--HHHHHHHHIIIIIHHHHHHHHHGGGEEEEEEEEEE--GGG-TTT--GGGSHHHHHHHHHHHHHHHHHHTT-SS-SSEEEEEE---SS-S-GGGS-SS-HHHHHHHHHHHHHHTTTT--EEEEETT-PBPP-

CATH classification: 3.40.50.720

B-factor: mean 21.54, std 12.67, range [7.3, 113.59]

InterPro domains:
  IPR002347 Short-chain dehydrogenase/reductase SDR [PF00106] (3-191)
  IPR002347 Short-chain dehydrogenase/reductase SDR [PR00081] (3-20)
  IPR002347 Short-chain dehydrogenase/reductase SDR [PR00081] (75-86)
  IPR002347 Short-chain dehydrogenase/reductase SDR [PR00081] (151-170)
  IPR036291 NAD(P)-binding domain superfamily [SSF51735] (1-229)
  IPR052184 Short-chain dehydrogenases/reductases (SDR) enzymes [PTHR45458] (1-229)